Protein AF-A0A8H7AUF4-F1 (afdb_monomer_lite)

InterPro domains:
  IPR007304 TAP46-like protein [PF04177] (8-340)
  IPR007304 TAP46-like protein [PTHR10933] (5-415)
  IPR038511 TAP42/TAP46-like superfamily [G3DSA:1.25.40.540] (6-226)

pLDDT: mean 72.1, std 21.13, range [29.23, 98.19]

Radius of gyration: 40.29 Å; chains: 1; bounding box: 100×97×95 Å

Sequence (462 aa):
MSSEPQSLRGLFSKAERAREELSSSYEANSPTYQENLGATIATYEECLKISEQVSLFSPNETLEDISSSDLQYMAINYHMAELIQRIFNTDISFRKQNLLRARGHYERFLKLLDSYDVLGKADAKLFEAYTEDKGNFSTANTRDAAARRDAKISRFREEKELKRKLEYLRQNPKLAEQDEQVVRELHLTNLAFMVHQTFASLESMAQELHIISLAPPAPPQGQAQQAPDSRQDGRDKDGYSERLDGQYAGLRYSGPILSGDGKPMRPFTLLDSRQTLKKNVFRPDHSLPTMTIDEYLEEEKRRGGMIEGGGPQSEIQPEPNEDDLVAADEETMKQRAWDDVNIPTMSSISLRLRAFQRPITSQLRTFTTTPSHAKLMDTPNPASNLPDPSENSSAAPNAKMRSDTQNTDHQSSASKDENKSGDDHPAKQPDHQAQPTRTTGIGGATKVQGGKEGLGERGDKQ

Foldseek 3Di:
DDDDPDDLVRLVVVLVVLLVVLVPDPCLPDPVSLVSLVVSLVSLVVSVVVCVVVVLQDLPDAPVVHALVCLLSLCSLLSNLVSLQSNDDPDLVSNLVSLVSSLVSLLSSVVSCVSRVLDDPLLVVLNVVCVVDQQQRDQQPDPDPVSSVVSVVVLVVLLVVLVVLLVVCVVCVVVVVVDVVSSSVNSSSVSVNSSSVSSVSSNVSSVVNVVSVVDDPDDPDPPDVPPPPPVVPPPCPPPDDPDPPPPPPDDPPPDDQADPVRHGPDDDDPDDPPVVVVVVVDDPPDPDDPDPPVRVVVVCVVVVVDPPDPDPVVPDDDDDPPPPPVVVVVVVVVVVVVVVVVDDDDDDDDDDDDDDDDDDDDDDDDDDDDDDDDDDDDDPDDDDPDDDPDPPDPDDDPPDDDPDDPDDDPPDPDDPQVPDDDCPDPVNFPPDDDDDPDDDPDDDDDDPDDGPVNDPDDDDDD

Secondary structure (DSSP, 8-state):
-------HHHHHHHHHHHHHHHHH-S-TTSHHHHHHHHHHHHHHHHHHHHHHHHT-S-TT--GGGS-TTTGGGGGHHHHHHHHHHT---SSHHHHHHHHHHHHHHHHHHHHHHHHTT-S-HHHHHHHHHHHH-SSS--TT--S-HHHHHHHHHHHHHHHHHHHHHHHHHHH-HHHHHH-HHHHHHHHHHHHHHHHHHHHHHHHHHHHHHHHHHHSPPPPPTT---PPP-GGGTTS-SS-----S----TT----S-SB-TTS-B-S-----S-HHHHHHHH--TTS----S-HHHHHHHHHHHT-S-TT-SGGGG-PPPP-TT-HHHHHHHHHHHHHHHHHTS----------------------PPPP-PPPP-----S-PPP------TTSTT--------S-S---TT----TTTT--STT-GGGSPP-PPPP-----SS-------SGGGS-------

Organism: NCBI:txid1187904

Structure (mmCIF, N/CA/C/O backbone):
data_AF-A0A8H7AUF4-F1
#
_entry.id   AF-A0A8H7AUF4-F1
#
loop_
_atom_site.group_PDB
_atom_site.id
_atom_site.type_symbol
_atom_site.label_atom_id
_atom_site.label_alt_id
_atom_site.label_comp_id
_atom_site.label_asym_id
_atom_site.label_entity_id
_atom_site.label_seq_id
_atom_site.pdbx_PDB_ins_code
_atom_site.Cartn_x
_atom_site.Cartn_y
_atom_site.Cartn_z
_atom_site.occupancy
_atom_site.B_iso_or_equiv
_atom_site.auth_seq_id
_atom_site.auth_comp_id
_atom_site.auth_asym_id
_atom_site.auth_atom_id
_atom_site.pdbx_PDB_model_num
ATOM 1 N N . MET A 1 1 ? 13.988 22.636 25.484 1.00 35.31 1 MET A N 1
ATOM 2 C CA . MET A 1 1 ? 12.556 22.692 25.138 1.00 35.31 1 MET A CA 1
ATOM 3 C C . MET A 1 1 ? 11.985 21.322 25.427 1.00 35.31 1 MET A C 1
ATOM 5 O O . MET A 1 1 ? 12.290 20.384 24.705 1.00 35.31 1 MET A O 1
ATOM 9 N N . SER A 1 2 ? 11.302 21.184 26.555 1.00 39.16 2 SER A N 1
ATOM 10 C CA . SER A 1 2 ? 10.685 19.940 27.012 1.00 39.16 2 SER A CA 1
ATOM 11 C C . SER A 1 2 ? 9.521 19.621 26.073 1.00 39.16 2 SER A C 1
ATOM 13 O O . SER A 1 2 ? 8.509 20.313 26.113 1.00 39.16 2 SER A O 1
ATOM 15 N N . SER A 1 3 ? 9.687 18.658 25.167 1.00 52.53 3 SER A N 1
ATOM 16 C CA . SER A 1 3 ? 8.602 18.203 24.298 1.00 52.53 3 SER A CA 1
ATOM 17 C C . SER A 1 3 ? 7.573 17.473 25.156 1.00 52.53 3 SER A C 1
ATOM 19 O O . SER A 1 3 ? 7.866 16.396 25.677 1.00 52.53 3 SER A O 1
ATOM 21 N N . GLU A 1 4 ? 6.394 18.061 25.339 1.00 57.19 4 GLU A N 1
ATOM 22 C CA . GLU A 1 4 ? 5.250 17.335 25.891 1.00 57.19 4 GLU A CA 1
ATOM 23 C C . GLU A 1 4 ? 5.015 16.059 25.064 1.00 57.19 4 GLU A C 1
ATOM 25 O O . GLU A 1 4 ? 5.157 16.103 23.835 1.00 57.19 4 GLU A O 1
ATOM 30 N N . PRO A 1 5 ? 4.692 14.916 25.696 1.00 65.50 5 PRO A N 1
ATOM 31 C CA . PRO A 1 5 ? 4.428 13.688 24.962 1.00 65.50 5 PRO A CA 1
ATOM 32 C C . PRO A 1 5 ? 3.194 13.895 24.077 1.00 65.50 5 PRO A C 1
ATOM 34 O O . PRO A 1 5 ? 2.069 14.003 24.567 1.00 65.50 5 PRO A O 1
ATOM 37 N N . GLN A 1 6 ? 3.402 13.994 22.763 1.00 78.44 6 GLN A N 1
ATOM 38 C CA . GLN A 1 6 ? 2.303 14.127 21.814 1.00 78.44 6 GLN A CA 1
ATOM 39 C C . GLN A 1 6 ? 1.523 12.808 21.757 1.00 78.44 6 GLN A C 1
ATOM 41 O O . GLN A 1 6 ? 2.104 11.729 21.662 1.00 78.44 6 GLN A O 1
ATOM 46 N N . SER A 1 7 ? 0.193 12.889 21.831 1.00 90.44 7 SER A N 1
ATOM 47 C CA . SER A 1 7 ? -0.670 11.707 21.744 1.00 90.44 7 SER A CA 1
ATOM 48 C C . SER A 1 7 ? -0.626 11.087 20.343 1.00 90.44 7 SER A C 1
ATOM 50 O O . SER A 1 7 ? -0.581 11.811 19.344 1.00 90.44 7 SER A O 1
ATOM 52 N N . LEU A 1 8 ? -0.714 9.751 20.262 1.00 92.50 8 LEU A N 1
ATOM 53 C CA . LEU A 1 8 ? -0.740 9.009 18.992 1.00 92.50 8 LEU A CA 1
ATOM 54 C C . LEU A 1 8 ? -1.817 9.550 18.041 1.00 92.50 8 LEU A C 1
ATOM 56 O O . LEU A 1 8 ? -1.539 9.825 16.878 1.00 92.50 8 LEU A O 1
ATOM 60 N N . ARG A 1 9 ? -3.029 9.787 18.556 1.00 93.06 9 ARG A N 1
ATOM 61 C CA . ARG A 1 9 ? -4.152 10.333 17.781 1.00 93.06 9 ARG A CA 1
ATOM 62 C C . ARG A 1 9 ? -3.843 11.709 17.188 1.00 93.06 9 ARG A C 1
ATOM 64 O O . ARG A 1 9 ? -4.190 11.971 16.036 1.00 93.06 9 ARG A O 1
ATOM 71 N N . GLY A 1 10 ? -3.205 12.589 17.964 1.00 93.50 10 GLY A N 1
ATOM 72 C CA . GLY A 1 10 ? -2.830 13.931 17.516 1.00 93.50 10 GLY A CA 1
ATOM 73 C C . GLY A 1 10 ? -1.742 13.901 16.442 1.00 93.50 10 GLY A C 1
ATOM 74 O O . GLY A 1 10 ? -1.874 14.572 15.418 1.00 93.50 10 GLY A O 1
ATOM 75 N N . LEU A 1 11 ? -0.709 13.080 16.648 1.00 94.44 11 LEU A N 1
ATOM 76 C CA . LEU A 1 11 ? 0.369 12.866 15.681 1.00 94.44 11 LEU A CA 1
ATOM 77 C C . LEU A 1 11 ? -0.144 12.265 14.371 1.00 94.44 11 LEU A C 1
ATOM 79 O O . LEU A 1 11 ? 0.156 12.789 13.300 1.00 94.44 11 LEU A O 1
ATOM 83 N N . PHE A 1 12 ? -0.975 11.228 14.455 1.00 95.56 12 PHE A N 1
ATOM 84 C CA . PHE A 1 12 ? -1.553 10.577 13.285 1.00 95.56 12 PHE A CA 1
ATOM 85 C C . PHE A 1 12 ? -2.454 11.536 12.501 1.00 95.56 12 PHE A C 1
ATOM 87 O O . PHE A 1 12 ? -2.295 11.679 11.296 1.00 95.56 12 PHE A O 1
ATOM 94 N N . SER A 1 13 ? -3.317 12.298 13.182 1.00 95.44 13 SER A N 1
ATOM 95 C CA . SER A 1 13 ? -4.164 13.308 12.523 1.00 95.44 13 SER A CA 1
ATOM 96 C C . SER A 1 13 ? -3.340 14.391 11.816 1.00 95.44 13 SER A C 1
ATOM 98 O O . SER A 1 13 ? -3.720 14.867 10.746 1.00 95.44 13 SER A O 1
ATOM 100 N N . LYS A 1 14 ? -2.204 14.796 12.400 1.00 95.69 14 LYS A N 1
ATOM 101 C CA . LYS A 1 14 ? -1.257 15.726 11.767 1.00 95.69 14 LYS A CA 1
ATOM 102 C C . LYS A 1 14 ? -0.616 15.099 10.522 1.00 95.69 14 LYS A C 1
ATOM 104 O O . LYS A 1 14 ? -0.512 15.772 9.500 1.00 95.69 14 LYS A O 1
ATOM 109 N N . ALA A 1 15 ? -0.213 13.833 10.603 1.00 95.75 15 ALA A N 1
ATOM 110 C CA . ALA A 1 15 ? 0.400 13.102 9.498 1.00 95.75 15 ALA A CA 1
ATOM 111 C C . ALA A 1 15 ? -0.579 12.859 8.333 1.00 95.75 15 ALA A C 1
ATOM 113 O O . ALA A 1 15 ? -0.195 13.002 7.172 1.00 95.75 15 ALA A O 1
ATOM 114 N N . GLU A 1 16 ? -1.845 12.551 8.625 1.00 95.44 16 GLU A N 1
ATOM 115 C CA . GLU A 1 16 ? -2.908 12.388 7.623 1.00 95.44 16 GLU A CA 1
ATOM 116 C C . GLU A 1 16 ? -3.156 13.693 6.859 1.00 95.44 16 GLU A C 1
ATOM 118 O O . GLU A 1 16 ? -3.146 13.689 5.630 1.00 95.44 16 GLU A O 1
ATOM 123 N N . ARG A 1 17 ? -3.272 14.829 7.564 1.00 95.81 17 ARG A N 1
ATOM 124 C CA . ARG A 1 17 ? -3.428 16.152 6.929 1.00 95.81 17 ARG A CA 1
ATOM 125 C C . ARG A 1 17 ? -2.252 16.491 6.019 1.00 95.81 17 ARG A C 1
ATOM 127 O O . ARG A 1 17 ? -2.457 16.852 4.866 1.00 95.81 17 ARG A O 1
ATOM 134 N N . ALA A 1 18 ? -1.024 16.305 6.503 1.00 95.31 18 ALA A N 1
ATOM 135 C CA . ALA A 1 18 ? 0.171 16.549 5.699 1.00 95.31 18 ALA A CA 1
ATOM 136 C C . ALA A 1 18 ? 0.233 15.625 4.464 1.00 95.31 18 ALA A C 1
ATOM 138 O O . ALA A 1 18 ? 0.613 16.056 3.376 1.00 95.31 18 ALA A O 1
ATOM 139 N N . ARG A 1 19 ? -0.199 14.361 4.590 1.00 95.62 19 ARG A N 1
ATOM 140 C CA . ARG A 1 19 ? -0.308 13.428 3.455 1.00 95.62 19 ARG A CA 1
ATOM 141 C C . ARG A 1 19 ? -1.351 13.891 2.434 1.00 95.62 19 ARG A C 1
ATOM 143 O O . ARG A 1 19 ? -1.092 13.811 1.234 1.00 95.62 19 ARG A O 1
ATOM 150 N N . GLU A 1 20 ? -2.517 14.347 2.885 1.00 94.00 20 GLU A N 1
ATOM 151 C CA . GLU A 1 20 ? -3.567 14.885 2.012 1.00 94.00 20 GLU A CA 1
ATOM 152 C C . GLU A 1 20 ? -3.084 16.133 1.261 1.00 94.00 20 GLU A C 1
ATOM 154 O O . GLU A 1 20 ? -3.231 16.204 0.039 1.00 94.00 20 GLU A O 1
ATOM 159 N N . GLU A 1 21 ? -2.407 17.053 1.947 1.00 93.38 21 GLU A N 1
ATOM 160 C CA . GLU A 1 21 ? -1.774 18.227 1.335 1.00 93.38 21 GLU A CA 1
ATOM 161 C C . GLU A 1 21 ? -0.761 17.816 0.253 1.00 93.38 21 GLU A C 1
ATOM 163 O O . GLU A 1 21 ? -0.839 18.295 -0.882 1.00 93.38 21 GLU A O 1
ATOM 168 N N . LEU A 1 22 ? 0.122 16.853 0.544 1.00 93.69 22 LEU A N 1
ATOM 169 C CA . LEU A 1 22 ? 1.065 16.304 -0.440 1.00 93.69 22 LEU A CA 1
ATOM 170 C C . LEU A 1 22 ? 0.353 15.639 -1.625 1.00 93.69 22 LEU A C 1
ATOM 172 O O . LEU A 1 22 ? 0.832 15.731 -2.750 1.00 93.69 22 LEU A O 1
ATOM 176 N N . SER A 1 23 ? -0.786 14.976 -1.404 1.00 90.06 23 SER A N 1
ATOM 177 C CA . SER A 1 23 ? -1.567 14.357 -2.485 1.00 90.06 23 SER A CA 1
ATOM 178 C C . SER A 1 23 ? -2.241 15.374 -3.410 1.00 90.06 23 SER A C 1
ATOM 180 O O . SER A 1 23 ? -2.476 15.071 -4.576 1.00 90.06 23 SER A O 1
ATOM 182 N N . SER A 1 24 ? -2.519 16.576 -2.899 1.00 90.50 24 SER A N 1
ATOM 183 C CA . SER A 1 24 ? -3.121 17.673 -3.661 1.00 90.50 24 SER A CA 1
ATOM 184 C C . SER A 1 24 ? -2.103 18.515 -4.440 1.00 90.50 24 SER A C 1
ATOM 186 O O . SER A 1 24 ? -2.484 19.269 -5.334 1.00 90.50 24 SER A O 1
ATOM 188 N N . SER A 1 25 ? -0.812 18.396 -4.112 1.00 89.19 25 SER A N 1
ATOM 189 C CA . SER A 1 25 ? 0.261 19.138 -4.775 1.00 89.19 25 SER A CA 1
ATOM 190 C C . SER A 1 25 ? 0.624 18.529 -6.131 1.00 89.19 25 SER A C 1
ATOM 192 O O . SER A 1 25 ? 0.787 17.317 -6.261 1.00 89.19 25 SER A O 1
ATOM 194 N N . TYR A 1 26 ? 0.812 19.385 -7.13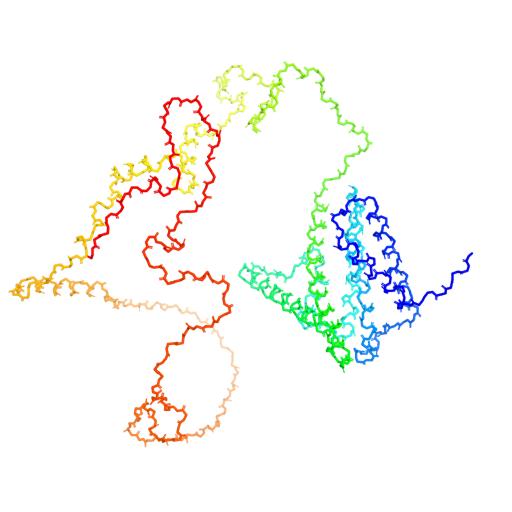8 1.00 81.38 26 TYR A N 1
ATOM 195 C CA . TYR A 1 26 ? 1.178 18.979 -8.499 1.00 81.38 26 TYR A CA 1
ATOM 196 C C . TYR A 1 26 ? 2.701 18.903 -8.725 1.00 81.38 26 TYR A C 1
ATOM 198 O O . TYR A 1 26 ? 3.152 18.265 -9.675 1.00 81.38 26 TYR A O 1
ATOM 206 N N . GLU A 1 27 ? 3.514 19.521 -7.860 1.00 85.06 27 GLU A N 1
ATOM 207 C CA . GLU A 1 27 ? 4.967 19.657 -8.048 1.00 85.06 27 GLU A CA 1
ATOM 208 C C . GLU A 1 27 ? 5.773 18.689 -7.165 1.00 85.06 27 GLU A C 1
ATOM 210 O O . GLU A 1 27 ? 6.450 19.087 -6.218 1.00 85.06 27 GLU A O 1
ATOM 215 N N . ALA A 1 28 ? 5.751 17.397 -7.500 1.00 80.50 28 ALA A N 1
ATOM 216 C CA . ALA A 1 28 ? 6.427 16.358 -6.710 1.00 80.50 28 ALA A CA 1
ATOM 217 C C . ALA A 1 28 ? 7.969 16.484 -6.659 1.00 80.50 28 ALA A C 1
ATOM 219 O O . ALA A 1 28 ? 8.607 15.951 -5.753 1.00 80.50 28 ALA A O 1
ATOM 220 N N . ASN A 1 29 ? 8.584 17.193 -7.610 1.00 86.00 29 ASN A N 1
ATOM 221 C CA . ASN A 1 29 ? 10.043 17.364 -7.679 1.00 86.00 29 ASN A CA 1
ATOM 222 C C . ASN A 1 29 ? 10.534 18.663 -7.017 1.00 86.00 29 ASN A C 1
ATOM 224 O O . ASN A 1 29 ? 11.732 18.941 -7.029 1.00 86.00 29 ASN A O 1
ATOM 228 N N . SER A 1 30 ? 9.627 19.477 -6.468 1.00 91.88 30 SER A N 1
ATOM 229 C CA . SER A 1 30 ? 9.992 20.728 -5.805 1.00 91.88 30 SER A CA 1
ATOM 230 C C . SER A 1 30 ? 10.738 20.453 -4.489 1.00 91.88 30 SER A C 1
ATOM 232 O O . SER A 1 30 ? 10.360 19.527 -3.761 1.00 91.88 30 SER A O 1
ATOM 234 N N . PRO A 1 31 ? 11.775 21.237 -4.130 1.00 91.94 31 PRO A N 1
ATOM 235 C CA . PRO A 1 31 ? 12.494 21.050 -2.868 1.00 91.94 31 PRO A CA 1
ATOM 236 C C . PRO A 1 31 ? 11.568 21.183 -1.653 1.00 91.94 31 PRO A C 1
ATOM 238 O O . PRO A 1 31 ? 11.667 20.388 -0.724 1.00 91.94 31 PRO A O 1
ATOM 241 N N . THR A 1 32 ? 10.599 22.103 -1.696 1.00 92.81 32 THR A N 1
ATOM 242 C CA . THR A 1 32 ? 9.612 22.282 -0.619 1.00 92.81 32 THR A CA 1
ATOM 243 C C . THR A 1 32 ? 8.713 21.056 -0.460 1.00 92.81 32 THR A C 1
ATOM 245 O O . THR A 1 32 ? 8.404 20.649 0.658 1.00 92.81 32 THR A O 1
ATOM 248 N N . TYR A 1 33 ? 8.328 20.417 -1.570 1.00 94.44 33 TYR A N 1
ATOM 249 C CA . TYR A 1 33 ? 7.573 19.166 -1.542 1.00 94.44 33 TYR A CA 1
ATOM 250 C C . TYR A 1 33 ? 8.391 18.044 -0.895 1.00 94.44 33 TYR A C 1
ATOM 252 O O . TYR A 1 33 ? 7.869 17.318 -0.054 1.00 94.44 33 TYR A O 1
ATOM 260 N N . GLN A 1 34 ? 9.675 17.916 -1.243 1.00 93.94 34 GLN A N 1
ATOM 261 C CA . GLN A 1 34 ? 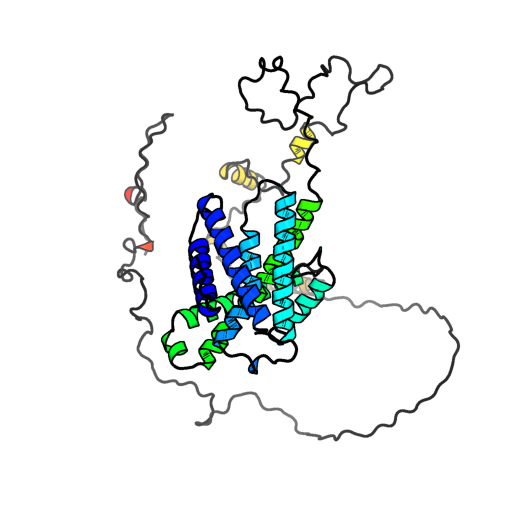10.552 16.880 -0.688 1.00 93.94 34 GLN A CA 1
ATOM 262 C C . GLN A 1 34 ? 10.857 17.108 0.805 1.00 93.94 34 GLN A C 1
ATOM 264 O O . GLN A 1 34 ? 10.894 16.146 1.573 1.00 93.94 34 GLN A O 1
ATOM 269 N N . GLU A 1 35 ? 10.992 18.360 1.249 1.00 94.25 35 GLU A N 1
ATOM 270 C CA . GLU A 1 35 ? 11.102 18.712 2.673 1.00 94.25 35 GLU A CA 1
ATOM 271 C C . GLU A 1 35 ? 9.832 18.332 3.449 1.00 94.25 35 GLU A C 1
ATOM 273 O O . GLU A 1 35 ? 9.906 17.641 4.470 1.00 94.25 35 GLU A O 1
ATOM 278 N N . ASN A 1 36 ? 8.656 18.703 2.929 1.00 95.00 36 ASN A N 1
ATOM 279 C CA . ASN A 1 36 ? 7.366 18.349 3.526 1.00 95.00 36 ASN A CA 1
ATOM 280 C C . ASN A 1 36 ? 7.135 16.830 3.535 1.00 95.00 36 ASN A C 1
ATOM 282 O O . ASN A 1 36 ? 6.620 16.281 4.513 1.00 95.00 36 ASN A O 1
ATOM 286 N N . LEU A 1 37 ? 7.556 16.130 2.479 1.00 96.19 37 LEU A N 1
ATOM 287 C CA . LEU A 1 37 ? 7.526 14.673 2.391 1.00 96.19 37 LEU A CA 1
ATOM 288 C C . LEU A 1 37 ? 8.394 14.040 3.484 1.00 96.19 37 LEU A C 1
ATOM 290 O O . LEU A 1 37 ? 7.919 13.166 4.209 1.00 96.19 37 LEU A O 1
ATOM 294 N N . GLY A 1 38 ? 9.633 14.511 3.648 1.00 95.81 38 GLY A N 1
ATOM 295 C CA . GLY A 1 38 ? 10.539 14.050 4.699 1.00 95.81 38 GLY A CA 1
ATOM 296 C C . GLY A 1 38 ? 9.978 14.279 6.105 1.00 95.81 38 GLY A C 1
ATOM 297 O O . GLY A 1 38 ? 9.989 13.363 6.928 1.00 95.81 38 GLY A O 1
ATOM 298 N N . ALA A 1 39 ? 9.409 15.460 6.366 1.00 96.38 39 ALA A N 1
ATOM 299 C CA . ALA A 1 39 ? 8.760 15.778 7.641 1.00 96.38 39 ALA A CA 1
ATOM 300 C C . ALA A 1 39 ? 7.527 14.894 7.913 1.00 96.38 39 ALA A C 1
ATOM 302 O O . ALA A 1 39 ? 7.301 14.449 9.043 1.00 96.38 39 ALA A O 1
ATOM 303 N N . THR A 1 40 ? 6.746 14.593 6.874 1.00 96.88 40 THR A N 1
ATOM 304 C CA . THR A 1 40 ? 5.581 13.704 6.971 1.00 96.88 40 THR A CA 1
ATOM 305 C C . THR A 1 40 ? 6.014 12.270 7.277 1.00 96.88 40 THR A C 1
ATOM 307 O O . THR A 1 40 ? 5.458 11.646 8.178 1.00 96.88 40 THR A O 1
ATOM 310 N N . ILE A 1 41 ? 7.055 11.766 6.602 1.00 97.25 41 ILE A N 1
ATOM 311 C CA . ILE A 1 41 ? 7.639 10.443 6.880 1.00 97.25 41 ILE A CA 1
ATOM 312 C C . ILE A 1 41 ? 8.123 10.364 8.332 1.00 97.25 41 ILE A C 1
ATOM 314 O O . ILE A 1 41 ? 7.777 9.409 9.023 1.00 97.25 41 ILE A O 1
ATOM 318 N N . ALA A 1 42 ? 8.845 11.377 8.821 1.00 96.94 42 ALA A N 1
ATOM 319 C CA . ALA A 1 42 ? 9.299 11.426 10.212 1.00 96.94 42 ALA A CA 1
ATOM 320 C C . ALA A 1 42 ? 8.126 11.394 11.211 1.00 96.94 42 ALA A C 1
ATOM 322 O O . ALA A 1 42 ? 8.184 10.690 12.217 1.00 96.94 42 ALA A O 1
ATOM 323 N N . THR A 1 43 ? 7.022 12.081 10.899 1.00 96.62 43 THR A N 1
ATOM 324 C CA . THR A 1 43 ? 5.814 12.068 11.742 1.00 96.62 43 THR A CA 1
ATOM 325 C C . THR A 1 43 ? 5.165 10.674 11.780 1.00 96.62 43 THR A C 1
ATOM 327 O O . THR A 1 43 ? 4.772 10.210 12.851 1.00 96.62 43 THR A O 1
ATOM 330 N N . TYR A 1 44 ? 5.090 9.956 10.650 1.00 97.50 44 TYR A N 1
ATOM 331 C CA . TYR A 1 44 ? 4.611 8.563 10.641 1.00 97.50 44 TYR A CA 1
ATOM 332 C C . TYR A 1 44 ? 5.570 7.600 11.354 1.00 97.50 44 TYR A C 1
ATOM 334 O O . TYR A 1 44 ? 5.107 6.668 12.008 1.00 97.50 44 TYR A O 1
ATOM 342 N N . GLU A 1 45 ? 6.887 7.818 11.281 1.00 96.38 45 GLU A N 1
ATOM 343 C CA . GLU A 1 45 ? 7.862 7.033 12.052 1.00 96.38 45 GLU A CA 1
ATOM 344 C C . GLU A 1 45 ? 7.659 7.196 13.561 1.00 96.38 45 GLU A C 1
ATOM 346 O O . GLU A 1 45 ? 7.770 6.224 14.307 1.00 96.38 45 GLU A O 1
ATOM 351 N N . GLU A 1 46 ? 7.355 8.408 14.026 1.00 95.69 46 GLU A N 1
ATOM 352 C CA . GLU A 1 46 ? 6.998 8.661 15.425 1.00 95.69 46 GLU A CA 1
ATOM 353 C C . GLU A 1 46 ? 5.683 7.973 15.808 1.00 95.69 46 GLU A C 1
ATOM 355 O O . GLU A 1 46 ? 5.628 7.319 16.850 1.00 95.69 46 GLU A O 1
ATOM 360 N N . CYS A 1 47 ? 4.659 8.031 14.945 1.00 95.69 47 CYS A N 1
ATOM 361 C CA . CYS A 1 47 ? 3.408 7.290 15.151 1.00 95.69 47 CYS A CA 1
ATOM 362 C C . CYS A 1 47 ? 3.667 5.786 15.294 1.00 95.69 47 CYS A C 1
ATOM 364 O O . CYS A 1 47 ? 3.145 5.155 16.212 1.00 95.69 47 CYS A O 1
ATOM 366 N N . LEU A 1 48 ? 4.506 5.221 14.419 1.00 94.94 48 LEU A N 1
ATOM 367 C CA . LEU A 1 48 ? 4.860 3.806 14.450 1.00 94.94 48 LEU A CA 1
ATOM 368 C C . LEU A 1 48 ? 5.573 3.443 15.760 1.00 94.94 48 LEU A C 1
ATOM 370 O O . LEU A 1 48 ? 5.162 2.499 16.430 1.00 94.94 48 LEU A O 1
ATOM 374 N N . LYS A 1 49 ? 6.569 4.234 16.180 1.00 94.94 49 LYS A N 1
ATOM 375 C CA . LYS A 1 49 ? 7.290 4.021 17.449 1.00 94.94 49 LYS A CA 1
ATOM 376 C C . LYS A 1 49 ? 6.349 4.025 18.651 1.00 94.94 49 LYS A C 1
ATOM 378 O O . LYS A 1 49 ? 6.469 3.164 19.516 1.00 94.94 49 LYS A O 1
ATOM 383 N N . ILE A 1 50 ? 5.412 4.971 18.708 1.00 94.25 50 ILE A N 1
ATOM 384 C CA . ILE A 1 50 ? 4.434 5.044 19.801 1.00 94.25 50 ILE A CA 1
ATOM 385 C C . ILE A 1 50 ? 3.485 3.840 19.747 1.00 94.25 50 ILE A C 1
ATOM 387 O O . ILE A 1 50 ? 3.215 3.243 20.785 1.00 94.25 50 ILE A O 1
ATOM 391 N N . SER A 1 51 ? 3.024 3.438 18.558 1.00 93.62 51 SER A N 1
ATOM 392 C CA . SER A 1 51 ? 2.151 2.264 18.409 1.00 93.62 51 SER A CA 1
ATOM 393 C C . SER A 1 51 ? 2.820 0.966 18.886 1.00 93.62 51 SER A C 1
ATOM 395 O O . SER A 1 51 ? 2.182 0.165 19.567 1.00 93.62 51 SER A O 1
ATOM 397 N N . GLU A 1 52 ? 4.119 0.797 18.615 1.00 92.25 52 GLU A N 1
ATOM 398 C CA . GLU A 1 52 ? 4.917 -0.348 19.072 1.00 92.25 52 GLU A CA 1
ATOM 399 C C . GLU A 1 52 ? 5.161 -0.295 20.591 1.00 92.25 52 GLU A C 1
ATOM 401 O O . GLU A 1 52 ? 5.038 -1.311 21.273 1.00 92.25 52 GLU A O 1
ATOM 406 N N . GLN A 1 53 ? 5.437 0.890 21.150 1.00 92.94 53 GLN A N 1
ATOM 407 C CA . GLN A 1 53 ? 5.615 1.085 22.598 1.00 92.94 53 GLN A CA 1
ATOM 408 C C . GLN A 1 53 ? 4.345 0.792 23.399 1.00 92.94 53 GLN A C 1
ATOM 410 O O . GLN A 1 53 ? 4.423 0.221 24.484 1.00 92.94 53 GLN A O 1
ATOM 415 N N . VAL A 1 54 ? 3.187 1.181 22.866 1.00 91.69 54 VAL A N 1
ATOM 416 C CA . VAL A 1 54 ? 1.877 0.876 23.457 1.00 91.69 54 VAL A CA 1
ATOM 417 C C . VAL A 1 54 ? 1.477 -0.580 23.184 1.00 91.69 54 VAL A C 1
ATOM 419 O O . VAL A 1 54 ? 0.589 -1.092 23.854 1.00 91.69 54 VAL A O 1
ATOM 422 N N . SER A 1 55 ? 2.161 -1.262 22.252 1.00 91.69 55 SER A N 1
ATOM 423 C CA . SER A 1 55 ? 1.815 -2.610 21.781 1.00 91.69 55 SER A CA 1
ATOM 424 C C . SER A 1 55 ? 0.348 -2.693 21.360 1.00 91.69 55 SER A C 1
ATOM 426 O O . SER A 1 55 ? -0.354 -3.630 21.718 1.00 91.69 55 SER A O 1
ATOM 428 N N . LEU A 1 56 ? -0.099 -1.681 20.602 1.00 90.81 56 LEU A N 1
ATOM 429 C CA . LEU A 1 56 ? -1.500 -1.509 20.199 1.00 90.81 56 LEU A CA 1
ATOM 430 C C . LEU A 1 56 ? -2.050 -2.708 19.416 1.00 90.81 56 LEU A C 1
ATOM 432 O O . LEU A 1 56 ? -3.249 -2.951 19.437 1.00 90.81 56 LEU A O 1
ATOM 436 N N . PHE A 1 57 ? -1.168 -3.414 18.711 1.00 93.50 57 PHE A N 1
ATOM 437 C CA . PHE A 1 57 ? -1.504 -4.626 17.992 1.00 93.50 57 PHE A CA 1
ATOM 438 C C . PHE A 1 57 ? -0.659 -5.780 18.524 1.00 93.50 57 PHE A C 1
ATOM 440 O O . PHE A 1 57 ? 0.562 -5.807 18.328 1.00 93.50 57 PHE A O 1
ATOM 447 N N . SER A 1 58 ? -1.304 -6.721 19.207 1.00 90.50 58 SER A N 1
ATOM 448 C CA . SER A 1 58 ? -0.684 -7.944 19.699 1.00 90.50 58 SER A CA 1
ATOM 449 C C . SER A 1 58 ? -1.009 -9.148 18.803 1.00 90.50 58 SER A C 1
ATOM 451 O O . SER A 1 58 ? -2.163 -9.342 18.431 1.00 90.50 58 SER A O 1
ATOM 453 N N . PRO A 1 59 ? -0.048 -10.052 18.529 1.00 87.00 59 PRO A N 1
ATOM 454 C CA . PRO A 1 59 ? -0.296 -11.270 17.747 1.00 87.00 59 PRO A CA 1
ATOM 455 C C . PRO A 1 59 ? -1.361 -12.222 18.317 1.00 87.00 59 PRO A C 1
ATOM 457 O O . PRO A 1 59 ? -1.762 -13.153 17.629 1.00 87.00 59 PRO A O 1
ATOM 460 N N . ASN A 1 60 ? -1.753 -12.049 19.583 1.00 88.62 60 ASN A N 1
ATOM 461 C CA . ASN A 1 60 ? -2.733 -12.903 20.261 1.00 88.62 60 ASN A CA 1
ATOM 462 C C . ASN A 1 60 ? -4.143 -12.286 20.315 1.00 88.62 60 ASN A C 1
ATOM 464 O O . ASN A 1 60 ? -5.017 -12.853 20.968 1.00 88.62 60 ASN A O 1
ATOM 468 N N . GLU A 1 61 ? -4.350 -11.120 19.708 1.00 90.88 61 GLU A N 1
ATOM 469 C CA . GLU A 1 61 ? -5.651 -10.451 19.642 1.00 90.88 61 GLU A CA 1
ATOM 470 C C . GLU A 1 61 ? -6.375 -10.801 18.345 1.00 90.88 61 GLU A C 1
ATOM 472 O O . GLU A 1 61 ? -5.757 -11.089 17.321 1.00 90.88 61 GLU A O 1
ATOM 477 N N . THR A 1 62 ? -7.702 -10.749 18.386 1.00 92.31 62 THR A N 1
ATOM 478 C CA . THR A 1 62 ? -8.543 -10.895 17.200 1.00 92.31 62 THR A CA 1
ATOM 479 C C . THR A 1 62 ? -8.990 -9.530 16.688 1.00 92.31 62 THR A C 1
ATOM 481 O O . THR A 1 62 ? -8.893 -8.518 17.382 1.00 92.31 62 THR A O 1
ATOM 484 N N . LEU A 1 63 ? -9.512 -9.481 15.460 1.00 93.44 63 LEU A N 1
ATOM 485 C CA . LEU A 1 63 ? -10.026 -8.240 14.878 1.00 93.44 63 LEU A CA 1
ATOM 486 C C . LEU A 1 63 ? -11.120 -7.586 15.742 1.00 93.44 63 LEU A C 1
ATOM 488 O O . LEU A 1 63 ? -11.232 -6.359 15.774 1.00 93.44 63 LEU A O 1
ATOM 492 N N . GLU A 1 64 ? -11.923 -8.389 16.445 1.00 92.44 64 GLU A N 1
ATOM 493 C CA . GLU A 1 64 ? -13.026 -7.906 17.287 1.00 92.44 64 GLU A CA 1
ATOM 494 C C . GLU A 1 64 ? -12.566 -7.265 18.599 1.00 92.44 64 GLU A C 1
ATOM 496 O O . GLU A 1 64 ? -13.313 -6.484 19.183 1.00 92.44 64 GLU A O 1
ATOM 501 N N . ASP A 1 65 ? -11.327 -7.519 19.023 1.00 92.75 65 ASP A N 1
ATOM 502 C CA . ASP A 1 65 ? -10.749 -6.910 20.226 1.00 92.75 65 ASP A CA 1
ATOM 503 C C . ASP A 1 65 ? -10.278 -5.463 19.979 1.00 92.75 65 ASP A C 1
ATOM 505 O O . ASP A 1 65 ? -9.978 -4.724 20.918 1.00 92.75 65 ASP A O 1
ATOM 509 N N . ILE A 1 66 ? -10.238 -5.029 18.713 1.00 93.44 66 ILE A N 1
ATOM 510 C CA . ILE A 1 66 ? -9.749 -3.709 18.308 1.00 93.44 66 ILE A CA 1
ATOM 511 C C . ILE A 1 66 ? -10.908 -2.730 18.148 1.00 93.44 66 ILE A C 1
ATOM 513 O O . ILE A 1 66 ? -11.859 -2.973 17.395 1.00 93.44 66 ILE A O 1
ATOM 517 N N . SER A 1 67 ? -10.778 -1.565 18.790 1.00 93.12 67 SER A N 1
ATOM 518 C CA . SER A 1 67 ? -11.749 -0.480 18.662 1.00 93.12 67 SER A CA 1
ATOM 519 C C . SER A 1 67 ? -11.827 0.045 17.224 1.00 93.12 67 SER A C 1
ATOM 521 O O . SER A 1 67 ? -10.826 0.131 16.507 1.00 93.12 67 SER A O 1
ATOM 523 N N . SER A 1 68 ? -13.019 0.467 16.802 1.00 92.69 68 SER A N 1
ATOM 524 C CA . SER A 1 68 ? -13.252 1.001 15.454 1.00 92.69 68 SER A CA 1
ATOM 525 C C . SER A 1 68 ? -12.325 2.180 15.121 1.00 92.69 68 SER A C 1
ATOM 527 O O . SER A 1 68 ? -11.877 2.306 13.984 1.00 92.69 68 SER A O 1
ATOM 529 N N . SER A 1 69 ? -11.972 3.003 16.117 1.00 90.69 69 SER A N 1
ATOM 530 C CA . SER A 1 69 ? -11.053 4.135 15.954 1.00 90.69 69 SER A CA 1
ATOM 531 C C . SER A 1 69 ? -9.582 3.748 15.822 1.00 90.69 69 SER A C 1
ATOM 533 O O . SER A 1 69 ? -8.810 4.526 15.261 1.00 90.69 69 SER A O 1
ATOM 535 N N . ASP A 1 70 ? -9.178 2.586 16.339 1.00 94.06 70 ASP A N 1
ATOM 536 C CA . ASP A 1 70 ? -7.776 2.158 16.324 1.00 94.06 70 ASP A CA 1
ATOM 537 C C . ASP A 1 70 ? -7.402 1.416 15.033 1.00 94.06 70 ASP A C 1
ATOM 539 O O . ASP A 1 70 ? -6.227 1.378 14.661 1.00 94.06 70 ASP A O 1
ATOM 543 N N . LEU A 1 71 ? -8.392 0.925 14.275 1.00 94.69 71 LEU A N 1
ATOM 544 C CA . LEU A 1 71 ? -8.191 0.281 12.968 1.00 94.69 71 LEU A CA 1
ATOM 545 C C . LEU A 1 71 ? -7.395 1.151 11.984 1.00 94.69 71 LEU A C 1
ATOM 547 O O . LEU A 1 71 ? -6.603 0.635 11.195 1.00 94.69 71 LEU A O 1
ATOM 551 N N . GLN A 1 72 ? -7.546 2.478 12.047 1.00 93.94 72 GLN A N 1
ATOM 552 C CA . GLN A 1 72 ? -6.798 3.401 11.186 1.00 93.94 72 GLN A CA 1
ATOM 553 C C . GLN A 1 72 ? -5.274 3.292 11.371 1.00 93.94 72 GLN A C 1
ATOM 555 O O . GLN A 1 72 ? -4.520 3.513 10.425 1.00 93.94 72 GLN A O 1
ATOM 560 N N . TYR A 1 73 ? -4.799 2.907 12.561 1.00 95.50 73 TYR A N 1
ATOM 561 C CA . TYR A 1 73 ? -3.367 2.813 12.838 1.00 95.50 73 TYR A CA 1
ATOM 562 C C . TYR A 1 73 ? -2.717 1.582 12.190 1.00 95.50 73 TYR A C 1
ATOM 564 O O . TYR A 1 73 ? -1.503 1.581 11.979 1.00 95.50 73 TYR A O 1
ATOM 572 N N . MET A 1 74 ? -3.495 0.576 11.765 1.00 95.50 74 MET A N 1
ATOM 573 C CA . MET A 1 74 ? -2.970 -0.529 10.947 1.00 95.50 74 MET A CA 1
ATOM 574 C C . MET A 1 74 ? -2.381 -0.021 9.621 1.00 95.50 74 MET A C 1
ATOM 576 O O . MET A 1 74 ? -1.443 -0.608 9.082 1.00 95.50 74 MET A O 1
ATOM 580 N N . ALA A 1 75 ? -2.880 1.112 9.116 1.00 96.44 75 ALA A N 1
ATOM 581 C CA . ALA A 1 75 ? -2.466 1.709 7.850 1.00 96.44 75 ALA A CA 1
ATOM 582 C C . ALA A 1 75 ? -1.135 2.484 7.913 1.00 96.44 75 ALA A C 1
ATOM 584 O O . ALA A 1 75 ? -0.619 2.893 6.873 1.00 96.44 75 ALA A O 1
ATOM 585 N N . ILE A 1 76 ? -0.530 2.673 9.096 1.00 96.88 76 ILE A N 1
ATOM 586 C CA . ILE A 1 76 ? 0.708 3.465 9.251 1.00 96.88 76 ILE A CA 1
ATOM 587 C C . ILE A 1 76 ? 1.816 2.954 8.317 1.00 96.88 76 ILE A C 1
ATOM 589 O O . ILE A 1 76 ? 2.415 3.729 7.569 1.00 96.88 76 ILE A O 1
ATOM 593 N N . ASN A 1 77 ? 2.062 1.639 8.308 1.00 97.44 77 ASN A N 1
ATOM 594 C CA . ASN A 1 77 ? 3.082 1.043 7.441 1.00 97.44 77 ASN A CA 1
ATOM 595 C C . ASN A 1 77 ? 2.742 1.199 5.948 1.00 97.44 77 ASN A C 1
ATOM 597 O O . ASN A 1 77 ? 3.639 1.428 5.138 1.00 97.44 77 ASN A O 1
ATOM 601 N N . TYR A 1 78 ? 1.461 1.130 5.581 1.00 98.19 78 TYR A N 1
ATOM 602 C CA . TYR A 1 78 ? 1.017 1.367 4.209 1.00 98.19 78 TYR A CA 1
ATOM 603 C C . TYR A 1 78 ? 1.356 2.797 3.748 1.00 98.19 78 TYR A C 1
ATOM 605 O O . TYR A 1 78 ? 2.011 2.973 2.718 1.00 98.19 78 TYR A O 1
ATOM 613 N N . HIS A 1 79 ? 0.996 3.816 4.536 1.00 97.56 79 HIS A N 1
ATOM 614 C CA . HIS A 1 79 ? 1.260 5.215 4.181 1.00 97.56 79 HIS A CA 1
ATOM 615 C C . HIS A 1 79 ? 2.755 5.528 4.130 1.00 97.56 79 HIS A C 1
ATOM 617 O O . HIS A 1 79 ? 3.207 6.220 3.218 1.00 97.56 79 HIS A O 1
ATOM 623 N N . MET A 1 80 ? 3.551 4.966 5.044 1.00 97.56 80 MET A N 1
ATOM 624 C CA . MET A 1 80 ? 5.009 5.086 4.975 1.00 97.56 80 MET A CA 1
ATOM 625 C C . MET A 1 80 ? 5.564 4.553 3.651 1.00 97.56 80 MET A C 1
ATOM 627 O O . MET A 1 80 ? 6.389 5.217 3.025 1.00 97.56 80 MET A O 1
ATOM 631 N N . ALA A 1 81 ? 5.107 3.381 3.200 1.00 97.50 81 ALA A N 1
ATOM 632 C CA . ALA A 1 81 ? 5.560 2.799 1.943 1.00 97.50 81 ALA A CA 1
ATOM 633 C C . ALA A 1 81 ? 5.209 3.681 0.733 1.00 97.50 81 ALA A C 1
ATOM 635 O O . ALA A 1 81 ? 6.055 3.878 -0.144 1.00 97.50 81 ALA A O 1
ATOM 636 N N . GLU A 1 82 ? 3.998 4.243 0.680 1.00 96.12 82 GLU A N 1
ATOM 637 C CA . GLU A 1 82 ? 3.599 5.179 -0.382 1.00 96.12 82 GLU A CA 1
ATOM 638 C C . GLU A 1 82 ? 4.451 6.450 -0.392 1.00 96.12 82 GLU A C 1
ATOM 640 O O . GLU A 1 82 ? 4.894 6.889 -1.452 1.00 96.12 82 GLU A O 1
ATOM 645 N N . LEU A 1 83 ? 4.711 7.036 0.777 1.00 96.06 83 LEU A N 1
ATOM 646 C CA . LEU A 1 83 ? 5.504 8.260 0.886 1.00 96.06 83 LEU A CA 1
ATOM 647 C C . LEU A 1 83 ? 6.966 8.021 0.495 1.00 96.06 83 LEU A C 1
ATOM 649 O O . LEU A 1 83 ? 7.536 8.806 -0.260 1.00 96.06 83 LEU A O 1
ATOM 653 N N . ILE A 1 84 ? 7.562 6.907 0.928 1.00 96.31 84 ILE A N 1
ATOM 654 C CA . ILE A 1 84 ? 8.947 6.551 0.579 1.00 96.31 84 ILE A CA 1
ATOM 655 C C . ILE A 1 84 ? 9.117 6.390 -0.939 1.00 96.31 84 ILE A C 1
ATOM 657 O O . ILE A 1 84 ? 10.147 6.780 -1.490 1.00 96.31 84 ILE A O 1
ATOM 661 N N . GLN A 1 85 ? 8.106 5.866 -1.639 1.00 94.19 85 GLN A N 1
ATOM 662 C CA . GLN A 1 85 ? 8.136 5.743 -3.101 1.00 94.19 85 GLN A CA 1
ATOM 663 C C . GLN A 1 85 ? 8.141 7.094 -3.826 1.00 94.19 85 GLN A C 1
ATOM 665 O O . GLN A 1 85 ? 8.604 7.155 -4.966 1.00 94.19 85 GLN A O 1
ATOM 670 N N . ARG A 1 86 ? 7.663 8.164 -3.182 1.00 93.75 86 ARG A N 1
ATOM 671 C CA . ARG A 1 86 ? 7.617 9.528 -3.735 1.00 93.75 86 ARG A CA 1
ATOM 672 C C . ARG A 1 86 ? 8.895 10.333 -3.483 1.00 93.75 86 ARG A C 1
ATOM 674 O O . ARG A 1 86 ? 8.993 11.466 -3.953 1.00 93.75 86 ARG A O 1
ATOM 681 N N . ILE A 1 87 ? 9.865 9.769 -2.758 1.00 93.50 87 ILE A N 1
ATOM 682 C CA . ILE A 1 87 ? 11.166 10.410 -2.553 1.00 93.50 87 ILE A CA 1
ATOM 683 C C . ILE A 1 87 ? 11.896 10.467 -3.894 1.00 93.50 87 ILE A C 1
ATOM 685 O O . ILE A 1 87 ? 12.157 9.432 -4.522 1.00 93.50 87 ILE A O 1
ATOM 689 N N . PHE A 1 88 ? 12.238 11.682 -4.308 1.00 89.75 88 PHE A N 1
ATOM 690 C CA . PHE A 1 88 ? 13.003 11.925 -5.521 1.00 89.75 88 PHE A CA 1
ATOM 691 C C . PHE A 1 88 ? 14.500 11.736 -5.250 1.00 89.75 88 PHE A C 1
ATOM 693 O O . PHE A 1 88 ? 15.048 12.350 -4.340 1.00 89.75 88 PHE A O 1
ATOM 700 N N . ASN A 1 89 ? 15.169 10.914 -6.063 1.00 85.94 89 ASN A N 1
ATOM 701 C CA . ASN A 1 89 ? 16.619 10.732 -6.018 1.00 85.94 89 ASN A CA 1
ATOM 702 C C . ASN A 1 89 ? 17.198 10.772 -7.430 1.00 85.94 89 ASN A C 1
ATOM 704 O O . ASN A 1 89 ? 16.655 10.145 -8.338 1.00 85.94 89 ASN A O 1
ATOM 708 N N . THR A 1 90 ? 18.354 11.413 -7.579 1.00 84.38 90 THR A N 1
ATOM 709 C CA . THR A 1 90 ? 19.124 11.394 -8.831 1.00 84.38 90 THR A CA 1
ATOM 710 C C . THR A 1 90 ? 19.897 10.082 -9.003 1.00 84.38 90 THR A C 1
ATOM 712 O O . THR A 1 90 ? 20.045 9.595 -10.121 1.00 84.38 90 THR A O 1
ATOM 715 N N . ASP A 1 91 ? 20.357 9.470 -7.904 1.00 88.38 91 ASP A N 1
ATOM 716 C CA . ASP A 1 91 ? 21.143 8.236 -7.964 1.00 88.38 91 ASP A CA 1
ATOM 717 C C . ASP A 1 91 ? 20.278 6.971 -7.909 1.00 88.38 91 ASP A C 1
ATOM 719 O O . ASP A 1 91 ? 19.456 6.762 -7.007 1.00 88.38 91 ASP A O 1
ATOM 723 N N . ILE A 1 92 ? 20.580 6.045 -8.820 1.00 88.94 92 ILE A N 1
ATOM 724 C CA . ILE A 1 92 ? 19.925 4.735 -8.942 1.00 88.94 92 ILE A CA 1
ATOM 725 C C . ILE A 1 92 ? 20.082 3.903 -7.656 1.00 88.94 92 ILE A C 1
ATOM 727 O O . ILE A 1 92 ? 19.154 3.208 -7.239 1.00 88.94 92 ILE A O 1
ATOM 731 N N . SER A 1 93 ? 21.235 3.994 -6.985 1.00 90.38 93 SER A N 1
ATOM 732 C CA . SER A 1 93 ? 21.500 3.272 -5.733 1.00 90.38 93 SER A CA 1
ATOM 733 C C . SER A 1 93 ? 20.562 3.702 -4.603 1.00 90.38 93 SER A C 1
ATOM 735 O O . SER A 1 93 ? 20.005 2.843 -3.916 1.00 90.38 93 SER A O 1
ATOM 737 N N . PHE A 1 94 ? 20.331 5.011 -4.438 1.00 92.00 94 PHE A N 1
ATOM 738 C CA . PHE A 1 94 ? 19.387 5.528 -3.443 1.00 92.00 94 PHE A CA 1
ATOM 739 C C . PHE A 1 94 ? 17.944 5.184 -3.815 1.00 92.00 94 PHE A C 1
ATOM 741 O O . PHE A 1 94 ? 17.164 4.792 -2.947 1.00 92.00 94 PHE A O 1
ATOM 748 N N . ARG A 1 95 ? 17.592 5.220 -5.110 1.00 93.44 95 ARG A N 1
ATOM 749 C CA . ARG A 1 95 ? 16.278 4.744 -5.569 1.00 93.44 95 ARG A CA 1
ATOM 750 C C . ARG A 1 95 ? 16.046 3.280 -5.193 1.00 93.44 95 ARG A C 1
ATOM 752 O O . ARG A 1 95 ? 15.020 2.967 -4.594 1.00 93.44 95 ARG A O 1
ATOM 759 N N . LYS A 1 96 ? 17.020 2.401 -5.446 1.00 94.06 96 LYS A N 1
ATOM 760 C CA . LYS A 1 96 ? 16.952 0.984 -5.055 1.00 94.06 96 LYS A CA 1
ATOM 761 C C . LYS A 1 96 ? 16.756 0.809 -3.547 1.00 94.06 96 LYS A C 1
ATOM 763 O O . LYS A 1 96 ? 15.937 -0.009 -3.134 1.00 94.06 96 LYS A O 1
ATOM 768 N N . GLN A 1 97 ? 17.481 1.566 -2.722 1.00 94.94 97 GLN A N 1
ATOM 769 C CA . GLN A 1 97 ? 17.322 1.520 -1.264 1.00 94.94 97 GLN A CA 1
ATOM 770 C C . GLN A 1 97 ? 15.911 1.941 -0.829 1.00 94.94 97 GLN A C 1
ATOM 772 O O . GLN A 1 97 ? 15.301 1.248 -0.014 1.00 94.94 97 GLN A O 1
ATOM 777 N N . ASN A 1 98 ? 15.360 3.006 -1.416 1.00 95.56 98 ASN A N 1
ATOM 778 C CA . ASN A 1 98 ? 13.998 3.456 -1.126 1.00 95.56 98 ASN A CA 1
ATOM 779 C C . ASN A 1 98 ? 12.946 2.411 -1.516 1.00 95.56 98 ASN A C 1
ATOM 781 O O . ASN A 1 98 ? 12.033 2.160 -0.733 1.00 95.56 98 ASN A O 1
ATOM 785 N N . LEU A 1 99 ? 13.100 1.737 -2.660 1.00 95.62 99 LEU A N 1
ATOM 786 C CA . LEU A 1 99 ? 12.208 0.643 -3.065 1.00 95.62 99 LEU A CA 1
ATOM 787 C C . LEU A 1 99 ? 12.243 -0.529 -2.081 1.00 95.62 99 LEU A C 1
ATOM 789 O O . LEU A 1 99 ? 11.198 -1.037 -1.682 1.00 95.62 99 LEU A O 1
ATOM 793 N N . LEU A 1 100 ? 13.435 -0.944 -1.643 1.00 96.31 100 LEU A N 1
ATOM 794 C CA . LEU A 1 100 ? 13.576 -2.013 -0.650 1.00 96.31 100 LEU A CA 1
ATOM 795 C C . LEU A 1 100 ? 12.979 -1.613 0.705 1.00 96.31 100 LEU A C 1
ATOM 797 O O . LEU A 1 100 ? 12.345 -2.436 1.368 1.00 96.31 100 LEU A O 1
ATOM 801 N N . ARG A 1 101 ? 13.133 -0.345 1.098 1.00 97.06 101 ARG A N 1
ATOM 802 C CA . ARG A 1 101 ? 12.532 0.205 2.315 1.00 97.06 101 ARG A CA 1
ATOM 803 C C . ARG A 1 101 ? 11.001 0.227 2.226 1.00 97.06 101 ARG A C 1
ATOM 805 O O . ARG A 1 101 ? 10.343 -0.264 3.140 1.00 97.06 101 ARG A O 1
ATOM 812 N N . ALA A 1 102 ? 10.435 0.732 1.128 1.00 97.50 102 ALA A N 1
ATOM 813 C CA . ALA A 1 102 ? 8.990 0.754 0.890 1.00 97.50 102 ALA A CA 1
ATOM 814 C C . ALA A 1 102 ? 8.395 -0.662 0.866 1.00 97.50 102 ALA A C 1
ATOM 816 O O . ALA A 1 102 ? 7.405 -0.932 1.544 1.00 97.50 102 ALA A O 1
ATOM 817 N N . ARG A 1 103 ? 9.059 -1.598 0.175 1.00 97.12 103 ARG A N 1
ATOM 818 C CA . ARG A 1 103 ? 8.715 -3.025 0.189 1.00 97.12 103 ARG A CA 1
ATOM 819 C C . ARG A 1 103 ? 8.664 -3.585 1.611 1.00 97.12 103 ARG A C 1
ATOM 821 O O . ARG A 1 103 ? 7.706 -4.268 1.955 1.00 97.12 103 ARG A O 1
ATOM 828 N N . GLY A 1 104 ? 9.662 -3.282 2.443 1.00 97.56 104 GLY A N 1
ATOM 829 C CA . GLY A 1 104 ? 9.691 -3.718 3.841 1.00 97.56 104 GLY A CA 1
ATOM 830 C C . GLY A 1 104 ? 8.487 -3.228 4.652 1.00 97.56 104 GLY A C 1
ATOM 831 O O . GLY A 1 104 ? 7.950 -3.982 5.461 1.00 97.56 104 GLY A O 1
ATOM 832 N N . HIS A 1 105 ? 8.025 -2.000 4.412 1.00 98.12 105 HIS A N 1
ATOM 833 C CA . HIS A 1 105 ? 6.825 -1.463 5.056 1.00 98.12 105 HIS A CA 1
ATOM 834 C C . HIS A 1 105 ? 5.536 -2.129 4.553 1.00 98.12 105 HIS A C 1
ATOM 836 O O . HIS A 1 105 ? 4.715 -2.532 5.376 1.00 98.12 105 HIS A O 1
ATOM 842 N N . TYR A 1 106 ? 5.379 -2.350 3.244 1.00 98.12 106 TYR A N 1
ATOM 843 C CA . TYR A 1 106 ? 4.234 -3.116 2.733 1.00 98.12 106 TYR A CA 1
ATOM 844 C C . TYR A 1 106 ? 4.197 -4.550 3.271 1.00 98.12 106 TYR A C 1
ATOM 846 O O . TYR A 1 106 ? 3.126 -5.043 3.611 1.00 98.12 106 TYR A O 1
ATOM 854 N N . GLU A 1 107 ? 5.349 -5.210 3.416 1.00 97.31 107 GLU A N 1
ATOM 855 C CA . GLU A 1 107 ? 5.416 -6.544 4.024 1.00 97.31 107 GLU A CA 1
ATOM 856 C C . GLU A 1 107 ? 4.965 -6.538 5.488 1.00 97.31 107 GLU A C 1
ATOM 858 O O . GLU A 1 107 ? 4.255 -7.449 5.903 1.00 97.31 107 GLU A O 1
ATOM 863 N N . ARG A 1 108 ? 5.349 -5.526 6.277 1.00 97.12 108 ARG A N 1
ATOM 864 C CA . ARG A 1 108 ? 4.874 -5.383 7.666 1.00 97.12 108 ARG A CA 1
ATOM 865 C C . ARG A 1 108 ? 3.369 -5.146 7.724 1.00 97.12 108 ARG A C 1
ATOM 867 O O . ARG A 1 108 ? 2.707 -5.740 8.563 1.00 97.12 108 ARG A O 1
ATOM 874 N N . PHE A 1 109 ? 2.844 -4.318 6.822 1.00 97.88 109 PHE A N 1
ATOM 875 C CA . PHE A 1 109 ? 1.411 -4.061 6.700 1.00 97.88 109 PHE A CA 1
ATOM 876 C C . PHE A 1 109 ? 0.623 -5.337 6.375 1.00 97.88 109 PHE A C 1
ATOM 878 O O . PHE A 1 109 ? -0.315 -5.666 7.091 1.00 97.88 109 PHE A O 1
ATOM 885 N N . LEU A 1 110 ? 1.033 -6.093 5.351 1.00 97.62 110 LEU A N 1
ATOM 886 C CA . LEU A 1 110 ? 0.346 -7.331 4.970 1.00 97.62 110 LEU A CA 1
ATOM 887 C C . LEU A 1 110 ? 0.429 -8.397 6.065 1.00 97.62 110 LEU A C 1
ATOM 889 O O . LEU A 1 110 ? -0.580 -9.018 6.363 1.00 97.62 110 LEU A O 1
ATOM 893 N N . LYS A 1 111 ? 1.589 -8.561 6.716 1.00 96.25 111 LYS A N 1
ATOM 894 C CA . LYS A 1 111 ? 1.736 -9.490 7.852 1.00 96.25 111 LYS A CA 1
ATOM 895 C C . LYS A 1 111 ? 0.833 -9.134 9.024 1.00 96.25 111 LYS A C 1
ATOM 897 O O . LYS A 1 111 ? 0.297 -10.034 9.655 1.00 96.25 111 LYS A O 1
ATOM 902 N N . LEU A 1 112 ? 0.699 -7.840 9.321 1.00 95.88 112 LEU A N 1
ATOM 903 C CA . LEU A 1 112 ? -0.194 -7.372 10.372 1.00 95.88 112 LEU A CA 1
ATOM 904 C C . LEU A 1 112 ? -1.643 -7.715 10.023 1.00 95.88 112 LEU A C 1
ATOM 906 O O . LEU A 1 112 ? -2.351 -8.292 10.828 1.00 95.88 112 LEU A O 1
ATOM 910 N N . LEU A 1 113 ? -2.087 -7.410 8.808 1.00 96.25 113 LEU A N 1
ATOM 911 C CA . LEU A 1 113 ? -3.459 -7.719 8.415 1.00 96.25 113 LEU A CA 1
ATOM 912 C C . LEU A 1 113 ? -3.733 -9.231 8.322 1.00 96.25 113 LEU A C 1
ATOM 914 O O . LEU A 1 113 ? -4.857 -9.654 8.577 1.00 96.25 113 LEU A O 1
ATOM 918 N N . ASP A 1 114 ? -2.722 -10.036 7.991 1.00 95.62 114 ASP A N 1
ATOM 919 C CA . ASP A 1 114 ? -2.809 -11.501 7.946 1.00 95.62 114 ASP A CA 1
ATOM 920 C C . ASP A 1 114 ? -2.947 -12.087 9.357 1.00 95.62 114 ASP A C 1
ATOM 922 O O . ASP A 1 114 ? -3.798 -12.938 9.581 1.00 95.62 114 ASP A O 1
ATOM 926 N N . SER A 1 115 ? -2.208 -11.565 10.349 1.00 94.50 115 SER A N 1
ATOM 927 C CA . SER A 1 115 ? -2.316 -12.039 11.739 1.00 94.50 115 SER A CA 1
ATOM 928 C C . SER A 1 115 ? -3.673 -11.762 12.391 1.00 94.50 115 SER A C 1
ATOM 930 O O . SER A 1 115 ? -4.017 -12.424 13.362 1.00 94.50 115 SER A O 1
ATOM 932 N N . TYR A 1 116 ? -4.422 -10.787 11.873 1.00 95.12 116 TYR A N 1
ATOM 933 C CA . TYR A 1 116 ? -5.766 -10.431 12.338 1.00 95.12 116 TYR A CA 1
ATOM 934 C C . TYR A 1 116 ? -6.885 -10.982 11.437 1.00 95.12 116 TYR A C 1
ATOM 936 O O . TYR A 1 116 ? -8.035 -10.573 11.592 1.00 95.12 116 TYR A O 1
ATOM 944 N N . ASP A 1 117 ? -6.567 -11.864 10.479 1.00 93.25 117 ASP A N 1
ATOM 945 C CA . ASP A 1 117 ? -7.515 -12.427 9.504 1.00 93.25 117 ASP A CA 1
ATOM 946 C C . ASP A 1 117 ? -8.310 -11.357 8.716 1.00 93.25 117 ASP A C 1
ATOM 948 O O . ASP A 1 117 ? -9.439 -11.577 8.271 1.00 93.25 117 ASP A O 1
ATOM 952 N N . VAL A 1 118 ? -7.713 -10.174 8.513 1.00 94.00 118 VAL A N 1
ATOM 953 C CA . VAL A 1 118 ? -8.311 -9.072 7.736 1.00 94.00 118 VAL A CA 1
ATOM 954 C C . VAL A 1 118 ? -8.137 -9.305 6.232 1.00 94.00 118 VAL A C 1
ATOM 956 O O . VAL A 1 118 ? -8.932 -8.809 5.430 1.00 94.00 118 VAL A O 1
ATOM 959 N N . LEU A 1 119 ? -7.113 -10.065 5.819 1.00 93.75 119 LEU A N 1
ATOM 960 C CA . LEU A 1 119 ? -6.932 -10.427 4.412 1.00 93.75 119 LEU A CA 1
ATOM 961 C C . LEU A 1 119 ? -8.050 -11.367 3.953 1.00 93.75 119 LEU A C 1
ATOM 963 O O . LEU A 1 119 ? -8.250 -12.458 4.484 1.00 93.75 119 LEU A O 1
ATOM 967 N N . GLY A 1 120 ? -8.725 -10.990 2.866 1.00 91.75 120 GLY A N 1
ATOM 968 C CA . GLY A 1 120 ? -9.627 -11.902 2.176 1.00 91.75 120 GLY A CA 1
ATOM 969 C C . GLY A 1 120 ? -8.883 -13.140 1.661 1.00 91.75 120 GLY A C 1
ATOM 970 O O . GLY A 1 120 ? -7.701 -13.091 1.331 1.00 91.75 120 GLY A O 1
ATOM 971 N N . LYS A 1 121 ? -9.592 -14.264 1.497 1.00 92.50 121 LYS A N 1
ATOM 972 C CA . LYS A 1 121 ? -9.000 -15.544 1.042 1.00 92.50 121 LYS A CA 1
ATOM 973 C C . LYS A 1 121 ? -8.214 -15.442 -0.273 1.00 92.50 121 LYS A C 1
ATOM 975 O O . LYS A 1 121 ? -7.285 -16.213 -0.490 1.00 92.50 121 LYS A O 1
ATOM 980 N N . ALA A 1 122 ? -8.628 -14.557 -1.180 1.00 92.12 122 ALA A N 1
ATOM 981 C CA . ALA A 1 122 ? -7.924 -14.323 -2.439 1.00 92.12 122 ALA A CA 1
ATOM 982 C C . ALA A 1 122 ? -6.614 -13.550 -2.217 1.00 92.12 122 ALA A C 1
ATOM 984 O O . ALA A 1 122 ? -5.583 -13.926 -2.769 1.00 92.12 122 ALA A O 1
ATOM 985 N N . ASP A 1 123 ? -6.642 -12.525 -1.366 1.00 94.19 123 ASP A N 1
ATOM 986 C CA . ASP A 1 123 ? -5.474 -11.717 -1.023 1.00 94.19 123 ASP A CA 1
ATOM 987 C C . ASP A 1 123 ? -4.457 -12.500 -0.189 1.00 94.19 123 ASP A C 1
ATOM 989 O O . ASP A 1 123 ? -3.264 -12.383 -0.444 1.00 94.19 123 ASP A O 1
ATOM 993 N N . ALA A 1 124 ? -4.899 -13.365 0.730 1.00 95.19 124 ALA A N 1
ATOM 994 C CA . ALA A 1 124 ? -4.011 -14.250 1.489 1.00 95.19 124 ALA A CA 1
ATOM 995 C C . ALA A 1 124 ? -3.216 -15.192 0.563 1.00 95.19 124 ALA A C 1
ATOM 997 O O . ALA A 1 124 ? -2.002 -15.326 0.692 1.00 95.19 124 ALA A O 1
ATOM 998 N N . LYS A 1 125 ? -3.871 -15.761 -0.462 1.00 94.06 125 LYS A N 1
ATOM 999 C CA . LYS A 1 125 ? -3.193 -16.564 -1.499 1.00 94.06 125 LYS A CA 1
ATOM 1000 C C . LYS A 1 125 ? -2.208 -15.743 -2.329 1.00 94.06 125 LYS A C 1
ATOM 1002 O O . LYS A 1 125 ? -1.152 -16.241 -2.707 1.00 94.06 125 LYS A O 1
ATOM 1007 N N . LEU A 1 126 ? -2.547 -14.492 -2.642 1.00 93.69 126 LEU A N 1
ATOM 1008 C CA . LEU A 1 126 ? -1.624 -13.592 -3.336 1.00 93.69 126 LEU A CA 1
ATOM 1009 C C . LEU A 1 126 ? -0.431 -13.223 -2.457 1.00 93.69 126 LEU A C 1
ATOM 1011 O O . LEU A 1 126 ? 0.680 -13.101 -2.971 1.00 93.69 126 LEU A O 1
ATOM 1015 N N . PHE A 1 127 ? -0.643 -13.068 -1.151 1.00 96.12 127 PHE A N 1
ATOM 1016 C CA . PHE A 1 127 ? 0.427 -12.824 -0.198 1.00 96.12 127 PHE A CA 1
ATOM 1017 C C . PHE A 1 127 ? 1.364 -14.031 -0.089 1.00 96.12 127 PHE A C 1
ATOM 1019 O O . PHE A 1 127 ? 2.577 -13.852 -0.167 1.00 96.12 127 PHE A O 1
ATOM 1026 N N . GLU A 1 128 ? 0.828 -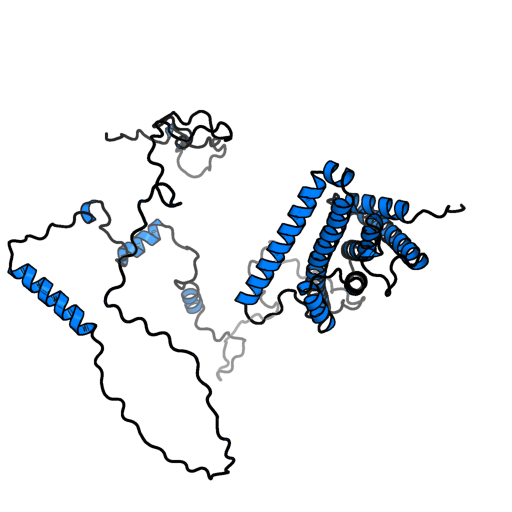15.250 -0.031 1.00 95.25 128 GLU A N 1
ATOM 1027 C CA . GLU A 1 128 ? 1.611 -16.489 -0.089 1.00 95.25 128 GLU A CA 1
ATOM 1028 C C . GLU A 1 128 ? 2.449 -16.552 -1.377 1.00 95.25 128 GLU A C 1
ATOM 1030 O O . GLU A 1 128 ? 3.678 -16.622 -1.309 1.00 95.25 128 GLU A O 1
ATOM 1035 N N . ALA A 1 129 ? 1.822 -16.372 -2.545 1.00 93.81 129 ALA A N 1
ATOM 1036 C CA . ALA A 1 129 ? 2.519 -16.361 -3.835 1.00 93.81 129 ALA A CA 1
ATOM 1037 C C . ALA A 1 129 ? 3.608 -15.271 -3.915 1.00 93.81 129 ALA A C 1
ATOM 1039 O O . ALA A 1 129 ? 4.681 -15.481 -4.482 1.00 93.81 129 ALA A O 1
ATOM 1040 N N . TYR A 1 130 ? 3.361 -14.103 -3.316 1.00 95.44 130 TYR A N 1
ATOM 1041 C CA . TYR A 1 130 ? 4.360 -13.044 -3.175 1.00 95.44 130 TYR A CA 1
ATOM 1042 C C . TYR A 1 130 ? 5.542 -13.457 -2.284 1.00 95.44 130 TYR A C 1
ATOM 1044 O O . TYR A 1 130 ? 6.687 -13.090 -2.566 1.00 95.44 130 TYR A O 1
ATOM 1052 N N . THR A 1 131 ? 5.290 -14.184 -1.193 1.00 95.00 131 THR A N 1
ATOM 1053 C CA . THR A 1 131 ? 6.359 -14.651 -0.301 1.00 95.00 131 THR A CA 1
ATOM 1054 C C . THR A 1 131 ? 7.218 -15.747 -0.928 1.00 95.00 131 THR A C 1
ATOM 1056 O O . THR A 1 131 ? 8.410 -15.799 -0.619 1.00 95.00 131 THR A O 1
ATOM 1059 N N . GLU A 1 132 ? 6.653 -16.554 -1.832 1.00 93.56 132 GLU A N 1
ATOM 1060 C CA . GLU A 1 132 ? 7.375 -17.577 -2.597 1.00 93.56 132 GLU A CA 1
ATOM 1061 C C . GLU A 1 132 ? 8.339 -16.961 -3.619 1.00 93.56 132 GLU A C 1
ATOM 1063 O O . GLU A 1 132 ? 9.521 -17.307 -3.635 1.00 93.56 132 GLU A O 1
ATOM 1068 N N . ASP A 1 133 ? 7.860 -16.021 -4.443 1.00 91.88 133 ASP A N 1
ATOM 1069 C CA . ASP A 1 133 ? 8.680 -15.340 -5.449 1.00 91.88 133 ASP A CA 1
ATOM 1070 C C . ASP A 1 133 ? 8.529 -13.820 -5.389 1.00 91.88 133 ASP A C 1
ATOM 1072 O O . ASP A 1 133 ? 7.740 -13.162 -6.071 1.00 91.88 133 ASP A O 1
ATOM 1076 N N . LYS A 1 134 ? 9.409 -13.257 -4.573 1.00 92.19 134 LYS A N 1
ATOM 1077 C CA . LYS A 1 134 ? 9.552 -11.833 -4.326 1.00 92.19 134 LYS A CA 1
ATOM 1078 C C . LYS A 1 134 ? 10.051 -11.022 -5.524 1.00 92.19 134 LYS A C 1
ATOM 1080 O O . LYS A 1 134 ? 9.889 -9.799 -5.498 1.00 92.19 134 LYS A O 1
ATOM 1085 N N . GLY A 1 135 ? 10.761 -11.638 -6.467 1.00 88.44 135 GLY A N 1
ATOM 1086 C CA . GLY A 1 135 ? 11.441 -10.949 -7.569 1.00 88.44 135 GLY A CA 1
ATOM 1087 C C . GLY A 1 135 ? 10.584 -10.865 -8.826 1.00 88.44 135 GLY A C 1
ATOM 1088 O O . GLY A 1 135 ? 10.653 -9.873 -9.547 1.00 88.44 135 GLY A O 1
ATOM 1089 N N . ASN A 1 136 ? 9.742 -11.873 -9.042 1.00 89.38 136 ASN A N 1
ATOM 1090 C CA . ASN A 1 136 ? 8.899 -12.004 -10.226 1.00 89.38 136 ASN A CA 1
ATOM 1091 C C . ASN A 1 136 ? 7.401 -11.975 -9.892 1.00 89.38 136 ASN A C 1
ATOM 1093 O O . ASN A 1 136 ? 6.575 -12.402 -10.702 1.00 89.38 136 ASN A O 1
ATOM 1097 N N . PHE A 1 137 ? 7.043 -11.462 -8.712 1.00 93.44 137 PHE A N 1
ATOM 1098 C CA . PHE A 1 137 ? 5.656 -11.327 -8.294 1.00 93.44 137 PHE A CA 1
ATOM 1099 C C . PHE A 1 137 ? 4.816 -10.564 -9.330 1.00 93.44 137 PHE A C 1
ATOM 1101 O O . PHE A 1 137 ? 5.173 -9.473 -9.776 1.00 93.44 137 PHE A O 1
ATOM 1108 N N . SER A 1 138 ? 3.657 -11.128 -9.660 1.00 91.56 138 SER A N 1
ATOM 1109 C CA . SER A 1 138 ? 2.616 -10.470 -10.441 1.00 91.56 138 SER A CA 1
ATOM 1110 C C . SER A 1 138 ? 1.255 -10.909 -9.927 1.00 91.56 138 SER A C 1
ATOM 1112 O O . SER A 1 138 ? 1.037 -12.086 -9.634 1.00 91.56 138 SER A O 1
ATOM 1114 N N . THR A 1 139 ? 0.314 -9.970 -9.888 1.00 89.31 139 THR A N 1
ATOM 1115 C CA . THR A 1 139 ? -1.080 -10.241 -9.510 1.00 89.31 139 THR A CA 1
ATOM 1116 C C . THR A 1 139 ? -1.796 -11.179 -10.484 1.00 89.31 139 THR A C 1
ATOM 1118 O O . THR A 1 139 ? -2.800 -11.791 -10.130 1.00 89.31 139 THR A O 1
ATOM 1121 N N . ALA A 1 140 ? -1.273 -11.322 -11.704 1.00 87.19 140 ALA A N 1
ATOM 1122 C CA . ALA A 1 140 ? -1.815 -12.178 -12.750 1.00 87.19 140 ALA A CA 1
ATOM 1123 C C . ALA A 1 140 ? -0.729 -13.115 -13.310 1.00 87.19 140 ALA A C 1
ATOM 1125 O O . ALA A 1 140 ? -0.513 -13.198 -14.528 1.00 87.19 140 ALA A O 1
ATOM 1126 N N . ASN A 1 141 ? -0.028 -13.819 -12.412 1.00 78.75 141 ASN A N 1
ATOM 1127 C CA . ASN A 1 141 ? 1.011 -14.783 -12.767 1.00 78.75 141 ASN A CA 1
ATOM 1128 C C . ASN A 1 141 ? 0.414 -16.078 -13.353 1.00 78.75 141 ASN A C 1
ATOM 1130 O O . ASN A 1 141 ? 0.302 -17.109 -12.698 1.00 78.75 141 ASN A O 1
ATOM 1134 N N . THR A 1 142 ? -0.008 -16.012 -14.612 1.00 80.88 142 THR A N 1
ATOM 1135 C CA . THR A 1 142 ? -0.475 -17.160 -15.396 1.00 80.88 142 THR A CA 1
ATOM 1136 C C . THR A 1 142 ? 0.184 -17.156 -16.769 1.00 80.88 142 THR A C 1
ATOM 1138 O O . THR A 1 142 ? 0.491 -16.095 -17.317 1.00 80.88 142 THR A O 1
ATOM 1141 N N . ARG A 1 143 ? 0.437 -18.347 -17.328 1.00 83.69 143 ARG A N 1
ATOM 1142 C CA . ARG A 1 143 ? 1.004 -18.514 -18.679 1.00 83.69 143 ARG A CA 1
ATOM 1143 C C . ARG A 1 143 ? -0.026 -18.215 -19.769 1.00 83.69 143 ARG A C 1
ATOM 1145 O O . ARG A 1 143 ? 0.367 -17.853 -20.874 1.00 83.69 143 ARG A O 1
ATOM 1152 N N . ASP A 1 144 ? -1.310 -18.348 -19.450 1.00 91.44 144 ASP A N 1
ATOM 1153 C CA . ASP A 1 144 ? -2.410 -18.093 -20.374 1.00 91.44 144 ASP A CA 1
ATOM 1154 C C . ASP A 1 144 ? -2.762 -16.598 -20.431 1.00 91.44 144 ASP A C 1
ATOM 1156 O O . ASP A 1 144 ? -2.980 -15.938 -19.412 1.00 91.44 144 ASP A O 1
ATOM 1160 N N . ALA A 1 145 ? -2.823 -16.056 -21.647 1.00 90.88 145 ALA A N 1
ATOM 1161 C CA . ALA A 1 145 ? -3.152 -14.659 -21.888 1.00 90.88 145 ALA A CA 1
ATOM 1162 C C . ALA A 1 145 ? -4.614 -14.334 -21.543 1.00 90.88 145 ALA A C 1
ATOM 1164 O O . ALA A 1 145 ? -4.874 -13.237 -21.042 1.00 90.88 145 ALA A O 1
ATOM 1165 N N . ALA A 1 146 ? -5.546 -15.269 -21.773 1.00 92.38 146 ALA A N 1
ATOM 1166 C CA . ALA A 1 146 ? -6.957 -15.075 -21.442 1.00 92.38 146 ALA A CA 1
ATOM 1167 C C . ALA A 1 146 ? -7.142 -15.007 -19.921 1.00 92.38 146 ALA A C 1
ATOM 1169 O O . ALA A 1 146 ? -7.593 -13.983 -19.407 1.00 92.38 146 ALA A O 1
ATOM 1170 N N . ALA A 1 147 ? -6.637 -16.006 -19.191 1.00 90.62 147 ALA A N 1
ATOM 1171 C CA . ALA A 1 147 ? -6.646 -15.998 -17.729 1.00 90.62 147 ALA A CA 1
ATOM 1172 C C . ALA A 1 147 ? -5.961 -14.753 -17.126 1.00 90.62 147 ALA A C 1
ATOM 1174 O O . ALA A 1 147 ? -6.435 -14.202 -16.131 1.00 90.62 147 ALA A O 1
ATOM 1175 N N . ARG A 1 148 ? -4.869 -14.257 -17.734 1.00 90.19 148 ARG A N 1
ATOM 1176 C CA . ARG A 1 148 ? -4.196 -13.028 -17.275 1.00 90.19 148 ARG A CA 1
ATOM 1177 C C . ARG A 1 148 ? -5.093 -11.803 -17.427 1.00 90.19 148 ARG A C 1
ATOM 1179 O O . ARG A 1 148 ? -5.131 -10.949 -16.541 1.00 90.19 148 ARG A O 1
ATOM 1186 N N . ARG A 1 149 ? -5.782 -11.694 -18.565 1.00 92.88 149 ARG A N 1
ATOM 1187 C CA . ARG A 1 149 ? -6.730 -10.609 -18.827 1.00 92.88 149 ARG A CA 1
ATOM 1188 C C . ARG A 1 149 ? -7.886 -10.661 -17.834 1.00 92.88 149 ARG A C 1
ATOM 1190 O O . ARG A 1 149 ? -8.205 -9.631 -17.249 1.00 92.88 149 ARG A O 1
ATOM 1197 N N . ASP A 1 150 ? -8.458 -11.836 -17.610 1.00 93.44 150 ASP A N 1
ATOM 1198 C CA . ASP A 1 150 ? -9.602 -12.008 -16.714 1.00 93.44 150 ASP A CA 1
ATOM 1199 C C . ASP A 1 150 ? -9.244 -11.686 -15.259 1.00 93.44 150 ASP A C 1
ATOM 1201 O O . ASP A 1 150 ? -9.991 -10.967 -14.595 1.00 93.44 150 ASP A O 1
ATOM 1205 N N . ALA A 1 151 ? -8.060 -12.097 -14.788 1.00 91.19 151 ALA A N 1
ATOM 1206 C CA . ALA A 1 151 ? -7.552 -11.722 -13.466 1.00 91.19 151 ALA A CA 1
ATOM 1207 C C . ALA A 1 151 ? -7.422 -10.196 -13.309 1.00 91.19 151 ALA A C 1
ATOM 1209 O O . ALA A 1 151 ? -7.872 -9.629 -12.312 1.00 91.19 151 ALA A O 1
ATOM 1210 N N . LYS A 1 152 ? -6.881 -9.504 -14.323 1.00 92.19 152 LYS A N 1
ATOM 1211 C CA . LYS A 1 152 ? -6.802 -8.033 -14.326 1.00 92.19 152 LYS A CA 1
ATOM 1212 C C . LYS A 1 152 ? -8.182 -7.377 -14.341 1.00 92.19 152 LYS A C 1
ATOM 1214 O O . LYS A 1 152 ? -8.385 -6.384 -13.648 1.00 92.19 152 LYS A O 1
ATOM 1219 N N . ILE A 1 153 ? -9.133 -7.927 -15.097 1.00 94.38 153 ILE A N 1
ATOM 1220 C CA . ILE A 1 153 ? -10.515 -7.431 -15.128 1.00 94.38 153 ILE A CA 1
ATOM 1221 C C . ILE A 1 153 ? -11.180 -7.601 -13.759 1.00 94.38 153 ILE A C 1
ATOM 1223 O O . ILE A 1 153 ? -11.827 -6.661 -13.300 1.00 94.38 153 ILE A O 1
ATOM 1227 N N . SER A 1 154 ? -11.020 -8.756 -13.101 1.00 93.44 154 SER A N 1
ATOM 1228 C CA . SER A 1 154 ? -11.570 -8.991 -11.757 1.00 93.44 154 SER A CA 1
ATOM 1229 C C . SER A 1 154 ? -11.014 -7.984 -10.759 1.00 93.44 154 SER A C 1
ATOM 1231 O O . SER A 1 154 ? -11.779 -7.259 -10.130 1.00 93.44 154 SER A O 1
ATOM 1233 N N . ARG A 1 155 ? -9.684 -7.834 -10.715 1.00 93.06 155 ARG A N 1
ATOM 1234 C CA . ARG A 1 155 ? -9.011 -6.900 -9.800 1.00 93.06 155 ARG A CA 1
ATOM 1235 C C . ARG A 1 155 ? -9.428 -5.452 -10.038 1.00 93.06 155 ARG A C 1
ATOM 1237 O O . ARG A 1 155 ? -9.668 -4.725 -9.081 1.00 93.06 155 ARG A O 1
ATOM 1244 N N . PHE A 1 156 ? -9.582 -5.043 -11.298 1.00 95.06 156 PHE A N 1
ATOM 1245 C CA . PHE A 1 156 ? -10.075 -3.705 -11.634 1.00 95.06 156 PHE A CA 1
ATOM 1246 C C . PHE A 1 156 ? -11.536 -3.488 -11.207 1.00 95.06 156 PHE A C 1
ATOM 1248 O O . PHE A 1 156 ? -11.901 -2.403 -10.752 1.00 95.06 156 PHE A O 1
ATOM 1255 N N . ARG A 1 157 ? -12.396 -4.508 -11.343 1.00 96.31 157 ARG A N 1
ATOM 1256 C CA . ARG A 1 157 ? -13.790 -4.444 -10.871 1.00 96.31 157 ARG A CA 1
ATOM 1257 C C . ARG A 1 157 ? -13.857 -4.332 -9.350 1.00 96.31 157 ARG A C 1
ATOM 1259 O O . ARG A 1 157 ? -14.603 -3.488 -8.860 1.00 96.31 157 ARG A O 1
ATOM 1266 N N . GLU A 1 158 ? -13.062 -5.126 -8.639 1.00 94.25 158 GLU A N 1
ATOM 1267 C CA . GLU A 1 158 ? -12.939 -5.096 -7.176 1.00 94.25 158 GLU A CA 1
ATOM 1268 C C . GLU A 1 158 ? -12.451 -3.720 -6.694 1.00 94.25 158 GLU A C 1
ATOM 1270 O O . GLU A 1 158 ? -13.095 -3.092 -5.855 1.00 94.25 158 GLU A O 1
ATOM 1275 N N . GLU A 1 159 ? -11.391 -3.181 -7.304 1.00 95.19 159 GLU A N 1
ATOM 1276 C CA . GLU A 1 159 ? -10.883 -1.838 -7.002 1.00 95.19 159 GLU A CA 1
ATOM 1277 C C . GLU A 1 159 ? -11.962 -0.761 -7.209 1.00 95.19 159 GLU A C 1
ATOM 1279 O O . GLU A 1 159 ? -12.159 0.116 -6.363 1.00 95.19 159 GLU A O 1
ATOM 1284 N N . LYS A 1 160 ? -12.705 -0.833 -8.322 1.00 96.44 160 LYS A N 1
ATOM 1285 C CA . LYS A 1 160 ? -13.797 0.102 -8.619 1.00 96.44 160 LYS A CA 1
ATOM 1286 C C . LYS A 1 160 ? -14.934 -0.004 -7.602 1.00 96.44 160 LYS A C 1
ATOM 1288 O O . LYS A 1 160 ? -15.510 1.018 -7.228 1.00 96.44 160 LYS A O 1
ATOM 1293 N N . GLU A 1 161 ? -15.277 -1.213 -7.166 1.00 96.19 161 GLU A N 1
ATOM 1294 C CA . GLU A 1 161 ? -16.305 -1.433 -6.151 1.00 96.19 161 GLU A CA 1
ATOM 1295 C C . GLU A 1 161 ? -15.889 -0.851 -4.796 1.00 96.19 161 GLU A C 1
ATOM 1297 O O . GLU A 1 161 ? -16.684 -0.140 -4.179 1.00 96.19 161 GLU A O 1
ATOM 1302 N N . LEU A 1 162 ? -14.646 -1.088 -4.370 1.00 95.81 162 LEU A N 1
ATOM 1303 C CA . LEU A 1 162 ? -14.094 -0.547 -3.127 1.00 95.81 162 LEU A CA 1
ATOM 1304 C C . LEU A 1 162 ? -14.080 0.984 -3.142 1.00 95.81 162 LEU A C 1
ATOM 1306 O O . LEU A 1 162 ? -14.601 1.608 -2.218 1.00 95.81 162 LEU A O 1
ATOM 1310 N N . LYS A 1 163 ? -13.599 1.602 -4.230 1.00 95.56 163 LYS A N 1
ATOM 1311 C CA . LYS A 1 163 ? -13.643 3.065 -4.397 1.00 95.56 163 LYS A CA 1
ATOM 1312 C C . LYS A 1 163 ? -15.068 3.608 -4.333 1.00 95.56 163 LYS A C 1
ATOM 1314 O O . LYS A 1 163 ? -15.309 4.617 -3.678 1.00 95.56 163 LYS A O 1
ATOM 1319 N N . ARG A 1 164 ? -16.026 2.934 -4.978 1.00 95.88 164 ARG A N 1
ATOM 1320 C CA . ARG A 1 164 ? -17.439 3.336 -4.936 1.00 95.88 164 ARG A CA 1
ATOM 1321 C C . ARG A 1 164 ? -18.004 3.274 -3.514 1.00 95.88 164 ARG A C 1
ATOM 1323 O O . ARG A 1 164 ? -18.735 4.180 -3.131 1.00 95.88 164 ARG A O 1
ATOM 1330 N N . LYS A 1 165 ? -17.685 2.225 -2.746 1.00 93.19 165 LYS A N 1
ATOM 1331 C CA . LYS A 1 165 ? -18.121 2.084 -1.345 1.00 93.19 165 LYS A CA 1
ATOM 1332 C C . LYS A 1 165 ? -17.539 3.190 -0.465 1.00 93.19 165 LYS A C 1
ATOM 1334 O O . LYS A 1 165 ? -18.291 3.833 0.260 1.00 93.19 165 LYS A O 1
ATOM 1339 N N . LEU A 1 166 ? -16.239 3.460 -0.589 1.00 93.25 166 LEU A N 1
ATOM 1340 C CA . LEU A 1 166 ? -15.575 4.535 0.153 1.00 93.25 166 LEU A CA 1
ATOM 1341 C C . LEU A 1 166 ? -16.179 5.907 -0.159 1.00 93.25 166 LEU A C 1
ATOM 1343 O O . LEU A 1 166 ? -16.460 6.674 0.757 1.00 93.25 166 LEU A O 1
ATOM 1347 N N . GLU A 1 167 ? -16.438 6.198 -1.434 1.00 92.75 167 GLU A N 1
ATOM 1348 C CA . GLU A 1 167 ? -17.050 7.465 -1.838 1.00 92.75 167 GLU A CA 1
ATOM 1349 C C . GLU A 1 167 ? -18.487 7.602 -1.313 1.00 92.75 167 GLU A C 1
ATOM 1351 O O . GLU A 1 167 ? -18.859 8.651 -0.792 1.00 92.75 167 GLU A O 1
ATOM 1356 N N . TYR A 1 168 ? -19.283 6.529 -1.371 1.00 90.00 168 TYR A N 1
ATOM 1357 C CA . TYR A 1 168 ? -20.637 6.521 -0.815 1.00 90.00 168 TYR A CA 1
ATOM 1358 C C . TYR A 1 168 ? -20.647 6.824 0.691 1.00 90.00 168 TYR A C 1
ATOM 1360 O O . TYR A 1 168 ? -21.457 7.630 1.152 1.00 90.00 168 TYR A O 1
ATOM 1368 N N . LEU A 1 169 ? -19.734 6.215 1.453 1.00 84.56 169 LEU A N 1
ATOM 1369 C CA . LEU A 1 169 ? -19.609 6.461 2.891 1.00 84.56 169 LEU A CA 1
ATOM 1370 C C . LEU A 1 169 ? -19.107 7.883 3.180 1.00 84.56 169 LEU A C 1
ATOM 1372 O O . LEU A 1 169 ? -19.618 8.545 4.082 1.00 84.56 169 LEU A O 1
ATOM 1376 N N . ARG A 1 170 ? -18.177 8.397 2.366 1.00 86.06 170 ARG A N 1
ATOM 1377 C CA . ARG A 1 170 ? -17.655 9.766 2.483 1.00 86.06 170 ARG A CA 1
ATOM 1378 C C . ARG A 1 170 ? -18.724 10.833 2.227 1.00 86.06 170 ARG A C 1
ATOM 1380 O O . ARG A 1 170 ? -18.725 11.862 2.898 1.00 86.06 170 ARG A O 1
ATOM 1387 N N . GLN A 1 171 ? -19.635 10.598 1.283 1.00 88.75 171 GLN A N 1
ATOM 1388 C CA . GLN A 1 171 ? -20.722 11.528 0.949 1.00 88.75 171 GLN A CA 1
ATOM 1389 C C . GLN A 1 171 ? -21.854 11.551 1.985 1.00 88.75 171 GLN A C 1
ATOM 1391 O O . GLN A 1 171 ? -22.605 12.524 2.045 1.00 88.75 171 GLN A O 1
ATOM 1396 N N . ASN A 1 172 ? -21.968 10.515 2.820 1.00 88.06 172 ASN A N 1
ATOM 1397 C CA . ASN A 1 172 ? -23.042 10.365 3.800 1.00 88.06 172 ASN A CA 1
ATOM 1398 C C . ASN A 1 172 ? -22.513 10.387 5.250 1.00 88.06 172 ASN A C 1
ATOM 1400 O O . ASN A 1 172 ? -22.716 9.422 5.988 1.00 88.06 172 ASN A O 1
ATOM 1404 N N . PRO A 1 173 ? -21.894 11.491 5.718 1.00 84.94 173 PRO A N 1
ATOM 1405 C CA . PRO A 1 173 ? -21.276 11.552 7.047 1.00 84.94 173 PRO A CA 1
ATOM 1406 C C . PRO A 1 173 ? -22.283 11.360 8.190 1.00 84.94 173 PRO A C 1
ATOM 1408 O O . PRO A 1 173 ? -21.940 10.813 9.232 1.00 84.94 173 PRO A O 1
ATOM 1411 N N . LYS A 1 174 ? -23.554 11.724 7.977 1.00 84.94 174 LYS A N 1
ATOM 1412 C CA . LYS A 1 174 ? -24.632 11.519 8.959 1.00 84.94 174 LYS A CA 1
ATOM 1413 C C . LYS A 1 174 ? -24.870 10.044 9.290 1.00 84.94 174 LYS A C 1
ATOM 1415 O O . LYS A 1 174 ? -25.327 9.743 10.384 1.00 84.94 174 LYS A O 1
ATOM 1420 N N . LEU A 1 175 ? -24.586 9.140 8.350 1.00 80.56 175 LEU A N 1
ATOM 1421 C CA . LEU A 1 175 ? -24.725 7.701 8.567 1.00 80.56 175 LEU A CA 1
ATOM 1422 C C . LEU A 1 175 ? -23.633 7.194 9.522 1.00 80.56 175 LEU A C 1
ATOM 1424 O O . LEU A 1 175 ? -23.917 6.412 10.421 1.00 80.56 175 LEU A O 1
ATOM 1428 N N . ALA A 1 176 ? -22.412 7.713 9.373 1.00 77.50 176 ALA A N 1
ATOM 1429 C CA . ALA A 1 176 ? -21.285 7.414 10.252 1.00 77.50 176 ALA A CA 1
ATOM 1430 C C . ALA A 1 176 ? -21.455 8.001 11.668 1.00 77.50 176 ALA A C 1
ATOM 1432 O O . ALA A 1 176 ? -20.965 7.429 12.633 1.00 77.50 176 ALA A O 1
ATOM 1433 N N . GLU A 1 177 ? -22.162 9.126 11.813 1.00 81.19 177 GLU A N 1
ATOM 1434 C CA . GLU A 1 177 ? -22.473 9.705 13.132 1.00 81.19 177 GLU A CA 1
ATOM 1435 C C . GLU A 1 177 ? -23.515 8.894 13.918 1.00 81.19 177 GLU A C 1
ATOM 1437 O O . GLU A 1 177 ? -23.549 8.964 15.146 1.00 81.19 177 GLU A O 1
ATOM 1442 N N . GLN A 1 178 ? -24.384 8.156 13.224 1.00 84.62 178 GLN A N 1
ATOM 1443 C CA . GLN A 1 178 ? -25.494 7.421 13.836 1.00 84.62 178 GLN A CA 1
ATOM 1444 C C . GLN A 1 178 ? -25.139 5.978 14.191 1.00 84.62 178 GLN A C 1
ATOM 1446 O O . GLN A 1 178 ? -25.733 5.431 15.119 1.00 84.62 178 GLN A O 1
ATOM 1451 N N . ASP A 1 179 ? -24.199 5.370 13.464 1.00 88.88 179 ASP A N 1
ATOM 1452 C CA . ASP A 1 179 ? -23.882 3.951 13.585 1.00 88.88 179 ASP A CA 1
ATOM 1453 C C . ASP A 1 179 ? -22.364 3.707 13.599 1.00 88.88 179 ASP A C 1
ATOM 1455 O O . ASP A 1 179 ? -21.664 3.903 12.602 1.00 88.88 179 ASP A O 1
ATOM 1459 N N . GLU A 1 180 ? -21.851 3.235 14.739 1.00 89.19 180 GLU A N 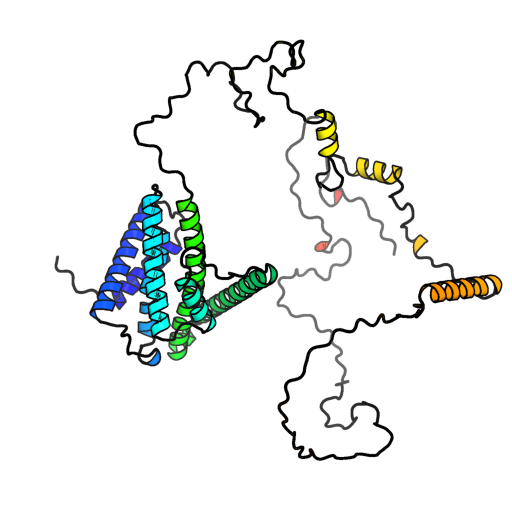1
ATOM 1460 C CA . GLU A 1 180 ? -20.443 2.855 14.891 1.00 89.19 180 GLU A CA 1
ATOM 1461 C C . GLU A 1 180 ? -20.059 1.703 13.949 1.00 89.19 180 GLU A C 1
ATOM 1463 O O . GLU A 1 180 ? -18.930 1.657 13.454 1.00 89.19 180 GLU A O 1
ATOM 1468 N N . GLN A 1 181 ? -20.999 0.808 13.626 1.00 90.19 181 GLN A N 1
ATOM 1469 C CA . GLN A 1 181 ? -20.742 -0.310 12.724 1.00 90.19 181 GLN A CA 1
ATOM 1470 C C . GLN A 1 181 ? -20.408 0.176 11.311 1.00 90.19 181 GLN A C 1
ATOM 1472 O O . GLN A 1 181 ? -19.543 -0.397 10.646 1.00 90.19 181 GLN A O 1
ATOM 1477 N N . VAL A 1 182 ? -21.027 1.276 10.873 1.00 90.56 182 VAL A N 1
ATOM 1478 C CA . VAL A 1 182 ? -20.732 1.914 9.582 1.00 90.56 182 VAL A CA 1
ATOM 1479 C C . VAL A 1 182 ? -19.329 2.525 9.585 1.00 90.56 182 VAL A C 1
ATOM 1481 O O . VAL A 1 182 ? -18.612 2.427 8.589 1.00 90.56 182 VAL A O 1
ATOM 1484 N N . VAL A 1 183 ? -18.893 3.110 10.706 1.00 90.19 183 VAL A N 1
ATOM 1485 C CA . VAL A 1 183 ? -17.518 3.620 10.869 1.00 90.19 183 VAL A CA 1
ATOM 1486 C C . VAL A 1 183 ? -16.507 2.475 10.806 1.00 90.19 183 VAL A C 1
ATOM 1488 O O . VAL A 1 183 ? -15.492 2.577 10.112 1.00 90.19 183 VAL A O 1
ATOM 1491 N N . ARG A 1 184 ? -16.796 1.357 11.478 1.00 93.69 184 ARG A N 1
ATOM 1492 C CA . ARG A 1 184 ? -15.964 0.149 11.426 1.00 93.69 184 ARG A CA 1
ATOM 1493 C C . ARG A 1 184 ? -15.869 -0.406 10.004 1.00 93.69 184 ARG A C 1
ATOM 1495 O O . ARG A 1 184 ? -14.768 -0.679 9.529 1.00 93.69 184 ARG A O 1
ATOM 1502 N N . GLU A 1 185 ? -16.994 -0.508 9.295 1.00 92.38 185 GLU A N 1
ATOM 1503 C CA . GLU A 1 185 ? -17.033 -0.941 7.893 1.00 92.38 185 GLU A CA 1
ATOM 1504 C C . GLU A 1 185 ? -16.237 0.005 6.978 1.00 92.38 185 GLU A C 1
ATOM 1506 O O . GLU A 1 185 ? -15.503 -0.456 6.101 1.00 92.38 185 GLU A O 1
ATOM 1511 N N . LEU A 1 186 ? -16.298 1.321 7.203 1.00 92.44 186 LEU A N 1
ATOM 1512 C CA . LEU A 1 186 ? -15.484 2.300 6.476 1.00 92.44 186 LEU A CA 1
ATOM 1513 C C . LEU A 1 186 ? -13.988 2.010 6.646 1.00 92.44 186 LEU A C 1
ATOM 1515 O O . LEU A 1 186 ? -13.254 1.930 5.660 1.00 92.44 186 LEU A O 1
ATOM 1519 N N . HIS A 1 187 ? -13.524 1.804 7.879 1.00 94.00 187 HIS A N 1
ATOM 1520 C CA . HIS A 1 187 ? -12.115 1.501 8.127 1.00 94.00 187 HIS A CA 1
ATOM 1521 C C . HIS A 1 187 ? -11.681 0.180 7.477 1.00 94.00 187 HIS A C 1
ATOM 1523 O O . HIS A 1 187 ? -10.632 0.141 6.833 1.00 94.00 187 HIS A O 1
ATOM 1529 N N . LEU A 1 188 ? -12.496 -0.875 7.564 1.00 95.38 188 LEU A N 1
ATOM 1530 C CA . LEU A 1 188 ? -12.199 -2.170 6.941 1.00 95.38 188 LEU A CA 1
ATOM 1531 C C . LEU A 1 188 ? -12.206 -2.103 5.409 1.00 95.38 188 LEU A C 1
ATOM 1533 O O . LEU A 1 188 ? -11.317 -2.653 4.762 1.00 95.38 188 LEU A O 1
ATOM 1537 N N . THR A 1 189 ? -13.163 -1.393 4.811 1.00 95.06 189 THR A N 1
ATOM 1538 C CA . THR A 1 189 ? -13.198 -1.185 3.353 1.00 95.06 189 THR A CA 1
ATOM 1539 C C . THR A 1 189 ? -12.008 -0.359 2.873 1.00 95.06 189 THR A C 1
ATOM 1541 O O . THR A 1 189 ? -11.460 -0.649 1.808 1.00 95.06 189 THR A O 1
ATOM 1544 N N . ASN A 1 190 ? -11.549 0.613 3.668 1.00 95.56 190 ASN A N 1
ATOM 1545 C CA . ASN A 1 190 ? -10.328 1.356 3.376 1.00 95.56 190 ASN A CA 1
ATOM 1546 C C . ASN A 1 190 ? -9.091 0.449 3.458 1.00 95.56 190 ASN A C 1
ATOM 1548 O O . ASN A 1 190 ? -8.251 0.482 2.562 1.00 95.56 190 ASN A O 1
ATOM 1552 N N . LEU A 1 191 ? -8.992 -0.410 4.480 1.00 97.00 191 LEU A N 1
ATOM 1553 C CA . LEU A 1 191 ? -7.913 -1.401 4.592 1.00 97.00 191 LEU A CA 1
ATOM 1554 C C . LEU A 1 191 ? -7.905 -2.363 3.400 1.00 97.00 191 LEU A C 1
ATOM 1556 O O . LEU A 1 191 ? -6.848 -2.575 2.809 1.00 97.00 191 LEU A O 1
ATOM 1560 N N . ALA A 1 192 ? -9.068 -2.864 2.979 1.00 96.69 192 ALA A N 1
ATOM 1561 C CA . ALA A 1 192 ? -9.193 -3.699 1.786 1.00 96.69 192 ALA A CA 1
ATOM 1562 C C . ALA A 1 192 ? -8.737 -2.959 0.516 1.00 96.69 192 ALA A C 1
ATOM 1564 O O . ALA A 1 192 ? -7.975 -3.499 -0.285 1.00 96.69 192 ALA A O 1
ATOM 1565 N N . PHE A 1 193 ? -9.134 -1.694 0.345 1.00 96.94 193 PHE A N 1
ATOM 1566 C CA . PHE A 1 193 ? -8.664 -0.864 -0.766 1.00 96.94 193 PHE A CA 1
ATOM 1567 C C . PHE A 1 193 ? -7.139 -0.680 -0.750 1.00 96.94 193 PHE A C 1
ATOM 1569 O O . PHE A 1 193 ? -6.480 -0.833 -1.781 1.00 96.94 193 PHE A O 1
ATOM 1576 N N . MET A 1 194 ? -6.561 -0.431 0.425 1.00 97.44 194 MET A N 1
ATOM 1577 C CA . MET A 1 194 ? -5.114 -0.328 0.594 1.00 97.44 194 MET A CA 1
ATOM 1578 C C . MET A 1 194 ? -4.407 -1.650 0.269 1.00 97.44 194 MET A C 1
ATOM 1580 O O . MET A 1 194 ? -3.386 -1.619 -0.410 1.00 97.44 194 MET A O 1
ATOM 1584 N N . VAL A 1 195 ? -4.957 -2.810 0.649 1.00 97.75 195 VAL A N 1
ATOM 1585 C CA . VAL A 1 195 ? -4.433 -4.140 0.267 1.00 97.75 195 VAL A CA 1
ATOM 1586 C C . VAL A 1 195 ? -4.429 -4.337 -1.252 1.00 97.75 195 VAL A C 1
ATOM 1588 O O . VAL A 1 195 ? -3.439 -4.797 -1.818 1.00 97.75 195 VAL A O 1
ATOM 1591 N N . HIS A 1 196 ? -5.489 -3.933 -1.951 1.00 95.88 196 HIS A N 1
ATOM 1592 C CA . HIS A 1 196 ? -5.489 -3.953 -3.416 1.00 95.88 196 HIS A CA 1
ATOM 1593 C C . HIS A 1 196 ? -4.347 -3.116 -4.001 1.00 95.88 196 HIS A C 1
ATOM 1595 O O . HIS A 1 196 ? -3.618 -3.576 -4.888 1.00 95.88 196 HIS A O 1
ATOM 1601 N N . GLN A 1 197 ? -4.166 -1.905 -3.472 1.00 96.62 197 GLN A N 1
ATOM 1602 C CA . GLN A 1 197 ? -3.118 -0.996 -3.915 1.00 96.62 197 GLN A CA 1
ATOM 1603 C C . GLN A 1 197 ? -1.715 -1.525 -3.579 1.00 96.62 197 GLN A C 1
ATOM 1605 O O . GLN A 1 197 ? -0.806 -1.368 -4.394 1.00 96.62 197 GLN A O 1
ATOM 1610 N N . THR A 1 198 ? -1.514 -2.194 -2.436 1.00 97.62 198 THR A N 1
ATOM 1611 C CA . THR A 1 198 ? -0.198 -2.749 -2.077 1.00 97.62 198 THR A CA 1
ATOM 1612 C C . THR A 1 198 ? 0.261 -3.798 -3.065 1.00 97.62 198 THR A C 1
ATOM 1614 O O . THR A 1 198 ? 1.411 -3.746 -3.487 1.00 97.62 198 THR A O 1
ATOM 1617 N N . PHE A 1 199 ? -0.606 -4.718 -3.489 1.00 96.81 199 PHE A N 1
ATOM 1618 C CA . PHE A 1 199 ? -0.222 -5.732 -4.467 1.00 96.81 199 PHE A CA 1
ATOM 1619 C C . PHE A 1 199 ? 0.114 -5.127 -5.833 1.00 96.81 199 PHE A C 1
ATOM 1621 O O . PHE A 1 199 ? 1.082 -5.557 -6.461 1.00 96.81 199 PHE A O 1
ATOM 1628 N N . ALA A 1 200 ? -0.627 -4.105 -6.272 1.00 95.31 200 ALA A N 1
ATOM 1629 C CA . ALA A 1 200 ? -0.289 -3.367 -7.489 1.00 95.31 200 ALA A CA 1
ATOM 1630 C C . ALA A 1 200 ? 1.083 -2.674 -7.364 1.00 95.31 200 ALA A C 1
ATOM 1632 O O . ALA A 1 200 ? 1.922 -2.782 -8.261 1.00 95.31 200 ALA A O 1
ATOM 1633 N N . SER A 1 201 ? 1.351 -2.033 -6.222 1.00 96.56 201 SER A N 1
ATOM 1634 C CA . SER A 1 201 ? 2.648 -1.416 -5.932 1.00 96.56 201 SER A CA 1
ATOM 1635 C C . SER A 1 201 ? 3.777 -2.450 -5.843 1.00 96.56 201 SER A C 1
ATOM 1637 O O . SER A 1 201 ? 4.855 -2.213 -6.374 1.00 96.56 201 SER A O 1
ATOM 1639 N N . LEU A 1 202 ? 3.557 -3.616 -5.228 1.00 96.75 202 LEU A N 1
ATOM 1640 C CA . LEU A 1 202 ? 4.549 -4.695 -5.130 1.00 96.75 202 LEU A CA 1
ATOM 1641 C C . LEU A 1 202 ? 4.924 -5.256 -6.508 1.00 96.75 202 LEU A C 1
ATOM 1643 O O . LEU A 1 202 ? 6.109 -5.468 -6.763 1.00 96.75 202 LEU A O 1
ATOM 1647 N N . GLU A 1 203 ? 3.950 -5.438 -7.405 1.00 95.25 203 GLU A N 1
ATOM 1648 C CA . GLU A 1 203 ? 4.198 -5.825 -8.801 1.00 95.25 203 GLU A CA 1
ATOM 1649 C C . GLU A 1 203 ? 5.003 -4.745 -9.545 1.00 95.25 203 GLU A C 1
ATOM 1651 O O . GLU A 1 203 ? 6.009 -5.052 -10.188 1.00 95.25 203 GLU A O 1
ATOM 1656 N N . SER A 1 204 ? 4.627 -3.470 -9.397 1.00 95.56 204 SER A N 1
ATOM 1657 C CA . SER A 1 204 ? 5.365 -2.349 -9.996 1.00 95.56 204 SER A CA 1
ATOM 1658 C C . SER A 1 204 ? 6.805 -2.258 -9.477 1.00 95.56 204 SER A C 1
ATOM 1660 O O . SER A 1 204 ? 7.739 -2.060 -10.253 1.00 95.56 204 SER A O 1
ATOM 1662 N N . MET A 1 205 ? 7.017 -2.428 -8.170 1.00 95.00 205 MET A N 1
ATOM 1663 C CA . MET A 1 205 ? 8.351 -2.391 -7.567 1.00 95.00 205 MET A CA 1
ATOM 1664 C C . MET A 1 205 ? 9.206 -3.590 -7.979 1.00 95.00 205 MET A C 1
ATOM 1666 O O . MET A 1 205 ? 10.413 -3.434 -8.150 1.00 95.00 205 MET A O 1
ATOM 1670 N N . ALA A 1 206 ? 8.618 -4.778 -8.150 1.00 95.00 206 ALA A N 1
ATOM 1671 C CA . ALA A 1 206 ? 9.334 -5.945 -8.662 1.00 95.00 206 ALA A CA 1
ATOM 1672 C C . ALA A 1 206 ? 9.879 -5.675 -10.075 1.00 95.00 206 ALA A C 1
ATOM 1674 O O . ALA A 1 206 ? 11.062 -5.903 -10.339 1.00 95.00 206 ALA A O 1
ATOM 1675 N N . GLN A 1 207 ? 9.056 -5.087 -10.950 1.00 94.12 207 GLN A N 1
ATOM 1676 C CA . GLN A 1 207 ? 9.469 -4.669 -12.293 1.00 94.12 207 GLN A CA 1
ATOM 1677 C C . GLN A 1 207 ? 10.553 -3.585 -12.252 1.00 94.12 207 GLN A C 1
ATOM 1679 O O . GLN A 1 207 ? 11.553 -3.689 -12.959 1.00 94.12 207 GLN A O 1
ATOM 1684 N N . GLU A 1 208 ? 10.403 -2.573 -11.397 1.00 94.62 208 GLU A N 1
ATOM 1685 C CA . GLU A 1 208 ? 11.391 -1.500 -11.266 1.00 94.62 208 GLU A CA 1
ATOM 1686 C C . GLU A 1 208 ? 12.742 -2.022 -10.749 1.00 94.62 208 GLU A C 1
ATOM 1688 O O . GLU A 1 208 ? 13.790 -1.702 -11.308 1.00 94.62 208 GLU A O 1
ATOM 1693 N N . LEU A 1 209 ? 12.739 -2.888 -9.732 1.00 94.25 209 LEU A N 1
ATOM 1694 C CA . LEU A 1 209 ? 13.951 -3.538 -9.229 1.00 94.25 209 LEU A CA 1
ATOM 1695 C C . LEU A 1 209 ? 14.603 -4.431 -10.288 1.00 94.25 209 LEU A C 1
ATOM 1697 O O . LEU A 1 209 ? 15.834 -4.476 -10.364 1.00 94.25 209 LEU A O 1
ATOM 1701 N N . HIS A 1 210 ? 13.801 -5.108 -11.114 1.00 94.00 210 HIS A N 1
ATOM 1702 C CA . HIS A 1 210 ? 14.308 -5.878 -12.242 1.00 94.00 210 HIS A CA 1
ATOM 1703 C C . HIS A 1 210 ? 15.008 -4.962 -13.258 1.00 94.00 210 HIS A C 1
ATOM 1705 O O . HIS A 1 210 ? 16.163 -5.211 -13.604 1.00 94.00 210 HIS A O 1
ATOM 1711 N N . ILE A 1 211 ? 14.379 -3.848 -13.649 1.00 93.31 211 ILE A N 1
ATOM 1712 C CA . ILE A 1 211 ? 14.967 -2.853 -14.563 1.00 93.31 211 ILE A CA 1
ATOM 1713 C C . ILE A 1 211 ? 16.268 -2.276 -13.987 1.00 93.31 211 ILE A C 1
ATOM 1715 O O . ILE A 1 211 ? 17.279 -2.225 -14.686 1.00 93.31 211 ILE A O 1
ATOM 1719 N N . ILE A 1 212 ? 16.284 -1.910 -12.702 1.00 92.00 212 ILE A N 1
ATOM 1720 C CA . ILE A 1 212 ? 17.487 -1.408 -12.021 1.00 92.00 212 ILE A CA 1
ATOM 1721 C C . ILE A 1 212 ? 18.608 -2.455 -12.030 1.00 92.00 212 ILE A C 1
ATOM 1723 O O . ILE A 1 212 ? 19.778 -2.093 -12.128 1.00 92.00 212 ILE A O 1
ATOM 1727 N N . SER A 1 213 ? 18.287 -3.748 -11.945 1.00 91.56 213 SER A N 1
ATOM 1728 C CA . SER A 1 213 ? 19.307 -4.804 -11.975 1.00 91.56 213 SER A CA 1
ATOM 1729 C C . SER A 1 213 ? 19.956 -4.992 -13.351 1.00 91.56 213 SER A C 1
ATOM 1731 O O . SER A 1 213 ? 21.087 -5.464 -13.424 1.00 91.56 213 SER A O 1
ATOM 1733 N N . LEU A 1 214 ? 19.272 -4.578 -14.421 1.00 91.00 214 LEU A N 1
ATOM 1734 C CA . LEU A 1 214 ? 19.791 -4.564 -15.790 1.00 91.00 214 LEU A CA 1
ATOM 1735 C C . LEU A 1 214 ? 20.558 -3.273 -16.129 1.00 91.00 214 LEU A C 1
ATOM 1737 O O . LEU A 1 214 ? 21.196 -3.207 -17.180 1.00 91.00 214 LEU A O 1
ATOM 1741 N N . ALA A 1 215 ? 20.494 -2.243 -15.276 1.00 85.94 215 ALA A N 1
ATOM 1742 C CA . ALA A 1 215 ? 21.138 -0.963 -15.538 1.00 85.94 215 ALA A CA 1
ATOM 1743 C C . ALA A 1 215 ? 22.676 -1.111 -15.544 1.00 85.94 215 ALA A C 1
ATOM 1745 O O . ALA A 1 215 ? 23.240 -1.695 -14.612 1.00 85.94 215 ALA A O 1
ATOM 1746 N N . PRO A 1 216 ? 23.380 -0.585 -16.567 1.00 77.06 216 PRO A N 1
ATOM 1747 C CA . PRO A 1 216 ? 24.835 -0.654 -16.622 1.00 77.06 216 PRO A CA 1
ATOM 1748 C C . PRO A 1 216 ? 25.456 0.094 -15.429 1.00 77.06 216 PRO A C 1
ATOM 1750 O O . PRO A 1 216 ? 24.919 1.121 -15.002 1.00 77.06 216 PRO A O 1
ATOM 1753 N N . PRO A 1 217 ? 26.581 -0.396 -14.874 1.00 74.56 217 PRO A N 1
ATOM 1754 C CA . PRO A 1 217 ? 27.246 0.269 -13.760 1.00 74.56 217 PRO A CA 1
ATOM 1755 C C . PRO A 1 217 ? 27.654 1.687 -14.167 1.00 74.56 217 PRO A C 1
ATOM 1757 O O . PRO A 1 217 ? 28.094 1.910 -15.297 1.00 74.56 217 PRO A O 1
ATOM 1760 N N . ALA A 1 218 ? 27.513 2.643 -13.242 1.00 67.12 218 ALA A N 1
ATOM 1761 C CA . ALA A 1 218 ? 27.936 4.017 -13.482 1.00 67.12 218 ALA A CA 1
ATOM 1762 C C . ALA A 1 218 ? 29.406 4.028 -13.945 1.00 67.12 218 ALA A C 1
ATOM 1764 O O . ALA A 1 218 ? 30.234 3.338 -13.335 1.00 67.12 218 ALA A O 1
ATOM 1765 N N . PRO A 1 219 ? 29.747 4.767 -15.018 1.00 66.75 219 PRO A N 1
ATOM 1766 C CA . PRO A 1 219 ? 31.123 4.843 -15.479 1.00 66.75 219 PRO A CA 1
ATOM 1767 C C . PRO A 1 219 ? 32.012 5.355 -14.336 1.00 66.75 219 PRO A C 1
ATOM 1769 O O . PRO A 1 219 ? 31.596 6.250 -13.592 1.00 66.75 219 PRO A O 1
ATOM 1772 N N . PRO A 1 220 ? 33.221 4.792 -14.157 1.00 71.00 220 PRO A N 1
ATOM 1773 C CA . PRO A 1 220 ? 34.115 5.208 -13.088 1.00 71.00 220 PRO A CA 1
ATOM 1774 C C . PRO A 1 220 ? 34.385 6.713 -13.187 1.00 71.00 220 PRO A C 1
ATOM 1776 O O . PRO A 1 220 ? 34.755 7.223 -14.250 1.00 71.00 220 PRO A O 1
ATOM 1779 N N . GLN A 1 221 ? 34.195 7.420 -12.069 1.00 59.62 221 GLN A N 1
ATOM 1780 C CA . GLN A 1 221 ? 34.495 8.845 -11.945 1.00 59.62 221 GLN A CA 1
ATOM 1781 C C . GLN A 1 221 ? 35.971 9.067 -12.314 1.00 59.62 221 GLN A C 1
ATOM 1783 O O . GLN A 1 221 ? 36.867 8.647 -11.587 1.00 59.62 221 GLN A O 1
ATOM 1788 N N . GLY A 1 222 ? 36.223 9.659 -13.485 1.00 58.97 222 GLY A N 1
ATOM 1789 C CA . GLY A 1 222 ? 37.576 9.866 -14.018 1.00 58.97 222 GLY A CA 1
ATOM 1790 C C . GLY A 1 222 ? 37.724 9.595 -15.515 1.00 58.97 222 GLY A C 1
ATOM 1791 O O . GLY A 1 222 ? 38.642 10.126 -16.135 1.00 58.97 222 GLY A O 1
ATOM 1792 N N . GLN A 1 223 ? 36.801 8.856 -16.136 1.00 53.81 223 GLN A N 1
ATOM 1793 C CA . GLN A 1 223 ? 36.675 8.865 -17.595 1.00 53.81 223 GLN A CA 1
ATOM 1794 C C . GLN A 1 223 ? 35.800 10.051 -17.989 1.00 53.81 223 GLN A C 1
ATOM 1796 O O . GLN A 1 223 ? 34.610 9.905 -18.258 1.00 53.81 223 GLN A O 1
ATOM 1801 N N . ALA A 1 224 ? 36.391 11.251 -17.984 1.00 50.00 224 ALA A N 1
ATOM 1802 C CA . ALA A 1 224 ? 35.843 12.343 -18.770 1.00 50.00 224 ALA A CA 1
ATOM 1803 C C . ALA A 1 224 ? 35.584 11.774 -20.168 1.00 50.00 224 ALA A C 1
ATOM 1805 O O . ALA A 1 224 ? 36.514 11.267 -20.803 1.00 50.00 224 ALA A O 1
ATOM 1806 N N . GLN A 1 225 ? 34.325 11.790 -20.610 1.00 54.47 225 GLN A N 1
ATOM 1807 C CA . GLN A 1 225 ? 34.013 11.647 -22.025 1.00 54.47 225 GLN A CA 1
ATOM 1808 C C . GLN A 1 225 ? 34.982 12.589 -22.729 1.00 54.47 225 GLN A C 1
ATOM 1810 O O . GLN A 1 225 ? 34.966 13.790 -22.451 1.00 54.47 225 GLN A O 1
ATOM 1815 N N . GLN A 1 226 ? 35.922 12.034 -23.500 1.00 51.22 226 GLN A N 1
ATOM 1816 C CA . GLN A 1 226 ? 36.849 12.854 -24.263 1.00 51.22 226 GLN A CA 1
ATOM 1817 C C . GLN A 1 226 ? 35.968 13.836 -25.023 1.00 51.22 226 GLN A C 1
ATOM 1819 O O . GLN A 1 226 ? 35.065 13.403 -25.743 1.00 51.22 226 GLN A O 1
ATOM 1824 N N . ALA A 1 227 ? 36.144 15.130 -24.745 1.00 51.62 227 ALA A N 1
ATOM 1825 C CA . ALA A 1 227 ? 35.380 16.166 -25.414 1.00 51.62 227 ALA A CA 1
ATOM 1826 C C . ALA A 1 227 ? 35.432 15.867 -26.919 1.00 51.62 227 ALA A C 1
ATOM 1828 O O . ALA A 1 227 ? 36.512 15.503 -27.403 1.00 51.62 227 ALA A O 1
ATOM 1829 N N . PRO A 1 228 ? 34.299 15.934 -27.641 1.00 54.22 228 PRO A N 1
ATOM 1830 C CA . PRO A 1 228 ? 34.301 15.677 -29.072 1.00 54.22 228 PRO A CA 1
ATOM 1831 C C . PRO A 1 228 ? 35.392 16.542 -29.709 1.00 54.22 228 PRO A C 1
ATOM 1833 O O . PRO A 1 228 ? 35.480 17.740 -29.432 1.00 54.22 228 PRO A O 1
ATOM 1836 N N . ASP A 1 229 ? 36.284 15.901 -30.468 1.00 56.41 229 ASP A N 1
ATOM 1837 C CA . ASP A 1 229 ? 37.446 16.539 -31.081 1.00 56.41 229 ASP A CA 1
ATOM 1838 C C . ASP A 1 229 ? 36.991 17.797 -31.834 1.00 56.41 229 ASP A C 1
ATOM 1840 O O . ASP A 1 229 ? 36.246 17.720 -32.813 1.00 56.41 229 ASP A O 1
ATOM 1844 N N . SER A 1 230 ? 37.443 18.972 -31.384 1.00 55.91 230 SER A N 1
ATOM 1845 C CA . SER A 1 230 ? 37.061 20.280 -31.938 1.00 55.91 230 SER A CA 1
ATOM 1846 C C . SER A 1 230 ? 37.474 20.459 -33.408 1.00 55.91 230 SER A C 1
ATOM 1848 O O . SER A 1 230 ? 37.184 21.479 -34.026 1.00 55.91 230 SER A O 1
ATOM 1850 N N . ARG A 1 231 ? 38.154 19.471 -34.003 1.00 57.78 231 ARG A N 1
ATOM 1851 C CA . ARG A 1 231 ? 38.460 19.400 -35.438 1.00 57.78 231 ARG A CA 1
ATOM 1852 C C . ARG A 1 231 ? 37.286 18.911 -36.293 1.00 57.78 231 ARG A C 1
ATOM 1854 O O . ARG A 1 231 ? 37.396 18.936 -37.519 1.00 57.78 231 ARG A O 1
ATOM 1861 N N . GLN A 1 232 ? 36.182 18.470 -35.685 1.00 51.00 232 GLN A N 1
ATOM 1862 C CA . GLN A 1 232 ? 35.015 17.933 -36.394 1.00 51.00 232 GLN A CA 1
ATOM 1863 C C . GLN A 1 232 ? 33.917 18.979 -36.673 1.00 51.00 232 GLN A C 1
ATOM 1865 O O . GLN A 1 232 ? 32.950 18.686 -37.370 1.00 51.00 232 GLN A O 1
ATOM 1870 N N . ASP A 1 233 ? 34.115 20.226 -36.236 1.00 50.62 233 ASP A N 1
ATOM 1871 C CA . ASP A 1 233 ? 33.120 21.314 -36.252 1.00 50.62 233 ASP A CA 1
ATOM 1872 C C . ASP A 1 233 ? 32.960 22.036 -37.614 1.00 50.62 233 ASP A C 1
ATOM 1874 O O . ASP A 1 233 ? 32.419 23.134 -37.719 1.00 50.62 233 ASP A O 1
ATOM 1878 N N . GLY A 1 234 ? 33.481 21.449 -38.696 1.00 55.25 234 GLY A N 1
ATOM 1879 C CA . GLY A 1 234 ? 33.553 22.100 -40.010 1.00 55.25 234 GLY A CA 1
ATOM 1880 C C . GLY A 1 234 ? 32.586 21.589 -41.081 1.00 55.25 234 GLY A C 1
ATOM 1881 O O . GLY A 1 234 ? 32.607 22.132 -42.185 1.00 55.25 234 GLY A O 1
ATOM 1882 N N . ARG A 1 235 ? 31.801 20.527 -40.835 1.00 55.91 235 ARG A N 1
ATOM 1883 C CA . ARG A 1 235 ? 30.994 19.886 -41.902 1.00 55.91 235 ARG A CA 1
ATOM 1884 C C . ARG A 1 235 ? 29.505 19.702 -41.648 1.00 55.91 235 ARG A C 1
ATOM 1886 O O . ARG A 1 235 ? 28.805 19.496 -42.630 1.00 55.91 235 ARG A O 1
ATOM 1893 N N . ASP A 1 236 ? 29.017 19.864 -40.425 1.00 55.28 236 ASP A N 1
ATOM 1894 C CA . ASP A 1 236 ? 27.603 19.634 -40.097 1.00 55.28 236 ASP A CA 1
ATOM 1895 C C . ASP A 1 236 ? 26.977 20.882 -39.462 1.00 55.28 236 ASP A C 1
ATOM 1897 O O . ASP A 1 236 ? 26.611 20.901 -38.291 1.00 55.28 236 ASP A O 1
ATOM 1901 N N . LYS A 1 237 ? 26.880 21.967 -40.242 1.00 55.06 237 LYS A N 1
ATOM 1902 C CA . LYS A 1 237 ? 26.223 23.212 -39.799 1.00 55.06 237 LYS A CA 1
ATOM 1903 C C . LYS A 1 237 ? 24.689 23.126 -39.830 1.00 55.06 237 LYS A C 1
ATOM 1905 O O . LYS A 1 237 ? 24.023 23.921 -39.175 1.00 55.06 237 LYS A O 1
ATOM 1910 N N . ASP A 1 238 ? 24.149 22.122 -40.513 1.00 54.78 238 ASP A N 1
ATOM 1911 C CA . ASP A 1 238 ? 22.722 21.833 -40.547 1.00 54.78 238 ASP A CA 1
ATOM 1912 C C . ASP A 1 238 ? 22.506 20.531 -39.769 1.00 54.78 238 ASP A C 1
ATOM 1914 O O . ASP A 1 238 ? 22.650 19.439 -40.310 1.00 54.78 238 ASP A O 1
ATOM 1918 N N . GLY A 1 239 ? 22.238 20.653 -38.465 1.00 57.38 239 GLY A N 1
ATOM 1919 C CA . GLY A 1 239 ? 22.083 19.556 -37.496 1.00 57.38 239 GLY A CA 1
ATOM 1920 C C . GLY A 1 239 ? 20.858 18.657 -37.713 1.00 57.38 239 GLY A C 1
ATOM 1921 O O . GLY A 1 239 ? 20.172 18.307 -36.757 1.00 57.38 239 GLY A O 1
ATOM 1922 N N . TYR A 1 240 ? 20.570 18.292 -38.961 1.00 47.25 240 TYR A N 1
ATOM 1923 C CA . TYR A 1 240 ? 19.557 17.323 -39.346 1.00 47.25 240 TYR A CA 1
ATOM 1924 C C . TYR A 1 240 ? 20.207 16.183 -40.138 1.00 47.25 240 TYR A C 1
ATOM 1926 O O . TYR A 1 240 ? 20.435 16.283 -41.343 1.00 47.25 240 TYR A O 1
ATOM 1934 N N . SER A 1 241 ? 20.491 15.070 -39.457 1.00 57.59 241 SER A N 1
ATOM 1935 C CA . SER A 1 241 ? 20.836 13.801 -40.097 1.00 57.59 241 SER A CA 1
ATOM 1936 C C . SER A 1 241 ? 19.673 12.815 -39.941 1.00 57.59 241 SER A C 1
ATOM 1938 O O . SER A 1 241 ? 19.552 12.089 -38.964 1.00 57.59 241 SER A O 1
ATOM 1940 N N . GLU A 1 242 ? 18.805 12.737 -40.951 1.00 53.16 242 GLU A N 1
ATOM 1941 C CA . GLU A 1 242 ? 17.697 11.759 -41.021 1.00 53.16 242 GLU A CA 1
ATOM 1942 C C . GLU A 1 242 ? 18.177 10.300 -41.206 1.00 53.16 242 GLU A C 1
ATOM 1944 O O . GLU A 1 242 ? 17.396 9.371 -41.394 1.00 53.16 242 GLU A O 1
ATOM 1949 N N . ARG A 1 243 ? 19.492 10.066 -41.203 1.00 56.59 243 ARG A N 1
ATOM 1950 C CA . ARG A 1 243 ? 20.092 8.762 -41.485 1.00 56.59 243 ARG A CA 1
ATOM 1951 C C . ARG A 1 243 ? 20.624 8.145 -40.198 1.00 56.59 243 ARG A C 1
ATOM 1953 O O . ARG A 1 243 ? 21.669 8.553 -39.707 1.00 56.59 243 ARG A O 1
ATOM 1960 N N . LEU A 1 244 ? 19.946 7.096 -39.727 1.00 52.41 244 LEU A N 1
ATOM 1961 C CA . LEU A 1 244 ? 20.417 6.213 -38.648 1.00 52.41 244 LEU A CA 1
ATOM 1962 C C . LEU A 1 244 ? 21.685 5.417 -39.037 1.00 52.41 244 LEU A C 1
ATOM 1964 O O . LEU A 1 244 ? 22.340 4.833 -38.183 1.00 52.41 244 LEU A O 1
ATOM 1968 N N . ASP A 1 245 ? 22.073 5.444 -40.314 1.00 56.16 245 ASP A N 1
ATOM 1969 C CA . ASP A 1 245 ? 23.323 4.871 -40.806 1.00 56.16 245 ASP A CA 1
ATOM 1970 C C . ASP A 1 245 ? 24.400 5.959 -40.893 1.00 56.16 245 ASP A C 1
ATOM 1972 O O . ASP A 1 245 ? 24.749 6.446 -41.975 1.00 56.16 245 ASP A O 1
ATOM 1976 N N . GLY A 1 246 ? 24.924 6.359 -39.734 1.00 55.06 246 GLY A N 1
ATOM 1977 C CA . GLY A 1 246 ? 26.151 7.141 -39.660 1.00 55.06 246 GLY A CA 1
ATOM 1978 C C . GLY A 1 246 ? 27.265 6.384 -40.379 1.00 55.06 246 GLY A C 1
ATOM 1979 O O . GLY A 1 246 ? 27.728 5.339 -39.924 1.00 55.06 246 GLY A O 1
ATOM 1980 N N . GLN A 1 247 ? 27.674 6.884 -41.541 1.00 50.44 247 GLN A N 1
ATOM 1981 C CA . GLN A 1 247 ? 28.805 6.349 -42.285 1.00 50.44 247 GLN A CA 1
ATOM 1982 C C . GLN A 1 247 ? 30.031 6.422 -41.377 1.00 50.44 247 GLN A C 1
ATOM 1984 O O . GLN A 1 247 ? 30.494 7.515 -41.060 1.00 50.44 247 GLN A O 1
ATOM 1989 N N . TYR A 1 248 ? 30.534 5.260 -40.950 1.00 48.03 248 TYR A N 1
ATOM 1990 C CA . TYR A 1 248 ? 31.782 5.133 -40.204 1.00 48.03 248 TYR A CA 1
ATOM 1991 C C . TYR A 1 248 ? 32.846 6.056 -40.811 1.00 48.03 248 TYR A C 1
ATOM 1993 O O . TYR A 1 248 ? 33.312 5.851 -41.938 1.00 48.03 248 TYR A O 1
ATOM 2001 N N . ALA A 1 249 ? 33.202 7.098 -40.063 1.00 49.31 249 ALA A N 1
ATOM 2002 C CA . ALA A 1 249 ? 34.204 8.068 -40.454 1.00 49.31 249 ALA A CA 1
ATOM 2003 C C . ALA A 1 249 ? 35.563 7.359 -40.554 1.00 49.31 249 ALA A C 1
ATOM 2005 O O . ALA A 1 249 ? 36.186 7.046 -39.545 1.00 49.31 249 ALA A O 1
ATOM 2006 N N . GLY A 1 250 ? 36.010 7.063 -41.777 1.00 55.12 250 GLY A N 1
ATOM 2007 C CA . GLY A 1 250 ? 37.351 6.520 -42.011 1.00 55.12 250 GLY A CA 1
ATOM 2008 C C . GLY A 1 250 ? 37.522 5.661 -43.260 1.00 55.12 250 GLY A C 1
ATOM 2009 O O . GLY A 1 250 ? 38.628 5.600 -43.790 1.00 55.12 250 GLY A O 1
ATOM 2010 N N . LEU A 1 251 ? 36.465 5.042 -43.796 1.00 51.28 251 LEU A N 1
ATOM 2011 C CA . LEU A 1 251 ? 36.601 4.195 -44.986 1.00 51.28 251 LEU A CA 1
ATOM 2012 C C . LEU A 1 251 ? 36.111 4.915 -46.243 1.00 51.28 251 LEU A C 1
ATOM 2014 O O . LEU A 1 251 ? 34.958 4.808 -46.655 1.00 51.28 251 LEU A O 1
ATOM 2018 N N . ARG A 1 252 ? 37.029 5.623 -46.912 1.00 54.84 252 ARG A N 1
ATOM 2019 C CA . ARG A 1 252 ? 36.845 5.960 -48.329 1.00 54.84 252 ARG A CA 1
ATOM 2020 C C . ARG A 1 252 ? 36.966 4.671 -49.142 1.00 54.84 252 ARG A C 1
ATOM 2022 O O . ARG A 1 252 ? 38.054 4.295 -49.566 1.00 54.84 252 ARG A O 1
ATOM 2029 N N . TYR A 1 253 ? 35.851 3.982 -49.354 1.00 61.34 253 TYR A N 1
ATOM 2030 C CA . TYR A 1 253 ? 35.781 2.811 -50.227 1.00 61.34 253 TYR A CA 1
ATOM 2031 C C . TYR A 1 253 ? 35.927 3.227 -51.706 1.00 61.34 253 TYR A C 1
ATOM 2033 O O . TYR A 1 253 ? 34.953 3.250 -52.451 1.00 61.34 253 TYR A O 1
ATOM 2041 N N . SER A 1 254 ? 37.142 3.572 -52.143 1.00 58.09 254 SER A N 1
ATOM 2042 C CA . SER A 1 254 ? 37.466 3.883 -53.546 1.00 58.09 254 SER A CA 1
ATOM 2043 C C . SER A 1 254 ? 38.291 2.750 -54.161 1.00 58.09 254 SER A C 1
ATOM 2045 O O . SER A 1 254 ? 39.356 2.416 -53.648 1.00 58.09 254 SER A O 1
ATOM 2047 N N . GLY A 1 255 ? 37.748 2.036 -55.162 1.00 69.00 255 GLY A N 1
ATOM 2048 C CA . GLY A 1 255 ? 38.360 0.854 -55.822 1.00 69.00 255 GLY A CA 1
ATOM 2049 C C . GLY A 1 255 ? 37.410 -0.355 -56.019 1.00 69.00 255 GLY A C 1
ATOM 2050 O O . GLY A 1 255 ? 36.230 -0.243 -55.694 1.00 69.00 255 GLY A O 1
ATOM 2051 N N . PRO A 1 256 ? 37.881 -1.495 -56.553 1.00 74.50 256 PRO A N 1
ATOM 2052 C CA . PRO A 1 256 ? 37.049 -2.675 -56.841 1.00 74.50 256 PRO A CA 1
ATOM 2053 C C . PRO A 1 256 ? 36.579 -3.421 -55.576 1.00 74.50 256 PRO A C 1
ATOM 2055 O O . PRO A 1 256 ? 37.274 -3.429 -54.562 1.00 74.50 256 PRO A O 1
ATOM 2058 N N . ILE A 1 257 ? 35.394 -4.044 -55.627 1.00 69.25 257 ILE A N 1
ATOM 2059 C CA . ILE A 1 257 ? 34.773 -4.774 -54.495 1.00 69.25 257 ILE A CA 1
ATOM 2060 C C . ILE A 1 257 ? 35.447 -6.135 -54.256 1.00 69.25 257 ILE A C 1
ATOM 2062 O O . ILE A 1 257 ? 35.583 -6.580 -53.116 1.00 69.25 257 ILE A O 1
ATOM 2066 N N . LEU A 1 258 ? 35.903 -6.771 -55.332 1.00 75.75 258 LEU A N 1
ATOM 2067 C CA . LEU A 1 258 ? 36.582 -8.060 -55.322 1.00 75.75 258 LEU A CA 1
ATOM 2068 C C . LEU A 1 258 ? 38.039 -7.864 -55.755 1.00 75.75 258 LEU A C 1
ATOM 2070 O O . LEU A 1 258 ? 38.326 -7.012 -56.598 1.00 75.75 258 LEU A O 1
ATOM 2074 N N . SER A 1 259 ? 38.959 -8.655 -55.204 1.00 78.00 259 SER A N 1
ATOM 2075 C CA . SER A 1 259 ? 40.274 -8.843 -55.822 1.00 78.00 259 SER A CA 1
ATOM 2076 C C . SER A 1 259 ? 40.131 -9.612 -57.145 1.00 78.00 259 SER A C 1
ATOM 2078 O O . SER A 1 259 ? 39.095 -10.228 -57.399 1.00 78.00 259 SER A O 1
ATOM 2080 N N . GLY A 1 260 ? 41.178 -9.631 -57.979 1.00 76.00 260 GLY A N 1
ATOM 2081 C CA . GLY A 1 260 ? 41.207 -10.457 -59.200 1.00 76.00 260 GLY A CA 1
ATOM 2082 C C . GLY A 1 260 ? 40.981 -11.957 -58.947 1.00 76.00 260 GLY A C 1
ATOM 2083 O O . GLY A 1 260 ? 40.533 -12.661 -59.842 1.00 76.00 260 GLY A O 1
ATOM 2084 N N . ASP A 1 261 ? 41.192 -12.409 -57.707 1.00 72.88 261 ASP A N 1
ATOM 2085 C CA . ASP A 1 261 ? 40.963 -13.782 -57.238 1.00 72.88 261 ASP A CA 1
ATOM 2086 C C . ASP A 1 261 ? 39.593 -13.970 -56.550 1.00 72.88 261 ASP A C 1
ATOM 2088 O O . ASP A 1 261 ? 39.371 -14.958 -55.850 1.00 72.88 261 ASP A O 1
ATOM 2092 N N . GLY A 1 262 ? 38.675 -13.001 -56.672 1.00 75.12 262 GLY A N 1
ATOM 2093 C CA . GLY A 1 262 ? 37.307 -13.094 -56.150 1.00 75.12 262 GLY A CA 1
ATOM 2094 C C . GLY A 1 262 ? 37.168 -12.913 -54.634 1.00 75.12 262 GLY A C 1
ATOM 2095 O O . GLY A 1 262 ? 36.083 -13.120 -54.092 1.00 75.12 262 GLY A O 1
ATOM 2096 N N . LYS A 1 263 ? 38.231 -12.509 -53.926 1.00 81.75 263 LYS A N 1
ATOM 2097 C CA . LYS A 1 263 ? 38.161 -12.244 -52.482 1.00 81.75 263 LYS A CA 1
ATOM 2098 C C . LYS A 1 263 ? 37.544 -10.866 -52.229 1.00 81.75 263 LYS A C 1
ATOM 2100 O O . LYS A 1 263 ? 38.033 -9.883 -52.793 1.00 81.75 263 LYS A O 1
ATOM 2105 N N . PRO A 1 264 ? 36.505 -10.752 -51.388 1.00 75.62 264 PRO A N 1
ATOM 2106 C CA . PRO A 1 264 ? 35.902 -9.465 -51.080 1.00 75.62 264 PRO A CA 1
ATOM 2107 C C . PRO A 1 264 ? 36.852 -8.626 -50.228 1.00 75.62 264 PRO A C 1
ATOM 2109 O O . PRO A 1 264 ? 37.165 -8.965 -49.091 1.00 75.62 264 PRO A O 1
ATOM 2112 N N . MET A 1 265 ? 37.317 -7.515 -50.797 1.00 71.12 265 MET A N 1
ATOM 2113 C CA . MET A 1 265 ? 38.232 -6.572 -50.138 1.00 71.12 265 MET A CA 1
ATOM 2114 C C . MET A 1 265 ? 37.480 -5.486 -49.360 1.00 71.12 265 MET A C 1
ATOM 2116 O O . MET A 1 265 ? 38.087 -4.598 -48.761 1.00 71.12 265 MET A O 1
ATOM 2120 N N . ARG A 1 266 ? 36.144 -5.523 -49.403 1.00 69.50 266 ARG A N 1
ATOM 2121 C CA . ARG A 1 266 ? 35.247 -4.585 -48.731 1.00 69.50 266 ARG A CA 1
ATOM 2122 C C . ARG A 1 266 ? 34.072 -5.322 -48.120 1.00 69.50 266 ARG A C 1
ATOM 2124 O O . ARG A 1 266 ? 33.633 -6.307 -48.711 1.00 69.50 266 ARG A O 1
ATOM 2131 N N . PRO A 1 267 ? 33.520 -4.824 -47.004 1.00 70.88 267 PRO A N 1
ATOM 2132 C CA . PRO A 1 267 ? 32.212 -5.263 -46.561 1.00 70.88 267 PRO A CA 1
ATOM 2133 C C . PRO A 1 267 ? 31.198 -4.928 -47.660 1.00 70.88 267 PRO A C 1
ATOM 2135 O O . PRO A 1 267 ? 31.060 -3.779 -48.079 1.00 70.88 267 PRO A O 1
ATOM 2138 N N . PHE A 1 268 ? 30.523 -5.954 -48.157 1.00 67.06 268 PHE A N 1
ATOM 2139 C CA . PHE A 1 268 ? 29.435 -5.858 -49.117 1.00 67.06 268 PHE A CA 1
ATOM 2140 C C . PHE A 1 268 ? 28.235 -6.552 -48.486 1.00 67.06 268 PHE A C 1
ATOM 2142 O O . PHE A 1 268 ? 28.373 -7.593 -47.845 1.00 67.06 268 PHE A O 1
ATOM 2149 N N . THR A 1 269 ? 27.058 -5.953 -48.599 1.00 58.03 269 THR A N 1
ATOM 2150 C CA . THR A 1 269 ? 25.831 -6.573 -48.113 1.00 58.03 269 THR A CA 1
ATOM 2151 C C . THR A 1 269 ? 25.325 -7.540 -49.174 1.00 58.03 269 THR A C 1
ATOM 2153 O O . THR A 1 269 ? 25.088 -7.158 -50.318 1.00 58.03 269 THR A O 1
ATOM 2156 N N . LEU A 1 270 ? 25.163 -8.806 -48.788 1.00 59.06 270 LEU A N 1
ATOM 2157 C CA . LEU A 1 270 ? 24.585 -9.870 -49.612 1.00 59.06 270 LEU A CA 1
ATOM 2158 C C . LEU A 1 270 ? 23.053 -9.755 -49.636 1.00 59.06 270 LEU A C 1
ATOM 2160 O O . LEU A 1 270 ? 22.331 -10.691 -49.315 1.00 59.06 270 LEU A O 1
ATOM 2164 N N . LEU A 1 271 ? 22.549 -8.558 -49.911 1.00 54.41 271 LEU A N 1
ATOM 2165 C CA . LEU A 1 271 ? 21.122 -8.322 -50.048 1.00 54.41 271 LEU A CA 1
ATOM 2166 C C . LEU A 1 271 ? 20.830 -8.217 -51.536 1.00 54.41 271 LEU A C 1
ATOM 2168 O O . LEU A 1 271 ? 21.511 -7.473 -52.249 1.00 54.41 271 LEU A O 1
ATOM 2172 N N . ASP A 1 272 ? 19.815 -8.956 -51.991 1.00 52.47 272 ASP A N 1
ATOM 2173 C CA . ASP A 1 272 ? 19.197 -8.715 -53.289 1.00 52.47 272 ASP A CA 1
ATOM 2174 C C . ASP A 1 272 ? 19.005 -7.204 -53.439 1.00 52.47 272 ASP A C 1
ATOM 2176 O O . ASP A 1 272 ? 18.576 -6.545 -52.490 1.00 52.47 272 ASP A O 1
ATOM 2180 N N . SER A 1 273 ? 19.430 -6.671 -54.591 1.00 64.94 273 SER A N 1
ATOM 2181 C CA . SER A 1 273 ? 19.465 -5.248 -54.957 1.00 64.94 273 SER A CA 1
ATOM 2182 C C . SER A 1 273 ? 18.525 -4.379 -54.121 1.00 64.94 273 SER A C 1
ATOM 2184 O O . SER A 1 273 ? 17.354 -4.697 -53.983 1.00 64.94 273 SER A O 1
ATOM 2186 N N . ARG A 1 274 ? 18.965 -3.204 -53.662 1.00 57.97 274 ARG A N 1
ATOM 2187 C CA . ARG A 1 274 ? 18.116 -2.191 -52.990 1.00 57.97 274 ARG A CA 1
ATOM 2188 C C . ARG A 1 274 ? 16.727 -2.002 -53.644 1.00 57.97 274 ARG A C 1
ATOM 2190 O O . ARG A 1 274 ? 15.771 -1.620 -52.973 1.00 57.97 274 ARG A O 1
ATOM 2197 N N . GLN A 1 275 ? 16.601 -2.286 -54.940 1.00 59.34 275 GLN A N 1
ATOM 2198 C CA . GLN A 1 275 ? 15.336 -2.329 -55.674 1.00 59.34 275 GLN A CA 1
ATOM 2199 C C . GLN A 1 275 ? 14.370 -3.462 -55.261 1.00 59.34 275 GLN A C 1
ATOM 2201 O O . GLN A 1 275 ? 13.164 -3.230 -55.257 1.00 59.34 275 GLN A O 1
ATOM 2206 N N . THR A 1 276 ? 14.839 -4.660 -54.907 1.00 63.25 276 THR A N 1
ATOM 2207 C CA . THR A 1 276 ? 14.006 -5.769 -54.407 1.00 63.25 276 THR A CA 1
ATOM 2208 C C . THR A 1 276 ? 13.496 -5.482 -52.998 1.00 63.25 276 THR A C 1
ATOM 2210 O O . THR A 1 276 ? 12.318 -5.695 -52.736 1.00 63.25 276 THR A O 1
ATOM 2213 N N . LEU A 1 277 ? 14.321 -4.894 -52.124 1.00 63.50 277 LEU A N 1
ATOM 2214 C CA . LEU A 1 277 ? 13.878 -4.375 -50.825 1.00 63.50 277 LEU A CA 1
ATOM 2215 C C . LEU A 1 277 ? 12.827 -3.273 -51.002 1.00 63.50 277 LEU A C 1
ATOM 2217 O O . LEU A 1 277 ? 11.766 -3.361 -50.398 1.00 63.50 277 LEU A O 1
ATOM 2221 N N . LYS A 1 278 ? 13.035 -2.308 -51.912 1.00 62.41 278 LYS A N 1
ATOM 2222 C CA . LYS A 1 278 ? 12.024 -1.279 -52.228 1.00 62.41 278 LYS A CA 1
ATOM 2223 C C . LYS A 1 278 ? 10.695 -1.883 -52.713 1.00 62.41 278 LYS A C 1
ATOM 2225 O O . LYS A 1 278 ? 9.639 -1.391 -52.335 1.00 62.41 278 LYS A O 1
ATOM 2230 N N . LYS A 1 279 ? 10.737 -2.956 -53.512 1.00 64.06 279 LYS A N 1
ATOM 2231 C CA . LYS A 1 279 ? 9.538 -3.695 -53.957 1.00 64.06 279 LYS A CA 1
ATOM 2232 C C . LYS A 1 279 ? 8.878 -4.504 -52.835 1.00 64.06 279 LYS A C 1
ATOM 2234 O O . LYS A 1 279 ? 7.671 -4.687 -52.858 1.00 64.06 279 LYS A O 1
ATOM 2239 N N . ASN A 1 280 ? 9.652 -4.976 -51.860 1.00 63.78 280 ASN A N 1
ATOM 2240 C CA . ASN A 1 280 ? 9.163 -5.779 -50.738 1.00 63.78 280 ASN A CA 1
ATOM 2241 C C . ASN A 1 280 ? 8.662 -4.951 -49.545 1.00 63.78 280 ASN A C 1
ATOM 2243 O O . ASN A 1 280 ? 8.059 -5.528 -48.645 1.00 63.78 280 ASN A O 1
ATOM 2247 N N . VAL A 1 281 ? 8.906 -3.637 -49.528 1.00 59.06 281 VAL A N 1
ATOM 2248 C CA . VAL A 1 281 ? 8.449 -2.726 -48.462 1.00 59.06 281 VAL A CA 1
ATOM 2249 C C . VAL A 1 281 ? 6.973 -2.340 -48.629 1.00 59.06 281 VAL A C 1
ATOM 2251 O O . VAL A 1 281 ? 6.305 -2.086 -47.633 1.00 59.06 281 VAL A O 1
ATOM 2254 N N . PHE A 1 282 ? 6.429 -2.403 -49.847 1.00 47.41 282 PHE A N 1
ATOM 2255 C CA . PHE A 1 282 ? 5.002 -2.192 -50.112 1.00 47.41 282 PHE A CA 1
ATOM 2256 C C . PHE A 1 282 ? 4.338 -3.509 -50.496 1.00 47.41 282 PHE A C 1
ATOM 2258 O O . PHE A 1 282 ? 4.143 -3.828 -51.668 1.00 47.41 282 PHE A O 1
ATOM 2265 N N . ARG A 1 283 ? 4.039 -4.306 -49.472 1.00 59.03 283 ARG A N 1
ATOM 2266 C CA . ARG A 1 283 ? 3.155 -5.466 -49.583 1.00 59.03 283 ARG A CA 1
ATOM 2267 C C . ARG A 1 283 ? 1.738 -5.043 -49.175 1.00 59.03 283 ARG A C 1
ATOM 2269 O O . ARG A 1 283 ? 1.626 -4.181 -48.306 1.00 59.03 283 ARG A O 1
ATOM 2276 N N . PRO A 1 284 ? 0.685 -5.652 -49.749 1.00 59.66 284 PRO A N 1
ATOM 2277 C CA . PRO A 1 284 ? -0.713 -5.315 -49.454 1.00 59.66 284 PRO A CA 1
ATOM 2278 C C . PRO A 1 284 ? -1.098 -5.321 -47.962 1.00 59.66 284 PRO A C 1
ATOM 2280 O O . PRO A 1 284 ? -2.059 -4.662 -47.594 1.00 59.66 284 PRO A O 1
ATOM 2283 N N . ASP A 1 285 ? -0.330 -6.001 -47.104 1.00 51.19 285 ASP A N 1
ATOM 2284 C CA . ASP A 1 285 ? -0.601 -6.113 -45.662 1.00 51.19 285 ASP A CA 1
ATOM 2285 C C . ASP A 1 285 ? 0.052 -5.031 -44.773 1.00 51.19 285 ASP A C 1
ATOM 2287 O O . ASP A 1 285 ? 0.029 -5.152 -43.549 1.00 51.19 285 ASP A O 1
ATOM 2291 N N . HIS A 1 286 ? 0.622 -3.954 -45.330 1.00 53.34 286 HIS A N 1
ATOM 2292 C CA . HIS A 1 286 ? 1.007 -2.778 -44.533 1.00 53.34 286 HIS A CA 1
ATOM 2293 C C . HIS A 1 286 ? 0.123 -1.573 -44.871 1.00 53.34 286 HIS A C 1
ATOM 2295 O O . HIS A 1 286 ? 0.247 -0.957 -45.927 1.00 53.34 286 HIS A O 1
ATOM 2301 N N . SER A 1 287 ? -0.765 -1.227 -43.936 1.00 55.66 287 SER A N 1
ATOM 2302 C CA . SER A 1 287 ? -1.731 -0.134 -44.046 1.00 55.66 287 SER A CA 1
ATOM 2303 C C . SER A 1 287 ? -1.077 1.243 -43.876 1.00 55.66 287 SER A C 1
ATOM 2305 O O . SER A 1 287 ? -1.160 1.864 -42.816 1.00 55.66 287 SER A O 1
ATOM 2307 N N . LEU A 1 288 ? -0.446 1.750 -44.928 1.00 62.19 288 LEU A N 1
ATOM 2308 C CA . LEU A 1 288 ? -0.203 3.183 -45.078 1.00 62.19 288 LEU A CA 1
ATOM 2309 C C . LEU A 1 288 ? -0.563 3.576 -46.517 1.00 62.19 288 LEU A C 1
ATOM 2311 O O . LEU A 1 288 ? 0.158 3.189 -47.437 1.00 62.19 288 LEU A O 1
ATOM 2315 N N . PRO A 1 289 ? -1.673 4.304 -46.741 1.00 60.91 289 PRO A N 1
ATOM 2316 C CA . PRO A 1 289 ? -2.049 4.756 -48.076 1.00 60.91 289 PRO A CA 1
ATOM 2317 C C . PRO A 1 289 ? -0.984 5.701 -48.651 1.00 60.91 289 PRO A C 1
ATOM 2319 O O . PRO A 1 289 ? -0.785 6.804 -48.147 1.00 60.91 289 PRO A O 1
ATOM 2322 N N . THR A 1 290 ? -0.291 5.271 -49.706 1.00 57.41 290 THR A N 1
ATOM 2323 C CA . THR A 1 290 ? 0.621 6.123 -50.496 1.00 57.41 290 THR A CA 1
ATOM 2324 C C . THR A 1 290 ? -0.033 6.684 -51.759 1.00 57.41 290 THR A C 1
ATOM 2326 O O . THR A 1 290 ? 0.659 7.284 -52.574 1.00 57.41 290 THR A O 1
ATOM 2329 N N . MET A 1 291 ? -1.339 6.473 -51.930 1.00 60.56 291 MET A N 1
ATOM 2330 C CA . MET A 1 291 ? -2.121 6.868 -53.103 1.00 60.56 291 MET A CA 1
ATOM 2331 C C . MET A 1 291 ? -3.327 7.684 -52.640 1.00 60.56 291 MET A C 1
ATOM 2333 O O . MET A 1 291 ? -3.854 7.435 -51.550 1.00 60.56 291 MET A O 1
ATOM 2337 N N . THR A 1 292 ? -3.764 8.660 -53.436 1.00 66.12 292 THR A N 1
ATOM 2338 C CA . THR A 1 292 ? -5.022 9.361 -53.152 1.00 66.12 292 THR A CA 1
ATOM 2339 C C . THR A 1 292 ? -6.199 8.401 -53.340 1.00 66.12 292 THR A C 1
ATOM 2341 O O . THR A 1 292 ? -6.108 7.408 -54.063 1.00 66.12 292 THR A O 1
ATOM 2344 N N . ILE A 1 293 ? -7.309 8.674 -52.652 1.00 61.50 293 ILE A N 1
ATOM 2345 C CA . ILE A 1 293 ? -8.515 7.828 -52.677 1.00 61.50 293 ILE A CA 1
ATOM 2346 C C . ILE A 1 293 ? -9.007 7.619 -54.117 1.00 61.50 293 ILE A C 1
ATOM 2348 O O . ILE A 1 293 ? -9.376 6.505 -54.486 1.00 61.50 293 ILE A O 1
ATOM 2352 N N . ASP A 1 294 ? -8.935 8.668 -54.935 1.00 70.81 294 ASP A N 1
ATOM 2353 C CA . ASP A 1 294 ? -9.343 8.639 -56.340 1.00 70.81 294 ASP A CA 1
ATOM 2354 C C . ASP A 1 294 ? -8.439 7.721 -57.180 1.00 70.81 294 ASP A C 1
ATOM 2356 O O . ASP A 1 294 ? -8.926 6.912 -57.965 1.00 70.81 294 ASP A O 1
ATOM 2360 N N . GLU A 1 295 ? -7.124 7.766 -56.953 1.00 76.31 295 GLU A N 1
ATOM 2361 C CA . GLU A 1 295 ? -6.146 6.945 -57.677 1.00 76.31 295 GLU A CA 1
ATOM 2362 C C . GLU A 1 295 ? -6.256 5.456 -57.294 1.00 76.31 295 GLU A C 1
ATOM 2364 O O . GLU A 1 295 ? -6.098 4.567 -58.132 1.00 76.31 295 GLU A O 1
ATOM 2369 N N . TYR A 1 296 ? -6.613 5.171 -56.036 1.00 71.19 296 TYR A N 1
ATOM 2370 C CA . TYR A 1 296 ? -6.919 3.814 -55.578 1.00 71.19 296 TYR A CA 1
ATOM 2371 C C . TYR A 1 296 ? -8.223 3.269 -56.190 1.00 71.19 296 TYR A C 1
ATOM 2373 O O . TYR A 1 296 ? -8.261 2.122 -56.640 1.00 71.19 296 TYR A O 1
ATOM 2381 N N . LEU A 1 297 ? -9.275 4.091 -56.270 1.00 71.12 297 LEU A N 1
ATOM 2382 C CA . LEU A 1 297 ? -10.546 3.720 -56.905 1.00 71.12 297 LEU A CA 1
ATOM 2383 C C . LEU A 1 297 ? -10.381 3.424 -58.401 1.00 71.12 297 LEU A C 1
ATOM 2385 O O . LEU A 1 297 ? -10.993 2.487 -58.916 1.00 71.12 297 LEU A O 1
ATOM 2389 N N . GLU A 1 298 ? -9.533 4.176 -59.101 1.00 75.25 298 GLU A N 1
ATOM 2390 C CA . GLU A 1 298 ? -9.206 3.914 -60.505 1.00 75.25 298 GLU A CA 1
ATOM 2391 C C . GLU A 1 298 ? -8.442 2.596 -60.691 1.00 75.25 298 GLU A C 1
ATOM 2393 O O . GLU A 1 298 ? -8.723 1.842 -61.629 1.00 75.25 298 GLU A O 1
ATOM 2398 N N . GLU A 1 299 ? -7.513 2.263 -59.789 1.00 71.56 299 GLU A N 1
ATOM 2399 C CA . GLU A 1 299 ? -6.823 0.972 -59.821 1.00 71.56 299 GLU A CA 1
ATOM 2400 C C . GLU A 1 299 ? -7.748 -0.211 -59.516 1.00 71.56 299 GLU A C 1
ATOM 2402 O O . GLU A 1 299 ? -7.641 -1.240 -60.187 1.00 71.56 299 GLU A O 1
ATOM 2407 N N . GLU A 1 300 ? -8.670 -0.074 -58.562 1.00 71.44 300 GLU A N 1
ATOM 2408 C CA . GLU A 1 300 ? -9.692 -1.089 -58.272 1.00 71.44 300 GLU A CA 1
ATOM 2409 C C . GLU A 1 300 ? -10.682 -1.243 -59.439 1.00 71.44 300 GLU A C 1
ATOM 2411 O O . GLU A 1 300 ? -11.005 -2.369 -59.834 1.00 71.44 300 GLU A O 1
ATOM 2416 N N . LYS A 1 301 ? -11.083 -0.139 -60.092 1.00 70.69 301 LYS A N 1
ATOM 2417 C CA . LYS A 1 301 ? -11.895 -0.176 -61.323 1.00 70.69 301 LYS A CA 1
ATOM 2418 C C . LYS A 1 301 ? -11.153 -0.880 -62.462 1.00 70.69 301 LYS A C 1
ATOM 2420 O O . LYS A 1 301 ? -11.733 -1.711 -63.156 1.00 70.69 301 LYS A O 1
ATOM 2425 N N . ARG A 1 302 ? -9.850 -0.625 -62.619 1.00 73.06 302 ARG A N 1
ATOM 2426 C CA . ARG A 1 302 ? -8.985 -1.290 -63.612 1.00 73.06 302 ARG A CA 1
ATOM 2427 C C . ARG A 1 302 ? -8.784 -2.781 -63.324 1.00 73.06 302 ARG A C 1
ATOM 2429 O O . ARG A 1 302 ? -8.616 -3.559 -64.260 1.00 73.06 302 ARG A O 1
ATOM 2436 N N . ARG A 1 303 ? -8.769 -3.183 -62.051 1.00 70.00 303 ARG A N 1
ATOM 2437 C CA . ARG A 1 303 ? -8.651 -4.588 -61.620 1.00 70.00 303 ARG A CA 1
ATOM 2438 C C . ARG A 1 303 ? -9.992 -5.326 -61.583 1.00 70.00 303 ARG A C 1
ATOM 2440 O O . ARG A 1 303 ? -9.995 -6.526 -61.330 1.00 70.00 303 ARG A O 1
ATOM 2447 N N . GLY A 1 304 ? -11.098 -4.639 -61.876 1.00 67.19 304 GLY A N 1
ATOM 2448 C CA . GLY A 1 304 ? -12.439 -5.222 -61.900 1.00 67.19 304 GLY A CA 1
ATOM 2449 C C . GLY A 1 304 ? -13.015 -5.521 -60.512 1.00 67.19 304 GLY A C 1
ATOM 2450 O O . GLY A 1 304 ? -13.950 -6.307 -60.416 1.00 67.19 304 GLY A O 1
ATOM 2451 N N . GLY A 1 305 ? -12.463 -4.920 -59.449 1.00 63.69 305 GLY A N 1
ATOM 2452 C CA . GLY A 1 305 ? -12.945 -5.060 -58.066 1.00 63.69 305 GLY A CA 1
ATOM 2453 C C . GLY A 1 305 ? -14.111 -4.128 -57.716 1.00 63.69 305 GLY A C 1
ATOM 2454 O O . GLY A 1 305 ? -14.762 -4.305 -56.688 1.00 63.69 305 GLY A O 1
ATOM 2455 N N . MET A 1 306 ? -14.409 -3.149 -58.577 1.00 61.28 306 MET A N 1
ATOM 2456 C CA . MET A 1 306 ? -15.528 -2.226 -58.396 1.00 61.28 306 MET A CA 1
ATOM 2457 C C . MET A 1 306 ? -16.813 -2.831 -58.979 1.00 61.28 306 MET A C 1
ATOM 2459 O O . MET A 1 306 ? -16.932 -3.001 -60.193 1.00 61.28 306 MET A O 1
ATOM 2463 N N . ILE A 1 307 ? -17.787 -3.140 -58.120 1.00 57.69 307 ILE A N 1
ATOM 2464 C CA . ILE A 1 307 ? -19.116 -3.609 -58.536 1.00 57.69 307 ILE A CA 1
ATOM 2465 C C . ILE A 1 307 ? -19.881 -2.418 -59.128 1.00 57.69 307 ILE A C 1
ATOM 2467 O O . ILE A 1 307 ? -20.476 -1.610 -58.415 1.00 57.69 307 ILE A O 1
ATOM 2471 N N . GLU A 1 308 ? -19.857 -2.288 -60.450 1.00 58.91 308 GLU A N 1
ATOM 2472 C CA . GLU A 1 308 ? -20.652 -1.304 -61.188 1.00 58.91 308 GLU A CA 1
ATOM 2473 C C . GLU A 1 308 ? -22.089 -1.844 -61.319 1.00 58.91 308 GLU A C 1
ATOM 2475 O O . GLU A 1 308 ? -22.460 -2.450 -62.318 1.00 58.91 308 GLU A O 1
ATOM 2480 N N . GLY A 1 309 ? -22.881 -1.726 -60.244 1.00 58.88 309 GLY A N 1
ATOM 2481 C CA . GLY A 1 309 ? -24.250 -2.268 -60.224 1.00 58.88 309 GLY A CA 1
ATOM 2482 C C . GLY A 1 309 ? -24.997 -2.253 -58.886 1.00 58.88 309 GLY A C 1
ATOM 2483 O O . GLY A 1 309 ? -25.985 -2.962 -58.740 1.00 58.88 309 GLY A O 1
ATOM 2484 N N . GLY A 1 310 ? -24.556 -1.483 -57.888 1.00 54.06 310 GLY A N 1
ATOM 2485 C CA . GLY A 1 310 ? -25.211 -1.385 -56.573 1.00 54.06 310 GLY A CA 1
ATOM 2486 C C . GLY A 1 310 ? -26.223 -0.240 -56.465 1.00 54.06 310 GLY A C 1
ATOM 2487 O O . GLY A 1 310 ? -26.141 0.548 -55.529 1.00 54.06 310 GLY A O 1
ATOM 2488 N N . GLY A 1 311 ? -27.111 -0.082 -57.449 1.00 63.78 311 GLY A N 1
ATOM 2489 C CA . GLY A 1 311 ? -28.208 0.894 -57.398 1.00 63.78 311 GLY A CA 1
ATOM 2490 C C . GLY A 1 311 ? -29.548 0.245 -57.010 1.00 63.78 311 GLY A C 1
ATOM 2491 O O . GLY A 1 311 ? -29.652 -0.979 -57.049 1.00 63.78 311 GLY A O 1
ATOM 2492 N N . PRO A 1 312 ? -30.601 1.034 -56.717 1.00 58.78 312 PRO A N 1
ATOM 2493 C CA . PRO A 1 312 ? -31.935 0.542 -56.325 1.00 58.78 312 PRO A CA 1
ATOM 2494 C C . PRO A 1 312 ? -32.637 -0.354 -57.369 1.00 58.78 312 PRO A C 1
ATOM 2496 O O . PRO A 1 312 ? -33.674 -0.938 -57.084 1.00 58.78 312 PRO A O 1
ATOM 2499 N N . GLN A 1 313 ? -32.078 -0.507 -58.574 1.00 50.41 313 GLN A N 1
ATOM 2500 C CA . GLN A 1 313 ? -32.524 -1.503 -59.554 1.00 50.41 313 GLN A CA 1
ATOM 2501 C C . GLN A 1 313 ? -32.162 -2.950 -59.181 1.00 50.41 313 GLN A C 1
ATOM 2503 O O . GLN A 1 313 ? -32.823 -3.867 -59.656 1.00 50.41 313 GLN A O 1
ATOM 2508 N N . SER A 1 314 ? -31.151 -3.168 -58.336 1.00 56.81 314 SER A N 1
ATOM 2509 C CA . SER A 1 314 ? -30.687 -4.511 -57.951 1.00 56.81 314 SER A CA 1
ATOM 2510 C C . SER A 1 314 ? -31.533 -5.157 -56.844 1.00 56.81 314 SER A C 1
ATOM 2512 O O . SER A 1 314 ? -31.356 -6.338 -56.561 1.00 56.81 314 SER A O 1
ATOM 2514 N N . GLU A 1 315 ? -32.468 -4.411 -56.242 1.00 55.66 315 GLU A N 1
ATOM 2515 C CA . GLU A 1 315 ? -33.479 -4.930 -55.302 1.00 55.66 315 GLU A CA 1
ATOM 2516 C C . GLU A 1 315 ? -34.739 -5.468 -56.000 1.00 55.66 315 GLU A C 1
ATOM 2518 O O . GLU A 1 315 ? -35.595 -6.070 -55.354 1.00 55.66 315 GLU A O 1
ATOM 2523 N N . ILE A 1 316 ? -34.870 -5.286 -57.318 1.00 54.62 316 ILE A N 1
ATOM 2524 C CA . ILE A 1 316 ? -36.013 -5.803 -58.070 1.00 54.62 316 ILE A CA 1
ATOM 2525 C C . ILE A 1 316 ? -35.752 -7.287 -58.350 1.00 54.62 316 ILE A C 1
ATOM 2527 O O . ILE A 1 316 ? -35.120 -7.640 -59.345 1.00 54.62 316 ILE A O 1
ATOM 2531 N N . GLN A 1 317 ? -36.218 -8.167 -57.459 1.00 54.97 317 GLN A N 1
ATOM 2532 C CA . GLN A 1 317 ? -36.314 -9.594 -57.761 1.00 54.97 317 GLN A CA 1
ATOM 2533 C C . GLN A 1 317 ? -37.321 -9.781 -58.908 1.00 54.97 317 GLN A C 1
ATOM 2535 O O . GLN A 1 317 ? -38.478 -9.389 -58.751 1.00 54.97 317 GLN A O 1
ATOM 2540 N N . PRO A 1 318 ? -36.922 -10.344 -60.063 1.00 60.50 318 PRO A N 1
ATOM 2541 C CA . PRO A 1 318 ? -37.888 -10.711 -61.088 1.00 60.50 318 PRO A CA 1
ATOM 2542 C C . PRO A 1 318 ? -38.785 -11.820 -60.530 1.00 60.50 318 PRO A C 1
ATOM 2544 O O . PRO A 1 318 ? -38.282 -12.846 -60.070 1.00 60.50 318 PRO A O 1
ATOM 2547 N N . GLU A 1 319 ? -40.101 -11.604 -60.536 1.00 60.00 319 GLU A N 1
ATOM 2548 C CA . GLU A 1 319 ? -41.056 -12.634 -60.124 1.00 60.00 319 GLU A CA 1
ATOM 2549 C C . GLU A 1 319 ? -40.923 -13.858 -61.053 1.00 60.00 319 GLU A C 1
ATOM 2551 O O . GLU A 1 319 ? -40.900 -13.690 -62.280 1.00 60.00 319 GLU A O 1
ATOM 2556 N N . PRO A 1 320 ? -40.793 -15.082 -60.508 1.00 59.09 320 PRO A N 1
ATOM 2557 C CA . PRO A 1 320 ? -40.753 -16.297 -61.311 1.00 59.09 320 PRO A CA 1
ATOM 2558 C C . PRO A 1 320 ? -42.041 -16.446 -62.126 1.00 59.09 320 PRO A C 1
ATOM 2560 O O . PRO A 1 320 ? -43.142 -16.360 -61.589 1.00 59.09 320 PRO A O 1
ATOM 2563 N N . ASN A 1 321 ? -41.909 -16.675 -63.432 1.00 60.69 321 ASN A N 1
ATOM 2564 C CA . ASN A 1 321 ? -43.047 -16.929 -64.310 1.00 60.69 321 ASN A CA 1
ATOM 2565 C C . ASN A 1 321 ? -43.538 -18.374 -64.103 1.00 60.69 321 ASN A C 1
ATOM 2567 O O . ASN A 1 321 ? -42.938 -19.307 -64.636 1.00 60.69 321 ASN A O 1
ATOM 2571 N N . GLU A 1 322 ? -44.599 -18.557 -63.312 1.00 54.28 322 GLU A N 1
ATOM 2572 C CA . GLU A 1 322 ? -45.132 -19.874 -62.906 1.00 54.28 322 GLU A CA 1
ATOM 2573 C C . GLU A 1 322 ? -45.679 -20.733 -64.068 1.00 54.28 322 GLU A C 1
ATOM 2575 O O . GLU A 1 322 ? -45.922 -21.926 -63.884 1.00 54.28 322 GLU A O 1
ATOM 2580 N N . ASP A 1 323 ? -45.826 -20.172 -65.274 1.00 57.62 323 ASP A N 1
ATOM 2581 C CA . ASP A 1 323 ? -46.345 -20.886 -66.450 1.00 57.62 323 ASP A CA 1
ATOM 2582 C C . ASP A 1 323 ? -45.261 -21.609 -67.280 1.00 57.62 323 ASP A C 1
ATOM 2584 O O . ASP A 1 323 ? -45.593 -22.364 -68.201 1.00 57.62 323 ASP A O 1
ATOM 2588 N N . ASP A 1 324 ? -43.969 -21.422 -66.980 1.00 67.50 324 ASP A N 1
ATOM 2589 C CA . ASP A 1 324 ? -42.875 -22.062 -67.725 1.00 67.50 324 ASP A CA 1
ATOM 2590 C C . ASP A 1 324 ? -42.371 -23.334 -67.022 1.00 67.50 324 ASP A C 1
ATOM 2592 O O . ASP A 1 324 ? -41.407 -23.336 -66.249 1.00 67.50 324 ASP A O 1
ATOM 2596 N N . LEU A 1 325 ? -43.049 -24.451 -67.303 1.00 65.19 325 LEU A N 1
ATOM 2597 C CA . LEU A 1 325 ? -42.772 -25.767 -66.710 1.00 65.19 325 LEU A CA 1
ATOM 2598 C C . LEU A 1 325 ? -41.319 -26.236 -66.899 1.00 65.19 325 LEU A C 1
ATOM 2600 O O . LEU A 1 325 ? -40.841 -27.045 -66.108 1.00 65.19 325 LEU A O 1
ATOM 2604 N N . VAL A 1 326 ? -40.606 -25.741 -67.919 1.00 71.50 326 VAL A N 1
ATOM 2605 C CA . VAL A 1 326 ? -39.208 -26.119 -68.184 1.00 71.50 326 VAL A CA 1
ATOM 2606 C C . VAL A 1 326 ? -38.261 -25.495 -67.154 1.00 71.50 326 VAL A C 1
ATOM 2608 O O . VAL A 1 326 ? -37.365 -26.173 -66.657 1.00 71.50 326 VAL A O 1
ATOM 2611 N N . ALA A 1 327 ? -38.487 -24.234 -66.777 1.00 67.62 327 ALA A N 1
ATOM 2612 C CA . ALA A 1 327 ? -37.645 -23.526 -65.813 1.00 67.62 327 ALA A CA 1
ATOM 2613 C C . ALA A 1 327 ? -37.784 -24.101 -64.391 1.00 67.62 327 ALA A C 1
ATOM 2615 O O . ALA A 1 327 ? -36.788 -24.276 -63.686 1.00 67.62 327 ALA A O 1
ATOM 2616 N N . ALA A 1 328 ? -39.006 -24.475 -63.999 1.00 64.44 328 ALA A N 1
ATOM 2617 C CA . ALA A 1 328 ? -39.268 -25.121 -62.713 1.00 64.44 328 ALA A CA 1
ATOM 2618 C C . ALA A 1 328 ? -38.598 -26.506 -62.606 1.00 64.44 328 ALA A C 1
ATOM 2620 O O . ALA A 1 328 ? -38.073 -26.874 -61.549 1.00 64.44 328 ALA A O 1
ATOM 2621 N N . ASP A 1 329 ? -38.562 -27.271 -63.702 1.00 71.56 329 ASP A N 1
ATOM 2622 C CA . ASP A 1 329 ? -37.911 -28.585 -63.728 1.00 71.56 329 ASP A CA 1
ATOM 2623 C C . ASP A 1 329 ? -36.377 -28.454 -63.643 1.00 71.56 329 ASP A C 1
ATOM 2625 O O . ASP A 1 329 ? -35.720 -29.219 -62.931 1.00 71.56 329 ASP A O 1
ATOM 2629 N N . GLU A 1 330 ? -35.789 -27.433 -64.279 1.00 74.81 330 GLU A N 1
ATOM 2630 C CA . GLU A 1 330 ? -34.353 -27.134 -64.178 1.00 74.81 330 GLU A CA 1
ATOM 2631 C C . GLU A 1 330 ? -33.925 -26.717 -62.765 1.00 74.81 330 GLU A C 1
ATOM 2633 O O . GLU A 1 330 ? -32.871 -27.150 -62.281 1.00 74.81 330 GLU A O 1
ATOM 2638 N N . GLU A 1 331 ? -34.731 -25.910 -62.073 1.00 74.25 331 GLU A N 1
ATOM 2639 C CA . GLU A 1 331 ? -34.471 -25.554 -60.675 1.00 74.25 331 GLU A CA 1
ATOM 2640 C C . GLU A 1 331 ? -34.588 -26.763 -59.750 1.00 74.25 331 GLU A C 1
ATOM 2642 O O . GLU A 1 331 ? -33.723 -26.972 -58.895 1.00 74.25 331 GLU A O 1
ATOM 2647 N N . THR A 1 332 ? -35.587 -27.618 -59.973 1.00 72.31 332 THR A N 1
ATOM 2648 C CA . THR A 1 332 ? -35.756 -28.858 -59.205 1.00 72.31 332 THR A CA 1
ATOM 2649 C C . THR A 1 332 ? -34.569 -29.807 -59.420 1.00 72.31 332 THR A C 1
ATOM 2651 O O . THR A 1 332 ? -34.079 -30.432 -58.475 1.00 72.31 332 THR A O 1
ATOM 2654 N N . MET A 1 333 ? -34.041 -29.885 -60.646 1.00 75.62 333 MET A N 1
ATOM 2655 C CA . MET A 1 333 ? -32.835 -30.658 -60.961 1.00 75.62 333 MET A CA 1
ATOM 2656 C C . MET A 1 333 ? -31.569 -30.052 -60.339 1.00 75.62 333 MET A C 1
ATOM 2658 O O . MET A 1 333 ? -30.725 -30.800 -59.841 1.00 75.62 333 MET A O 1
ATOM 2662 N N . LYS A 1 334 ? -31.441 -28.718 -60.296 1.00 77.00 334 LYS A N 1
ATOM 2663 C CA . LYS A 1 334 ? -30.340 -28.037 -59.592 1.00 77.00 334 LYS A CA 1
ATOM 2664 C C . LYS A 1 334 ? -30.384 -28.277 -58.088 1.00 77.00 334 LYS A C 1
ATOM 2666 O O . LYS A 1 334 ? -29.333 -28.536 -57.512 1.00 77.00 334 LYS A O 1
ATOM 2671 N N . GLN A 1 335 ? -31.563 -28.229 -57.466 1.00 68.69 335 GLN A N 1
ATOM 2672 C CA . GLN A 1 335 ? -31.716 -28.502 -56.034 1.00 68.69 335 GLN A CA 1
ATOM 2673 C C . GLN A 1 335 ? -31.346 -29.950 -55.697 1.00 68.69 335 GLN A C 1
ATOM 2675 O O . GLN A 1 335 ? -30.563 -30.175 -54.779 1.00 68.69 335 GLN A O 1
ATOM 2680 N N . ARG A 1 336 ? -31.781 -30.928 -56.506 1.00 75.56 336 ARG A N 1
ATOM 2681 C CA . ARG A 1 336 ? -31.360 -32.333 -56.335 1.00 75.56 336 ARG A CA 1
ATOM 2682 C C . ARG A 1 336 ? -29.854 -32.527 -56.498 1.00 75.56 336 ARG A C 1
ATOM 2684 O O . ARG A 1 336 ? -29.249 -33.250 -55.715 1.00 75.56 336 ARG A O 1
ATOM 2691 N N . ALA A 1 337 ? -29.238 -31.867 -57.481 1.00 71.69 337 ALA A N 1
ATOM 2692 C CA . ALA A 1 337 ? -27.787 -31.914 -57.659 1.00 71.69 337 ALA A CA 1
ATOM 2693 C C . ALA A 1 337 ? -27.040 -31.282 -56.471 1.00 71.69 337 ALA A C 1
ATOM 2695 O O . ALA A 1 337 ? -25.940 -31.712 -56.136 1.00 71.69 337 ALA A O 1
ATOM 2696 N N . TRP A 1 338 ? -27.635 -30.275 -55.829 1.00 65.44 338 TRP A N 1
ATOM 2697 C CA . TRP A 1 338 ? -27.080 -29.632 -54.641 1.00 65.44 338 TRP A CA 1
ATOM 2698 C C . TRP A 1 338 ? -27.171 -30.521 -53.394 1.00 65.44 338 TRP A C 1
ATOM 2700 O O . TRP A 1 338 ? -26.249 -30.531 -52.576 1.00 65.44 338 TRP A O 1
ATOM 2710 N N . ASP A 1 339 ? -28.241 -31.307 -53.282 1.00 59.69 339 ASP A N 1
ATOM 2711 C CA . ASP A 1 339 ? -28.424 -32.271 -52.198 1.00 59.69 339 ASP A CA 1
ATOM 2712 C C . ASP A 1 339 ? -27.493 -33.488 -52.344 1.00 59.69 339 ASP A C 1
ATOM 2714 O O . ASP A 1 339 ? -26.873 -33.893 -51.361 1.00 59.69 339 ASP A O 1
ATOM 2718 N N . ASP A 1 340 ? -27.283 -34.013 -53.559 1.00 64.00 340 ASP A N 1
ATOM 2719 C CA . ASP A 1 340 ? -26.377 -35.152 -53.814 1.00 64.00 340 ASP A CA 1
ATOM 2720 C C . ASP A 1 340 ? -24.909 -34.859 -53.451 1.00 64.00 340 ASP A C 1
ATOM 2722 O O . ASP A 1 340 ? -24.173 -35.753 -53.028 1.00 64.00 340 ASP A O 1
ATOM 2726 N N . VAL A 1 341 ? -24.468 -33.602 -53.566 1.00 60.34 341 VAL A N 1
ATOM 2727 C CA . VAL A 1 341 ? -23.104 -33.184 -53.187 1.00 60.34 341 VAL A CA 1
ATOM 2728 C C . VAL A 1 341 ? -22.934 -33.110 -51.662 1.00 60.34 341 VAL A C 1
ATOM 2730 O O . VAL A 1 341 ? -21.812 -33.203 -51.162 1.00 60.34 341 VAL A O 1
ATOM 2733 N N . ASN A 1 342 ? -24.032 -32.991 -50.910 1.00 55.97 342 ASN A N 1
ATOM 2734 C CA . ASN A 1 342 ? -24.021 -32.761 -49.465 1.00 55.97 342 ASN A CA 1
ATOM 2735 C C . ASN A 1 342 ? -24.385 -33.995 -48.617 1.00 55.97 342 ASN A C 1
ATOM 2737 O O . ASN A 1 342 ? -24.415 -33.897 -47.387 1.00 55.97 342 ASN A O 1
ATOM 2741 N N . ILE A 1 343 ? -24.600 -35.171 -49.221 1.00 47.88 343 ILE A N 1
ATOM 2742 C CA . ILE A 1 343 ? -24.831 -36.423 -48.480 1.00 47.88 343 ILE A CA 1
ATOM 2743 C C . ILE A 1 343 ? -23.487 -37.145 -48.222 1.00 47.88 343 ILE A C 1
ATOM 2745 O O . ILE A 1 343 ? -22.815 -37.561 -49.167 1.00 47.88 343 ILE A O 1
ATOM 2749 N N . PRO A 1 344 ? -23.065 -37.366 -46.958 1.00 47.50 344 PRO A N 1
ATOM 2750 C CA . PRO A 1 344 ? -21.811 -38.056 -46.656 1.00 47.50 344 PRO A CA 1
ATOM 2751 C C . PRO A 1 344 ? -21.921 -39.570 -46.908 1.00 47.50 344 PRO A C 1
ATOM 2753 O O . PRO A 1 344 ? -22.635 -40.293 -46.212 1.00 47.50 344 PRO A O 1
ATOM 2756 N N . THR A 1 345 ? -21.163 -40.081 -47.880 1.00 42.91 345 THR A N 1
ATOM 2757 C CA . THR A 1 345 ? -21.067 -41.515 -48.193 1.00 42.91 345 THR A CA 1
ATOM 2758 C C . THR A 1 345 ? -20.335 -42.291 -47.086 1.00 42.91 345 THR A C 1
ATOM 2760 O O . THR A 1 345 ? -19.125 -42.143 -46.903 1.00 42.91 345 THR A O 1
ATOM 2763 N N . MET A 1 346 ? -21.049 -43.161 -46.365 1.00 40.34 346 MET A N 1
ATOM 2764 C CA . MET A 1 346 ? -20.484 -44.163 -45.448 1.00 40.34 346 MET A CA 1
ATOM 2765 C C . MET A 1 346 ? -19.721 -45.246 -46.230 1.00 40.34 346 MET A C 1
ATOM 2767 O O . MET A 1 346 ? -20.340 -46.104 -46.855 1.00 40.34 346 MET A O 1
ATOM 2771 N N . SER A 1 347 ? -18.385 -45.255 -46.148 1.00 34.72 347 SER A N 1
ATOM 2772 C CA . SER A 1 347 ? -17.549 -46.353 -46.657 1.00 34.72 347 SER A CA 1
ATOM 2773 C C . SER A 1 347 ? -16.555 -46.859 -45.599 1.00 34.72 347 SER A C 1
ATOM 2775 O O . SER A 1 347 ? -15.562 -46.213 -45.282 1.00 34.72 347 SER A O 1
ATOM 2777 N N . SER A 1 348 ? -16.843 -48.061 -45.085 1.00 34.16 348 SER A N 1
ATOM 2778 C CA . SER A 1 348 ? -15.905 -49.141 -44.714 1.00 34.16 348 SER A CA 1
ATOM 2779 C C . SER A 1 348 ? -14.606 -48.796 -43.951 1.00 34.16 348 SER A C 1
ATOM 2781 O O . SER A 1 348 ? -13.548 -48.610 -44.554 1.00 34.16 348 SER A O 1
ATOM 2783 N N . ILE A 1 349 ? -14.636 -48.893 -42.615 1.00 35.00 349 ILE A N 1
ATOM 2784 C CA . ILE A 1 349 ? -13.434 -48.970 -41.761 1.00 35.00 349 ILE A CA 1
ATOM 2785 C C . ILE A 1 349 ? -13.028 -50.443 -41.593 1.00 35.00 349 ILE A C 1
ATOM 2787 O O . ILE A 1 349 ? -13.707 -51.222 -40.928 1.00 35.00 349 ILE A O 1
ATOM 2791 N N . SER A 1 350 ? -11.902 -50.828 -42.197 1.00 31.19 350 SER A N 1
ATOM 2792 C CA . SER A 1 350 ? -11.276 -52.147 -42.025 1.00 31.19 350 SER A CA 1
ATOM 2793 C C . SER A 1 350 ? -10.360 -52.162 -40.793 1.00 31.19 350 SER A C 1
ATOM 2795 O O . SER A 1 350 ? -9.329 -51.490 -40.779 1.00 31.19 350 SER A O 1
ATOM 2797 N N . LEU A 1 351 ? -10.699 -52.957 -39.770 1.00 30.41 351 LEU A N 1
ATOM 2798 C CA . LEU A 1 351 ? -9.830 -53.224 -38.616 1.00 30.41 351 LEU A CA 1
ATOM 2799 C C . LEU A 1 351 ? -8.687 -54.185 -38.991 1.00 30.41 351 LEU A C 1
ATOM 2801 O O . LEU A 1 351 ? -8.927 -55.317 -39.409 1.00 30.41 351 LEU A O 1
ATOM 2805 N N . ARG A 1 352 ? -7.433 -53.774 -38.752 1.00 32.78 352 ARG A N 1
ATOM 2806 C CA . ARG A 1 352 ? -6.268 -54.674 -38.697 1.00 32.78 352 ARG A CA 1
ATOM 2807 C C . ARG A 1 352 ? -5.951 -55.040 -37.248 1.00 32.78 352 ARG A C 1
ATOM 2809 O O . ARG A 1 352 ? -5.544 -54.197 -36.454 1.00 32.78 352 ARG A O 1
ATOM 2816 N N . LEU A 1 353 ? -6.105 -56.326 -36.947 1.00 29.23 353 LEU A N 1
ATOM 2817 C CA . LEU A 1 353 ? -5.759 -56.983 -35.689 1.00 29.23 353 LEU A CA 1
ATOM 2818 C C . LEU A 1 353 ? -4.225 -57.063 -35.533 1.00 29.23 353 LEU A C 1
ATOM 2820 O O . LEU A 1 353 ? -3.544 -57.636 -36.384 1.00 29.23 353 LEU A O 1
ATOM 2824 N N . ARG A 1 354 ? -3.668 -56.533 -34.437 1.00 32.72 354 ARG A N 1
ATOM 2825 C CA . ARG A 1 354 ? -2.318 -56.878 -33.954 1.00 32.72 354 ARG A CA 1
ATOM 2826 C C . ARG A 1 354 ? -2.429 -57.420 -32.535 1.00 32.72 354 ARG A C 1
ATOM 2828 O O . ARG A 1 354 ? -2.817 -56.705 -31.618 1.00 32.72 354 ARG A O 1
ATOM 2835 N N . ALA A 1 355 ? -2.091 -58.696 -32.389 1.00 31.91 355 ALA A N 1
ATOM 2836 C CA . ALA A 1 355 ? -2.019 -59.404 -31.124 1.00 31.91 355 ALA A CA 1
ATOM 2837 C C . ALA A 1 355 ? -0.724 -59.046 -30.379 1.00 31.91 355 ALA A C 1
ATOM 2839 O O . ALA A 1 355 ? 0.359 -59.125 -30.954 1.00 31.91 355 ALA A O 1
ATOM 2840 N N . PHE A 1 356 ? -0.838 -58.705 -29.096 1.00 33.84 356 PHE A N 1
ATOM 2841 C CA . PHE A 1 356 ? 0.265 -58.773 -28.138 1.00 33.84 356 PHE A CA 1
ATOM 2842 C C . PHE A 1 356 ? -0.276 -59.287 -26.801 1.00 33.84 356 PHE A C 1
ATOM 2844 O O . PHE A 1 356 ? -1.081 -58.635 -26.141 1.00 33.84 356 PHE A O 1
ATOM 2851 N N . GLN A 1 357 ? 0.159 -60.494 -26.440 1.00 33.06 357 GLN A N 1
ATOM 2852 C CA . GLN A 1 357 ? -0.101 -61.151 -25.162 1.00 33.06 357 GLN A CA 1
ATOM 2853 C C . GLN A 1 357 ? 0.647 -60.439 -24.026 1.00 33.06 357 GLN A C 1
ATOM 2855 O O . GLN A 1 357 ? 1.833 -60.136 -24.146 1.00 33.06 357 GLN A O 1
ATOM 2860 N N . ARG A 1 358 ? -0.027 -60.241 -22.889 1.00 35.75 358 ARG A N 1
ATOM 2861 C CA . ARG A 1 358 ? 0.604 -60.050 -21.575 1.00 35.75 358 ARG A CA 1
ATOM 2862 C C . ARG A 1 358 ? 0.021 -61.071 -20.593 1.00 35.75 358 ARG A C 1
ATOM 2864 O O . ARG A 1 358 ? -1.180 -61.334 -20.675 1.00 35.75 358 ARG A O 1
ATOM 2871 N N . PRO A 1 359 ? 0.833 -61.658 -19.698 1.00 42.41 359 PRO A N 1
ATOM 2872 C CA . PRO A 1 359 ? 0.361 -62.671 -18.774 1.00 42.41 359 PRO A CA 1
ATOM 2873 C C . PRO A 1 359 ? -0.314 -62.081 -17.531 1.00 42.41 359 PRO A C 1
ATOM 2875 O O . PRO A 1 359 ? -0.095 -60.942 -17.125 1.00 42.41 359 PRO A O 1
ATOM 2878 N N . ILE A 1 360 ? -1.152 -62.949 -16.980 1.00 34.22 360 ILE A N 1
ATOM 2879 C CA . ILE A 1 360 ? -2.162 -62.800 -15.939 1.00 34.22 360 ILE A CA 1
ATOM 2880 C C . ILE A 1 360 ? -1.525 -62.719 -14.545 1.00 34.22 360 ILE A C 1
ATOM 2882 O O . ILE A 1 360 ? -0.680 -63.546 -14.212 1.00 34.22 360 ILE A O 1
ATOM 2886 N N . THR A 1 361 ? -2.036 -61.830 -13.690 1.00 35.47 361 THR A N 1
ATOM 2887 C CA . THR A 1 361 ? -2.076 -62.040 -12.234 1.00 35.47 361 THR A CA 1
ATOM 2888 C C . THR A 1 361 ? -3.459 -61.673 -11.695 1.00 35.47 361 THR A C 1
ATOM 2890 O O . THR A 1 361 ? -4.017 -60.613 -11.962 1.00 35.47 361 THR A O 1
ATOM 2893 N N . SER A 1 362 ? -4.040 -62.636 -10.987 1.00 32.88 362 SER A N 1
ATOM 2894 C CA . SER A 1 362 ? -5.412 -62.700 -10.493 1.00 32.88 362 SER A CA 1
ATOM 2895 C C . SER A 1 362 ? -5.561 -62.081 -9.104 1.00 32.88 362 SER A C 1
ATOM 2897 O O . SER A 1 362 ? -4.858 -62.500 -8.185 1.00 32.88 362 SER A O 1
ATOM 2899 N N . GLN A 1 363 ? -6.549 -61.208 -8.910 1.00 37.31 363 GLN A N 1
ATOM 2900 C CA . GLN A 1 363 ? -7.193 -60.990 -7.610 1.00 37.31 363 GLN A CA 1
ATOM 2901 C C . GLN A 1 363 ? -8.686 -60.712 -7.841 1.00 37.31 363 GLN A C 1
ATOM 2903 O O . GLN A 1 363 ? -9.063 -59.757 -8.516 1.00 37.31 363 GLN A O 1
ATOM 2908 N N . LEU A 1 364 ? -9.524 -61.599 -7.308 1.00 36.06 364 LEU A N 1
ATOM 2909 C CA . LEU A 1 364 ? -10.984 -61.568 -7.358 1.00 36.06 364 LEU A CA 1
ATOM 2910 C C . LEU A 1 364 ? -11.519 -60.594 -6.299 1.00 36.06 364 LEU A C 1
ATOM 2912 O O . LEU A 1 364 ? -11.182 -60.737 -5.125 1.00 36.06 364 LEU A O 1
ATOM 2916 N N . ARG A 1 365 ? -12.417 -59.673 -6.673 1.00 36.41 365 ARG A N 1
ATOM 2917 C CA . ARG A 1 365 ? -13.412 -59.111 -5.744 1.00 36.41 365 ARG A CA 1
ATOM 2918 C C . ARG A 1 365 ? -14.767 -58.959 -6.424 1.00 36.41 365 ARG A C 1
ATOM 2920 O O . ARG A 1 365 ? -14.901 -58.357 -7.482 1.00 36.41 365 ARG A O 1
ATOM 2927 N N . THR A 1 366 ? -15.745 -59.562 -5.769 1.00 34.59 366 THR A N 1
ATOM 2928 C CA . THR A 1 366 ? -17.170 -59.629 -6.077 1.00 34.59 366 THR A CA 1
ATOM 2929 C C . THR A 1 366 ? -17.874 -58.344 -5.643 1.00 34.59 366 THR A C 1
ATOM 2931 O O . THR A 1 366 ? -17.706 -57.914 -4.502 1.00 34.59 366 THR A O 1
ATOM 2934 N N . PHE A 1 367 ? -18.681 -57.757 -6.527 1.00 34.44 367 PHE A N 1
ATOM 2935 C CA . PHE A 1 367 ? -19.579 -56.646 -6.208 1.00 34.44 367 PHE A CA 1
ATOM 2936 C C . PHE A 1 367 ? -20.967 -57.179 -5.834 1.00 34.44 367 PHE A C 1
ATOM 2938 O O . PHE A 1 367 ? -21.550 -57.970 -6.572 1.00 34.44 367 PHE A O 1
ATOM 2945 N N . THR A 1 368 ? -21.482 -56.719 -4.694 1.00 31.56 368 THR A N 1
ATOM 2946 C CA . THR A 1 368 ? -22.843 -56.972 -4.206 1.00 31.56 368 THR A CA 1
ATOM 2947 C C . THR A 1 368 ? -23.708 -55.749 -4.498 1.00 31.56 368 THR A C 1
ATOM 2949 O O . THR A 1 368 ? -23.377 -54.638 -4.090 1.00 31.56 368 THR A O 1
ATOM 2952 N N . THR A 1 369 ? -24.816 -55.965 -5.202 1.00 34.81 369 THR A N 1
ATOM 2953 C CA . THR A 1 369 ? -25.857 -54.988 -5.548 1.00 34.81 369 THR A CA 1
ATOM 2954 C C . THR A 1 369 ? -26.988 -54.982 -4.517 1.00 34.81 369 THR A C 1
ATOM 2956 O O . THR A 1 369 ? -27.496 -56.047 -4.167 1.00 34.81 369 THR A O 1
ATOM 2959 N N . THR A 1 370 ? -27.454 -53.799 -4.108 1.00 40.22 370 THR A N 1
ATOM 2960 C CA . THR A 1 370 ? -28.770 -53.581 -3.475 1.00 40.22 370 THR A CA 1
ATOM 2961 C C . THR A 1 370 ? -29.573 -52.544 -4.282 1.00 40.22 370 THR A C 1
ATOM 2963 O O . THR A 1 370 ? -28.964 -51.683 -4.919 1.00 40.22 370 THR A O 1
ATOM 2966 N N . PRO A 1 371 ? -30.918 -52.643 -4.344 1.00 47.09 371 PRO A N 1
ATOM 2967 C CA . PRO A 1 371 ? -31.706 -52.020 -5.408 1.00 47.09 371 PRO A CA 1
ATOM 2968 C C . PRO A 1 371 ? -32.291 -50.651 -5.028 1.00 47.09 371 PRO A C 1
ATOM 2970 O O . PRO A 1 371 ? -32.711 -50.432 -3.892 1.00 47.09 371 PRO A O 1
ATOM 2973 N N . SER A 1 372 ? -32.390 -49.757 -6.015 1.00 34.16 372 SER A N 1
ATOM 2974 C CA . SER A 1 372 ? -33.188 -48.531 -5.962 1.00 34.16 372 SER A CA 1
ATOM 2975 C C . SER A 1 372 ? -34.602 -48.781 -6.499 1.00 34.16 372 SER A C 1
ATOM 2977 O O . SER A 1 372 ? -34.829 -49.527 -7.449 1.00 34.16 372 SER A O 1
ATOM 2979 N N . HIS A 1 373 ? -35.569 -48.171 -5.822 1.00 36.50 373 HIS A N 1
ATOM 2980 C CA . HIS A 1 373 ? -37.001 -48.351 -6.009 1.00 36.50 373 HIS A CA 1
ATOM 2981 C C . HIS A 1 373 ? -37.467 -47.778 -7.357 1.00 36.50 373 HIS A C 1
ATOM 2983 O O . HIS A 1 373 ? -37.336 -46.582 -7.613 1.00 36.50 373 HIS A O 1
ATOM 2989 N N . ALA A 1 374 ? -38.059 -48.625 -8.199 1.00 32.81 374 ALA A N 1
ATOM 2990 C CA . ALA A 1 374 ? -38.808 -48.212 -9.379 1.00 32.81 374 ALA A CA 1
ATOM 2991 C C . ALA A 1 374 ? -40.182 -47.659 -8.965 1.00 32.81 374 ALA A C 1
ATOM 2993 O O . ALA A 1 374 ? -40.845 -48.219 -8.085 1.00 32.81 374 ALA A O 1
ATOM 2994 N N . LYS A 1 375 ? -40.634 -46.589 -9.624 1.00 36.25 375 LYS A N 1
ATOM 2995 C CA . LYS A 1 375 ? -42.054 -46.245 -9.724 1.00 36.25 375 LYS A CA 1
ATOM 2996 C C . LYS A 1 375 ? -42.383 -46.094 -11.205 1.00 36.25 375 LYS A C 1
ATOM 2998 O O . LYS A 1 375 ? -41.971 -45.138 -11.853 1.00 36.25 375 LYS A O 1
ATOM 3003 N N . LEU A 1 376 ? -43.056 -47.119 -11.713 1.00 33.31 376 LEU A N 1
ATOM 3004 C CA . LEU A 1 376 ? -43.684 -47.191 -13.025 1.00 33.31 376 LEU A CA 1
ATOM 3005 C C . LEU A 1 376 ? -44.840 -46.176 -13.060 1.00 33.31 376 LEU A C 1
ATOM 3007 O O . LEU A 1 376 ? -45.653 -46.153 -12.136 1.00 33.31 376 LEU A O 1
ATOM 3011 N N . MET A 1 377 ? -44.920 -45.357 -14.105 1.00 39.81 377 MET A N 1
ATOM 3012 C CA . MET A 1 377 ? -46.131 -44.625 -14.481 1.00 39.81 377 MET A CA 1
ATOM 3013 C C . MET A 1 377 ? -46.393 -44.937 -15.953 1.00 39.81 377 MET A C 1
ATOM 3015 O O . MET A 1 377 ? -45.858 -44.282 -16.843 1.00 39.81 377 MET A O 1
ATOM 3019 N N . ASP A 1 378 ? -47.188 -45.979 -16.181 1.00 35.69 378 ASP A N 1
ATOM 3020 C CA . ASP A 1 378 ? -47.885 -46.216 -17.441 1.00 35.69 378 ASP A CA 1
ATOM 3021 C C . ASP A 1 378 ? -49.081 -45.258 -17.514 1.00 35.69 378 ASP A C 1
ATOM 3023 O O . ASP A 1 378 ? -50.058 -45.453 -16.798 1.00 35.69 378 ASP A O 1
ATOM 3027 N N . THR A 1 379 ? -49.026 -44.240 -18.378 1.00 50.50 379 THR A N 1
ATOM 3028 C CA . THR A 1 379 ? -50.198 -43.741 -19.128 1.00 50.50 379 THR A CA 1
ATOM 3029 C C . THR A 1 379 ? -49.727 -43.101 -20.449 1.00 50.50 379 THR A C 1
ATOM 3031 O O . THR A 1 379 ? -48.709 -42.405 -20.456 1.00 50.50 379 THR A O 1
ATOM 3034 N N . PRO A 1 380 ? -50.418 -43.330 -21.584 1.00 46.66 380 PRO A N 1
ATOM 3035 C CA . PRO A 1 380 ? -49.956 -42.904 -22.902 1.00 46.66 380 PRO A CA 1
ATOM 3036 C C . PRO A 1 380 ? -50.553 -41.536 -23.277 1.00 46.66 380 PRO A C 1
ATOM 3038 O O . PRO A 1 380 ? -51.692 -41.478 -23.726 1.00 46.66 380 PRO A O 1
ATOM 3041 N N . ASN A 1 381 ? -49.792 -40.455 -23.050 1.00 54.53 381 ASN A N 1
ATOM 3042 C CA . ASN A 1 381 ? -49.858 -39.105 -23.663 1.00 54.53 381 ASN A CA 1
ATOM 3043 C C . ASN A 1 381 ? -49.602 -38.007 -22.611 1.00 54.53 381 ASN A C 1
ATOM 3045 O O . ASN A 1 381 ? -50.503 -37.702 -21.828 1.00 54.53 381 ASN A O 1
ATOM 3049 N N . PRO A 1 382 ? -48.433 -37.340 -22.599 1.00 49.94 382 PRO A N 1
ATOM 3050 C CA . PRO A 1 382 ? -48.281 -36.101 -21.844 1.00 49.94 382 PRO A CA 1
ATOM 3051 C C . PRO A 1 382 ? -49.019 -34.951 -22.552 1.00 49.94 382 PRO A C 1
ATOM 3053 O O . PRO A 1 382 ? -48.826 -34.709 -23.744 1.00 49.94 382 PRO A O 1
ATOM 3056 N N . ALA A 1 383 ? -49.882 -34.257 -21.808 1.00 47.22 383 ALA A N 1
ATOM 3057 C CA . ALA A 1 383 ? -50.627 -33.090 -22.267 1.00 47.22 383 ALA A CA 1
ATOM 3058 C C . ALA A 1 383 ? -49.701 -31.892 -22.559 1.00 47.22 383 ALA A C 1
ATOM 3060 O O . ALA A 1 383 ? -48.681 -31.688 -21.903 1.00 47.22 383 ALA A O 1
ATOM 3061 N N . SER A 1 384 ? -50.088 -31.101 -23.559 1.00 52.66 384 SER A N 1
ATOM 3062 C CA . SER A 1 384 ? -49.438 -29.871 -24.021 1.00 52.66 384 SER A CA 1
ATOM 3063 C C . SER A 1 384 ? -49.193 -28.851 -22.902 1.00 52.66 384 SER A C 1
ATOM 3065 O O . SER A 1 384 ? -50.102 -28.561 -22.127 1.00 52.66 384 SER A O 1
ATOM 3067 N N . ASN A 1 385 ? -48.005 -28.238 -22.892 1.00 51.81 385 ASN A N 1
ATOM 3068 C CA . ASN A 1 385 ? -47.625 -27.113 -22.027 1.00 51.81 385 ASN A CA 1
ATOM 3069 C C . ASN A 1 385 ? -48.368 -25.816 -22.409 1.00 51.81 385 ASN A C 1
ATOM 3071 O O . ASN A 1 385 ? -47.772 -24.884 -22.947 1.00 51.81 385 ASN A O 1
ATOM 3075 N N . LEU A 1 386 ? -49.673 -25.761 -22.150 1.00 55.62 386 LEU A N 1
ATOM 3076 C CA . LEU A 1 386 ? -50.472 -24.539 -22.221 1.00 55.62 386 LEU A CA 1
ATOM 3077 C C . LEU A 1 386 ? -50.751 -24.044 -20.789 1.00 55.62 386 LEU A C 1
ATOM 3079 O O . LEU A 1 386 ? -51.150 -24.852 -19.949 1.00 55.62 386 LEU A O 1
ATOM 3083 N N . PRO A 1 387 ? -50.515 -22.756 -20.481 1.00 51.53 387 PRO A N 1
ATOM 3084 C CA . PRO A 1 387 ? -50.756 -22.207 -19.150 1.00 51.53 387 PRO A CA 1
ATOM 3085 C C . PRO A 1 387 ? -52.254 -22.188 -18.794 1.00 51.53 387 PRO A C 1
ATOM 3087 O O . PRO A 1 387 ? -53.107 -21.914 -19.637 1.00 51.53 387 PRO A O 1
ATOM 3090 N N . ASP A 1 388 ? -52.545 -22.494 -17.527 1.00 53.19 388 ASP A N 1
ATOM 3091 C CA . ASP A 1 388 ? -53.882 -22.589 -16.922 1.00 53.19 388 ASP A CA 1
ATOM 3092 C C . ASP A 1 388 ? -54.618 -21.226 -16.916 1.00 53.19 388 ASP A C 1
ATOM 3094 O O . ASP A 1 388 ? -54.070 -20.256 -16.385 1.00 53.19 388 ASP A O 1
ATOM 3098 N N . PRO A 1 389 ? -55.846 -21.120 -17.467 1.00 54.97 389 PRO A N 1
ATOM 3099 C CA . PRO A 1 389 ? -56.584 -19.860 -17.583 1.00 54.97 389 PRO A CA 1
ATOM 3100 C C . PRO A 1 389 ? -57.413 -19.493 -16.332 1.00 54.97 389 PRO A C 1
ATOM 3102 O O . PRO A 1 389 ? -58.408 -18.777 -16.444 1.00 54.97 389 PRO A O 1
ATOM 3105 N N . SER A 1 390 ? -57.053 -19.979 -15.141 1.00 55.34 390 SER A N 1
ATOM 3106 C CA . SER A 1 390 ? -57.774 -19.670 -13.898 1.00 55.34 390 SER A CA 1
ATOM 3107 C C . SER A 1 390 ? -57.423 -18.277 -13.333 1.00 55.34 390 SER A C 1
ATOM 3109 O O . SER A 1 390 ? -56.264 -17.860 -13.316 1.00 55.34 390 SER A O 1
ATOM 3111 N N . GLU A 1 391 ? -58.431 -17.543 -12.837 1.00 49.69 391 GLU A N 1
ATOM 3112 C CA . GLU A 1 391 ? -58.351 -16.117 -12.437 1.00 49.69 391 GLU A CA 1
ATOM 3113 C C . GLU A 1 391 ? -57.410 -15.793 -11.254 1.00 49.69 391 GLU A C 1
ATOM 3115 O O . GLU A 1 391 ? -57.249 -14.626 -10.909 1.00 49.69 391 GLU A O 1
ATOM 3120 N N . ASN A 1 392 ? -56.744 -16.786 -10.655 1.00 53.97 392 ASN A N 1
ATOM 3121 C CA . ASN A 1 392 ? -55.769 -16.596 -9.569 1.00 53.97 392 ASN A CA 1
ATOM 3122 C C . ASN A 1 392 ? -54.371 -17.157 -9.887 1.00 53.97 392 ASN A C 1
ATOM 3124 O O . ASN A 1 392 ? -53.551 -17.327 -8.982 1.00 53.97 392 ASN A O 1
ATOM 3128 N N . SER A 1 393 ? -54.076 -17.434 -11.158 1.00 45.84 393 SER A N 1
ATOM 3129 C CA . SER A 1 393 ? -52.743 -17.846 -11.594 1.00 45.84 393 SER A CA 1
ATOM 3130 C C . SER A 1 393 ? -51.891 -16.628 -11.968 1.00 45.84 393 SER A C 1
ATOM 3132 O O . SER A 1 393 ? -52.360 -15.686 -12.607 1.00 45.84 393 SER A O 1
ATOM 3134 N N . SER A 1 394 ? -50.613 -16.632 -11.589 1.00 50.44 394 SER A N 1
ATOM 3135 C CA . SER A 1 394 ? -49.652 -15.523 -11.744 1.00 50.44 394 SER A CA 1
ATOM 3136 C C . SER A 1 394 ? -49.231 -15.224 -13.198 1.00 50.44 394 SER A C 1
ATOM 3138 O O . SER A 1 394 ? -48.235 -14.540 -13.426 1.00 50.44 394 SER A O 1
ATOM 3140 N N . ALA A 1 395 ? -49.988 -15.720 -14.181 1.00 52.56 395 ALA A N 1
ATOM 3141 C CA . ALA A 1 395 ? -49.669 -15.697 -15.607 1.00 52.56 395 ALA A CA 1
ATOM 3142 C C . ALA A 1 395 ? -50.815 -15.169 -16.502 1.00 52.56 395 ALA A C 1
ATOM 3144 O O . ALA A 1 395 ? -50.898 -15.541 -17.671 1.00 52.56 395 ALA A O 1
ATOM 3145 N N . ALA A 1 396 ? -51.689 -14.290 -15.998 1.00 39.53 396 ALA A N 1
ATOM 3146 C CA . ALA A 1 396 ? -52.667 -13.578 -16.831 1.00 39.53 396 ALA A CA 1
ATOM 3147 C C . ALA A 1 396 ? -52.127 -12.204 -17.301 1.00 39.53 396 ALA A C 1
ATOM 3149 O O . ALA A 1 396 ? -51.618 -11.435 -16.479 1.00 39.53 396 ALA A O 1
ATOM 3150 N N . PRO A 1 397 ? -52.244 -11.843 -18.598 1.00 42.19 397 PRO A N 1
ATOM 3151 C CA . PRO A 1 397 ? -51.817 -10.545 -19.101 1.00 42.19 397 PRO A CA 1
ATOM 3152 C C . PRO A 1 397 ? -52.861 -9.482 -18.747 1.00 42.19 397 PRO A C 1
ATOM 3154 O O . PRO A 1 397 ? -54.050 -9.613 -19.035 1.00 42.19 397 PRO A O 1
ATOM 3157 N N . ASN A 1 398 ? -52.404 -8.400 -18.126 1.00 39.56 398 ASN A N 1
ATOM 3158 C CA . ASN A 1 398 ? -53.228 -7.271 -17.713 1.00 39.56 398 ASN A CA 1
ATOM 3159 C C . ASN A 1 398 ? -53.650 -6.445 -18.948 1.00 39.56 398 ASN A C 1
ATOM 3161 O O . ASN A 1 398 ? -53.057 -5.418 -19.271 1.00 39.56 398 ASN A O 1
ATOM 3165 N N . ALA A 1 399 ? -54.668 -6.911 -19.672 1.00 43.75 399 ALA A N 1
ATOM 3166 C CA . ALA A 1 399 ? -55.321 -6.170 -20.744 1.00 43.75 399 ALA A CA 1
ATOM 3167 C C . ALA A 1 399 ? -56.323 -5.169 -20.147 1.00 43.75 399 ALA A C 1
ATOM 3169 O O . ALA A 1 399 ? -57.533 -5.388 -20.136 1.00 43.75 399 ALA A O 1
ATOM 3170 N N . LYS A 1 400 ? -55.812 -4.043 -19.643 1.00 42.03 400 LYS A N 1
ATOM 3171 C CA . LYS A 1 400 ? -56.595 -2.813 -19.488 1.00 42.03 400 LYS A CA 1
ATOM 3172 C C . LYS A 1 400 ? -55.823 -1.657 -20.107 1.00 42.03 400 LYS A C 1
ATOM 3174 O O . LYS A 1 400 ? -54.684 -1.384 -19.739 1.00 42.03 400 LYS A O 1
ATOM 3179 N N . MET A 1 401 ? -56.483 -1.041 -21.084 1.00 41.84 401 MET A N 1
ATOM 3180 C CA . MET A 1 401 ? -56.095 0.150 -21.832 1.00 41.84 401 MET A CA 1
ATOM 3181 C C . MET A 1 401 ? -55.243 1.133 -21.018 1.00 41.84 401 MET A C 1
ATOM 3183 O O . MET A 1 401 ? -55.688 1.649 -19.995 1.00 41.84 401 MET A O 1
ATOM 3187 N N . ARG A 1 402 ? -54.053 1.450 -21.533 1.00 35.22 402 ARG A N 1
ATOM 3188 C CA . ARG A 1 402 ? -53.384 2.730 -21.291 1.00 35.22 402 ARG A CA 1
ATOM 3189 C C . ARG A 1 402 ? -53.513 3.541 -22.571 1.00 35.22 402 ARG A C 1
ATOM 3191 O O . ARG A 1 402 ? -52.974 3.148 -23.599 1.00 35.22 402 ARG A O 1
ATOM 3198 N N . SER A 1 403 ? -54.261 4.631 -22.508 1.00 45.41 403 SER A N 1
ATOM 3199 C CA . SER A 1 403 ? -54.440 5.595 -23.593 1.00 45.41 403 SER A CA 1
ATOM 3200 C C . SER A 1 403 ? -53.492 6.788 -23.456 1.00 45.41 403 SER A C 1
ATOM 3202 O O . SER A 1 403 ? -53.892 7.892 -23.788 1.00 45.41 403 SER A O 1
ATOM 3204 N N . ASP A 1 404 ? -52.267 6.585 -22.964 1.00 43.50 404 ASP A N 1
ATOM 3205 C CA . ASP A 1 404 ? -51.282 7.659 -22.808 1.00 43.50 404 ASP A CA 1
ATOM 3206 C C . ASP A 1 404 ? -49.875 7.150 -23.138 1.00 43.50 404 ASP A C 1
ATOM 3208 O O . ASP A 1 404 ? -49.406 6.140 -22.601 1.00 43.50 404 ASP A O 1
ATOM 3212 N N . THR A 1 405 ? -49.198 7.853 -24.045 1.00 45.44 405 THR A N 1
ATOM 3213 C CA . THR A 1 405 ? -47.799 7.625 -24.414 1.00 45.44 405 THR A CA 1
ATOM 3214 C C . THR A 1 405 ? -46.889 7.936 -23.228 1.00 45.44 405 THR A C 1
ATOM 3216 O O . THR A 1 405 ? -46.804 9.079 -22.782 1.00 45.44 405 THR A O 1
ATOM 3219 N N . GLN A 1 406 ? -46.173 6.932 -22.722 1.00 45.19 406 GLN A N 1
ATOM 3220 C CA . GLN A 1 406 ? -45.103 7.130 -21.745 1.00 45.19 406 GLN A CA 1
ATOM 3221 C C . GLN A 1 406 ? -43.869 7.701 -22.453 1.00 45.19 406 GLN A C 1
ATOM 3223 O O . GLN A 1 406 ? -43.080 6.933 -22.988 1.00 45.19 406 GLN A O 1
ATOM 3228 N N . ASN A 1 407 ? -43.735 9.030 -22.488 1.00 42.78 407 ASN A N 1
ATOM 3229 C CA . ASN A 1 407 ? -42.448 9.739 -22.532 1.00 42.78 407 ASN A CA 1
ATOM 3230 C C . ASN A 1 407 ? -42.665 11.258 -22.480 1.00 42.78 407 ASN A C 1
ATOM 3232 O O . ASN A 1 407 ? -42.667 11.933 -23.500 1.00 42.78 407 ASN A O 1
ATOM 3236 N N . THR A 1 408 ? -42.803 11.792 -21.271 1.00 45.22 408 THR A N 1
ATOM 3237 C CA . THR A 1 408 ? -42.447 13.182 -20.948 1.00 45.22 408 THR A CA 1
ATOM 3238 C C . THR A 1 408 ? -42.016 13.208 -19.489 1.00 45.22 408 THR A C 1
ATOM 3240 O O . THR A 1 408 ? -42.778 13.599 -18.607 1.00 45.22 408 THR A O 1
ATOM 3243 N N . ASP A 1 409 ? -40.809 12.712 -19.224 1.00 43.47 409 ASP A N 1
ATOM 3244 C CA . ASP A 1 409 ? -40.112 13.006 -17.976 1.00 43.47 409 ASP A CA 1
ATOM 3245 C C . ASP A 1 409 ? -39.250 14.258 -18.204 1.00 43.47 409 ASP A C 1
ATOM 3247 O O . ASP A 1 409 ? -38.412 14.301 -19.106 1.00 43.47 409 ASP A O 1
ATOM 3251 N N . HIS A 1 410 ? -39.475 15.311 -17.419 1.00 44.88 410 HIS A N 1
ATOM 3252 C CA . HIS A 1 410 ? -38.823 16.622 -17.565 1.00 44.88 410 HIS A CA 1
ATOM 3253 C C . HIS A 1 410 ? -37.409 16.669 -16.947 1.00 44.88 410 HIS A C 1
ATOM 3255 O O . HIS A 1 410 ? -36.968 17.711 -16.464 1.00 44.88 410 HIS A O 1
ATOM 3261 N N . GLN A 1 411 ? -36.687 15.548 -16.935 1.00 44.16 411 GLN A N 1
ATOM 3262 C CA . GLN A 1 411 ? -35.385 15.418 -16.264 1.00 44.16 411 GLN A CA 1
ATOM 3263 C C . GLN A 1 411 ? -34.190 15.271 -17.222 1.00 44.16 411 GLN A C 1
ATOM 3265 O O . GLN A 1 411 ? -33.072 15.035 -16.773 1.00 44.16 411 GLN A O 1
ATOM 3270 N N . SER A 1 412 ? -34.377 15.462 -18.530 1.00 43.78 412 SER A N 1
ATOM 3271 C CA . SER A 1 412 ? -33.268 15.435 -19.491 1.00 43.78 412 SER A CA 1
ATOM 3272 C C . SER A 1 412 ? -32.806 16.845 -19.852 1.00 43.78 412 SER A C 1
ATOM 3274 O O . SER A 1 412 ? -33.609 17.693 -20.228 1.00 43.78 412 SER A O 1
ATOM 3276 N N . SER A 1 413 ? -31.493 17.078 -19.836 1.00 52.97 413 SER A N 1
ATOM 3277 C CA . SER A 1 413 ? -30.811 18.271 -20.372 1.00 52.97 413 SER A CA 1
ATOM 3278 C C . SER A 1 413 ? -30.918 18.407 -21.905 1.00 52.97 413 SER A C 1
ATOM 3280 O O . SER A 1 413 ? -30.084 19.064 -22.527 1.00 52.97 413 SER A O 1
ATOM 3282 N N . ALA A 1 414 ? -31.894 17.744 -22.527 1.00 49.97 414 ALA A N 1
ATOM 3283 C CA . ALA A 1 414 ? -32.129 17.758 -23.961 1.00 49.97 414 ALA A CA 1
ATOM 3284 C C . ALA A 1 414 ? -32.848 19.056 -24.361 1.00 49.97 414 ALA A C 1
ATOM 3286 O O . ALA A 1 414 ? -33.684 19.587 -23.627 1.00 49.97 414 ALA A O 1
ATOM 3287 N N . SER A 1 415 ? -32.450 19.623 -25.501 1.00 53.81 415 SER A N 1
ATOM 3288 C CA . SER A 1 415 ? -32.881 20.943 -25.970 1.00 53.81 415 SER A CA 1
ATOM 3289 C C . SER A 1 415 ? -34.406 21.061 -26.075 1.00 53.81 415 SER A C 1
ATOM 3291 O O . SER A 1 415 ? -35.051 20.164 -26.600 1.00 53.81 415 SER A O 1
ATOM 3293 N N . LYS A 1 416 ? -34.978 22.211 -25.694 1.00 55.69 416 LYS A N 1
ATOM 3294 C CA . LYS A 1 416 ? -36.430 22.512 -25.737 1.00 55.69 416 LYS A CA 1
ATOM 3295 C C . LYS A 1 416 ? -37.053 22.586 -27.149 1.00 55.69 416 LYS A C 1
ATOM 3297 O O . LYS A 1 416 ? -38.180 23.048 -27.293 1.00 55.69 416 LYS A O 1
ATOM 3302 N N . ASP A 1 417 ? -36.329 22.163 -28.179 1.00 57.78 417 ASP A N 1
ATOM 3303 C CA . ASP A 1 417 ? -36.641 22.380 -29.595 1.00 57.78 417 ASP A CA 1
ATOM 3304 C C . ASP A 1 417 ? -37.013 21.089 -30.355 1.00 57.78 417 ASP A C 1
ATOM 3306 O O . ASP A 1 417 ? -37.072 21.096 -31.583 1.00 57.78 417 ASP A O 1
ATOM 3310 N N . GLU A 1 418 ? -37.310 19.989 -29.650 1.00 56.31 418 GLU A N 1
ATOM 3311 C CA . GLU A 1 418 ? -37.615 18.665 -30.238 1.00 56.31 418 GLU A CA 1
ATOM 3312 C C . GLU A 1 418 ? -38.843 18.645 -31.171 1.00 56.31 418 GLU A C 1
ATOM 3314 O O . GLU A 1 418 ? -38.984 17.743 -31.991 1.00 56.31 418 GLU A O 1
ATOM 3319 N N . ASN A 1 419 ? -39.702 19.667 -31.117 1.00 58.44 419 ASN A N 1
ATOM 3320 C CA . ASN A 1 419 ? -40.887 19.773 -31.976 1.00 58.44 419 ASN A CA 1
ATOM 3321 C C . ASN A 1 419 ? -40.609 20.406 -33.355 1.00 58.44 419 ASN A C 1
ATOM 3323 O O . ASN A 1 419 ? -41.540 20.580 -34.143 1.00 58.44 419 ASN A O 1
ATOM 3327 N N . LYS A 1 420 ? -39.364 20.797 -33.663 1.00 59.22 420 LYS A N 1
ATOM 3328 C CA . LYS A 1 420 ? -39.005 21.399 -34.958 1.00 59.22 420 LYS A CA 1
ATOM 3329 C C . LYS A 1 420 ? -38.639 20.311 -35.970 1.00 59.22 420 LYS A C 1
ATOM 3331 O O . LYS A 1 420 ? -37.568 19.725 -35.888 1.00 59.22 420 LYS A O 1
ATOM 3336 N N . SER A 1 421 ? -39.509 20.044 -36.943 1.00 61.31 421 SER A N 1
ATOM 3337 C CA . SER A 1 421 ? -39.247 19.109 -38.049 1.00 61.31 421 SER A CA 1
ATOM 3338 C C . SER A 1 421 ? -38.661 19.813 -39.279 1.00 61.31 421 SER A C 1
ATOM 3340 O O . SER A 1 421 ? -38.960 20.976 -39.527 1.00 61.31 421 SER A O 1
ATOM 3342 N N . GLY A 1 422 ? -37.882 19.092 -40.091 1.00 66.12 422 GLY A N 1
ATOM 3343 C CA . GLY A 1 422 ? -37.293 19.619 -41.331 1.00 66.12 422 GLY A CA 1
ATOM 3344 C C . GLY A 1 422 ? -35.952 20.333 -41.119 1.00 66.12 422 GLY A C 1
ATOM 3345 O O . GLY A 1 422 ? -35.184 19.965 -40.228 1.00 66.12 422 GLY A O 1
ATOM 3346 N N . ASP A 1 423 ? -35.673 21.339 -41.947 1.00 61.69 423 ASP A N 1
ATOM 3347 C CA . ASP A 1 423 ? -34.407 22.095 -41.992 1.00 61.69 423 ASP A CA 1
ATOM 3348 C C . ASP A 1 423 ? -34.166 23.038 -40.805 1.00 61.69 423 ASP A C 1
ATOM 3350 O O . ASP A 1 423 ? -33.133 23.709 -40.763 1.00 61.69 423 ASP A O 1
ATOM 3354 N N . ASP A 1 424 ? -35.086 23.074 -39.839 1.00 57.84 424 ASP A N 1
ATOM 3355 C CA . ASP A 1 424 ? -35.007 23.864 -38.604 1.00 57.84 424 ASP A CA 1
ATOM 3356 C C . ASP A 1 424 ? -34.714 23.007 -37.356 1.00 57.84 424 ASP A C 1
ATOM 3358 O O . ASP A 1 424 ? -34.624 23.532 -36.243 1.00 57.84 424 ASP A O 1
ATOM 3362 N N . HIS A 1 425 ? -34.521 21.690 -37.520 1.00 68.31 425 HIS A N 1
ATOM 3363 C CA . H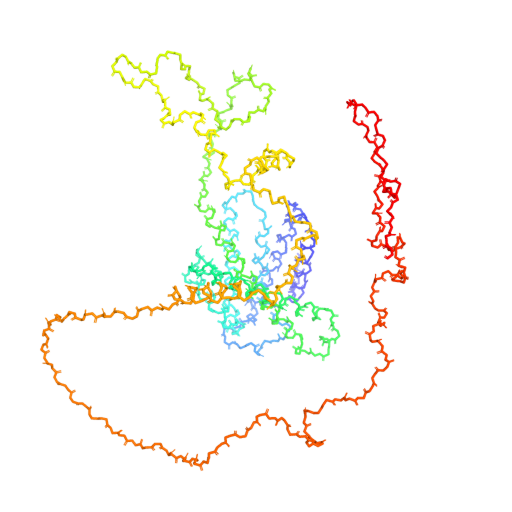I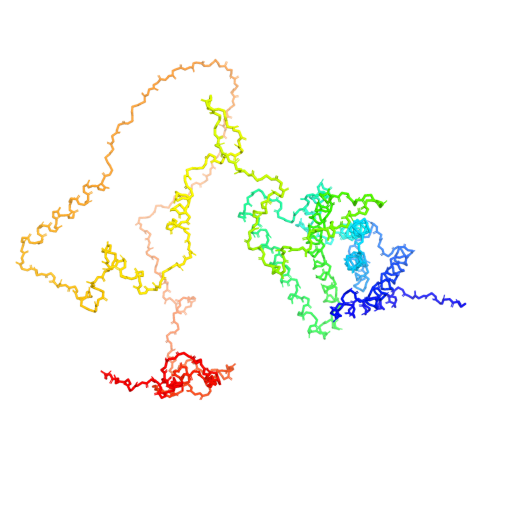S A 1 425 ? -34.122 20.807 -36.421 1.00 68.31 425 HIS A CA 1
ATOM 3364 C C . HIS A 1 425 ? -32.658 21.089 -36.008 1.00 68.31 425 HIS A C 1
ATOM 3366 O O . HIS A 1 425 ? -31.783 21.154 -36.879 1.00 68.31 425 HIS A O 1
ATOM 3372 N N . PRO A 1 426 ? -32.333 21.208 -34.704 1.00 63.88 426 PRO A N 1
ATOM 3373 C CA . PRO A 1 426 ? -30.992 21.583 -34.236 1.00 63.88 426 PRO A CA 1
ATOM 3374 C C . PRO A 1 426 ? -29.897 20.600 -34.674 1.00 63.88 426 PRO A C 1
ATOM 3376 O O . PRO A 1 426 ? -28.821 21.027 -35.071 1.00 63.88 426 PRO A O 1
ATOM 3379 N N . ALA A 1 427 ? -30.193 19.297 -34.715 1.00 63.53 427 ALA A N 1
ATOM 3380 C CA . ALA A 1 427 ? -29.257 18.276 -35.211 1.00 63.53 427 ALA A CA 1
ATOM 3381 C C . ALA A 1 427 ? -28.991 18.322 -36.735 1.00 63.53 427 ALA A C 1
ATOM 3383 O O . ALA A 1 427 ? -28.126 17.598 -37.218 1.00 63.53 427 ALA A O 1
ATOM 3384 N N . LYS A 1 428 ? -29.749 19.123 -37.499 1.00 60.81 428 LYS A N 1
ATOM 3385 C CA . LYS A 1 428 ? -29.554 19.327 -38.945 1.00 60.81 428 LYS A CA 1
ATOM 3386 C C . LYS A 1 428 ? -28.941 20.691 -39.280 1.00 60.81 428 LYS A C 1
ATOM 3388 O O . LYS A 1 428 ? -28.653 20.941 -40.450 1.00 60.81 428 LYS A O 1
ATOM 3393 N N . GLN A 1 429 ? -28.721 21.569 -38.294 1.00 63.34 429 GLN A N 1
ATOM 3394 C CA . GLN A 1 429 ? -27.970 22.800 -38.538 1.00 63.34 429 GLN A CA 1
ATOM 3395 C C . GLN A 1 429 ? -26.477 22.472 -38.668 1.00 63.34 429 GLN A C 1
ATOM 3397 O O . GLN A 1 429 ? -25.958 21.705 -37.858 1.00 63.34 429 GLN A O 1
ATOM 3402 N N . PRO A 1 430 ? -25.764 23.045 -39.650 1.00 61.00 430 PRO A N 1
ATOM 3403 C CA . PRO A 1 430 ? -24.315 22.928 -39.696 1.00 61.00 430 PRO A CA 1
ATOM 3404 C C . PRO A 1 430 ? -23.696 23.616 -38.471 1.00 61.00 430 PRO A C 1
ATOM 3406 O O . PRO A 1 430 ? -24.085 24.734 -38.123 1.00 61.00 430 PRO A O 1
ATOM 3409 N N . ASP A 1 431 ? -22.721 22.960 -37.839 1.00 59.22 431 ASP A N 1
ATOM 3410 C CA . ASP A 1 431 ? -21.985 23.523 -36.705 1.00 59.22 431 ASP A CA 1
ATOM 3411 C C . ASP A 1 431 ? -21.356 24.873 -37.072 1.00 59.22 431 ASP A C 1
ATOM 3413 O O . ASP A 1 431 ? -20.787 25.057 -38.154 1.00 59.22 431 ASP A O 1
ATOM 3417 N N . HIS A 1 432 ? -21.435 25.832 -36.150 1.00 57.78 432 HIS A N 1
ATOM 3418 C CA . HIS A 1 432 ? -20.920 27.180 -36.363 1.00 57.78 432 HIS A CA 1
ATOM 3419 C C . HIS A 1 432 ? -19.381 27.164 -36.382 1.00 57.78 432 HIS A C 1
ATOM 3421 O O . HIS A 1 432 ? -18.724 27.257 -35.346 1.00 57.78 432 HIS A O 1
ATOM 3427 N N . GLN A 1 433 ? -18.782 27.050 -37.567 1.00 56.22 433 GLN A N 1
ATOM 3428 C CA . GLN A 1 433 ? -17.336 27.174 -37.744 1.00 56.22 433 GLN A CA 1
ATOM 3429 C C . GLN A 1 433 ? -16.945 28.639 -37.965 1.00 56.22 433 GLN A C 1
ATOM 3431 O O . GLN A 1 433 ? -17.482 29.325 -38.838 1.00 56.22 433 GLN A O 1
ATOM 3436 N N . ALA A 1 434 ? -15.995 29.133 -37.169 1.00 58.91 434 ALA A N 1
ATOM 3437 C CA . ALA A 1 434 ? -15.408 30.453 -37.371 1.00 58.91 434 ALA A CA 1
ATOM 3438 C C . ALA A 1 434 ? -14.666 30.496 -38.717 1.00 58.91 434 ALA A C 1
ATOM 3440 O O . ALA A 1 434 ? -13.907 29.579 -39.036 1.00 58.91 434 ALA A O 1
ATOM 3441 N N . GLN A 1 435 ? -14.870 31.554 -39.511 1.00 57.44 435 GLN A N 1
ATOM 3442 C CA . GLN A 1 435 ? -14.217 31.650 -40.817 1.00 57.44 435 GLN A CA 1
ATOM 3443 C C . GLN A 1 435 ? -12.686 31.730 -40.668 1.00 57.44 435 GLN A C 1
ATOM 3445 O O . GLN A 1 435 ? -12.189 32.490 -39.829 1.00 57.44 435 GLN A O 1
ATOM 3450 N N . PRO A 1 436 ? -11.919 30.976 -41.476 1.00 55.59 436 PRO A N 1
ATOM 3451 C CA . PRO A 1 436 ? -10.466 30.981 -41.397 1.00 55.59 436 PRO A CA 1
ATOM 3452 C C . PRO A 1 436 ? -9.896 32.331 -41.856 1.00 55.59 436 PRO A C 1
ATOM 3454 O O . PRO A 1 436 ? -10.222 32.831 -42.929 1.00 55.59 436 PRO A O 1
ATOM 3457 N N . THR A 1 437 ? -8.993 32.911 -41.063 1.00 54.16 437 THR A N 1
ATOM 3458 C CA . THR A 1 437 ? -8.365 34.220 -41.335 1.00 54.16 437 THR A CA 1
ATOM 3459 C C . THR A 1 437 ? -7.087 34.141 -42.182 1.00 54.16 437 THR A C 1
ATOM 3461 O O . THR A 1 437 ? -6.464 35.169 -42.443 1.00 54.16 437 THR A O 1
ATOM 3464 N N . ARG A 1 438 ? -6.668 32.947 -42.635 1.00 53.94 438 ARG A N 1
ATOM 3465 C CA . ARG A 1 438 ? -5.470 32.763 -43.477 1.00 53.94 438 ARG A CA 1
ATOM 3466 C C . ARG A 1 438 ? -5.830 32.445 -44.924 1.00 53.94 438 ARG A C 1
ATOM 3468 O O . ARG A 1 438 ? -6.322 31.365 -45.224 1.00 53.94 438 ARG A O 1
ATOM 3475 N N . THR A 1 439 ? -5.463 33.351 -45.824 1.00 56.34 439 THR A N 1
ATOM 3476 C CA . THR A 1 439 ? -5.359 33.110 -47.269 1.00 56.34 439 THR A CA 1
ATOM 3477 C C . THR A 1 439 ? -4.008 32.475 -47.603 1.00 56.34 439 THR A C 1
ATOM 3479 O O . THR A 1 439 ? -2.959 33.073 -47.354 1.00 56.34 439 THR A O 1
ATOM 3482 N N . THR A 1 440 ? -4.010 31.271 -48.178 1.00 50.34 440 THR A N 1
ATOM 3483 C CA . THR A 1 440 ? -2.815 30.641 -48.757 1.00 50.34 440 THR A CA 1
ATOM 3484 C C . THR A 1 440 ? -2.559 31.215 -50.150 1.00 50.34 440 THR A C 1
ATOM 3486 O O . THR A 1 440 ? -3.354 31.056 -51.070 1.00 50.34 440 THR A O 1
ATOM 3489 N N . GLY A 1 441 ? -1.447 31.933 -50.302 1.00 49.59 441 GLY A N 1
ATOM 3490 C CA . GLY A 1 441 ? -1.066 32.590 -51.549 1.00 49.59 441 GLY A CA 1
ATOM 3491 C C . GLY A 1 441 ? -0.346 31.658 -52.516 1.00 49.59 441 GLY A C 1
ATOM 3492 O O . GLY A 1 441 ? 0.850 31.826 -52.696 1.00 49.59 441 GLY A O 1
ATOM 3493 N N . ILE A 1 442 ? -1.054 30.714 -53.143 1.00 42.19 442 ILE A N 1
ATOM 3494 C CA . ILE A 1 442 ? -0.654 30.109 -54.426 1.00 42.19 442 ILE A CA 1
ATOM 3495 C C . ILE A 1 442 ? -1.935 29.811 -55.224 1.00 42.19 442 ILE A C 1
ATOM 3497 O O . ILE A 1 442 ? -2.610 28.827 -54.959 1.00 42.19 442 ILE A O 1
ATOM 3501 N N . GLY A 1 443 ? -2.247 30.678 -56.195 1.00 44.00 443 GLY A N 1
ATOM 3502 C CA . GLY A 1 443 ? -3.117 30.386 -57.344 1.00 44.00 443 GLY A CA 1
ATOM 3503 C C . GLY A 1 443 ? -4.627 30.243 -57.099 1.00 44.00 443 GLY A C 1
ATOM 3504 O O . GLY A 1 443 ? -5.110 29.151 -56.845 1.00 44.00 443 GLY A O 1
ATOM 3505 N N . GLY A 1 444 ? -5.378 31.325 -57.345 1.00 42.25 444 GLY A N 1
ATOM 3506 C CA . GLY A 1 444 ? -6.823 31.278 -57.622 1.00 42.25 444 GLY A CA 1
ATOM 3507 C C . GLY A 1 444 ? -7.720 31.618 -56.431 1.00 42.25 444 GLY A C 1
ATOM 3508 O O . GLY A 1 444 ? -7.892 30.833 -55.509 1.00 42.25 444 GLY A O 1
ATOM 3509 N N . ALA A 1 445 ? -8.322 32.808 -56.461 1.00 50.66 445 ALA A N 1
ATOM 3510 C CA . ALA A 1 445 ? -9.278 33.253 -55.457 1.00 50.66 445 ALA A CA 1
ATOM 3511 C C . ALA A 1 445 ? -10.624 32.522 -55.614 1.00 50.66 445 ALA A C 1
ATOM 3513 O O . ALA A 1 445 ? -11.470 32.940 -56.400 1.00 50.66 445 ALA A O 1
ATOM 3514 N N . THR A 1 446 ? -10.851 31.474 -54.826 1.00 49.94 446 THR A N 1
ATOM 3515 C CA . THR A 1 446 ? -12.201 30.966 -54.543 1.00 49.94 446 THR A CA 1
ATOM 3516 C C . THR A 1 446 ? -12.498 31.153 -53.064 1.00 49.94 446 THR A C 1
ATOM 3518 O O . THR A 1 446 ? -11.880 30.536 -52.198 1.00 49.94 446 THR A O 1
ATOM 3521 N N . LYS A 1 447 ? -13.432 32.061 -52.776 1.00 52.81 447 LYS A N 1
ATOM 3522 C CA . LYS A 1 447 ? -13.958 32.325 -51.437 1.00 52.81 447 LYS A CA 1
ATOM 3523 C C . LYS A 1 447 ? -14.719 31.075 -50.982 1.00 52.81 447 LYS A C 1
ATOM 3525 O O . LYS A 1 447 ? -15.782 30.788 -51.517 1.00 52.81 447 LYS A O 1
ATOM 3530 N N . VAL A 1 448 ? -14.166 30.314 -50.040 1.00 54.56 448 VAL A N 1
ATOM 3531 C CA . VAL A 1 448 ? -14.856 29.153 -49.462 1.00 54.56 448 VAL A CA 1
ATOM 3532 C C . VAL A 1 448 ? -15.933 29.685 -48.513 1.00 54.56 448 VAL A C 1
ATOM 3534 O O . VAL A 1 448 ? -15.619 30.181 -47.432 1.00 54.56 448 VAL A O 1
ATOM 3537 N N . GLN A 1 449 ? -17.195 29.668 -48.945 1.00 51.56 449 GLN A N 1
ATOM 3538 C CA . GLN A 1 449 ? -18.335 30.022 -48.098 1.00 51.56 449 GLN A CA 1
ATOM 3539 C C . GLN A 1 449 ? -18.619 28.860 -47.141 1.00 51.56 449 GLN A C 1
ATOM 3541 O O . GLN A 1 449 ? -19.049 27.790 -47.560 1.00 51.56 449 GLN A O 1
ATOM 3546 N N . GLY A 1 450 ? -18.327 29.059 -45.856 1.00 54.53 450 GLY A N 1
ATOM 3547 C CA . GLY A 1 450 ? -18.692 28.126 -44.791 1.00 54.53 450 GLY A CA 1
ATOM 3548 C C . GLY A 1 450 ? -20.082 28.434 -44.233 1.00 54.53 450 GLY A C 1
ATOM 3549 O O . GLY A 1 450 ? -20.450 29.601 -44.102 1.00 54.53 450 GLY A O 1
ATOM 3550 N N . GLY A 1 451 ? -20.830 27.392 -43.872 1.00 58.97 451 GLY A N 1
ATOM 3551 C CA . GLY A 1 451 ? -22.177 27.491 -43.300 1.00 58.97 451 GLY A CA 1
ATOM 3552 C C . GLY A 1 451 ? -23.295 27.193 -44.304 1.00 58.97 451 GLY A C 1
ATOM 3553 O O . GLY A 1 451 ? -23.047 26.693 -45.400 1.00 58.97 451 GLY A O 1
ATOM 3554 N N . LYS A 1 452 ? -24.540 27.495 -43.913 1.00 53.34 452 LYS A N 1
ATOM 3555 C CA . LYS A 1 452 ? -25.778 27.168 -44.655 1.00 53.34 452 LYS A CA 1
ATOM 3556 C C . LYS A 1 452 ? -25.785 27.702 -46.104 1.00 53.34 452 LYS A C 1
ATOM 3558 O O . LYS A 1 452 ? -26.413 27.100 -46.957 1.00 53.34 452 LYS A O 1
ATOM 3563 N N . GLU A 1 453 ? -25.020 28.760 -46.398 1.00 52.88 453 GLU A N 1
ATOM 3564 C CA . GLU A 1 453 ? -24.858 29.345 -47.745 1.00 52.88 453 GLU A CA 1
ATOM 3565 C C . GLU A 1 453 ? -24.069 28.464 -48.737 1.00 52.88 453 GLU A C 1
ATOM 3567 O O . GLU A 1 453 ? -24.216 28.636 -49.944 1.00 52.88 453 GLU A O 1
ATOM 3572 N N . GLY A 1 454 ? -23.237 27.528 -48.259 1.00 57.12 454 GLY A N 1
ATOM 3573 C CA . GLY A 1 454 ? -22.483 26.596 -49.114 1.00 57.12 454 GLY A CA 1
ATOM 3574 C C . GLY A 1 454 ? -23.250 25.316 -49.473 1.00 57.12 454 GLY A C 1
ATOM 3575 O O . GLY A 1 454 ? -22.820 24.551 -50.337 1.00 57.12 454 GLY A O 1
ATOM 3576 N N . LEU A 1 455 ? -24.384 25.073 -48.813 1.00 56.59 455 LEU A N 1
ATOM 3577 C CA . LEU A 1 455 ? -25.286 23.955 -49.074 1.00 56.59 455 LEU A CA 1
ATOM 3578 C C . LEU A 1 455 ? -26.397 24.469 -49.997 1.00 56.59 455 LEU A C 1
ATOM 3580 O O . LEU A 1 455 ? -27.365 25.058 -49.532 1.00 56.59 455 LEU A O 1
ATOM 3584 N N . GLY A 1 456 ? -26.234 24.300 -51.312 1.00 58.47 456 GLY A N 1
ATOM 3585 C CA . GLY A 1 456 ? -27.276 24.650 -52.287 1.00 58.47 456 GLY A CA 1
ATOM 3586 C C . GLY A 1 456 ? -28.624 23.966 -51.998 1.00 58.47 456 GLY A C 1
ATOM 3587 O O . GLY A 1 456 ? -28.672 22.972 -51.271 1.00 58.47 456 GLY A O 1
ATOM 3588 N N . GLU A 1 457 ? -29.709 24.502 -52.572 1.00 51.41 457 GLU A N 1
ATOM 3589 C CA . GLU A 1 457 ? -31.088 24.036 -52.342 1.00 51.41 457 GLU A CA 1
ATOM 3590 C C . GLU A 1 457 ? -31.222 22.518 -52.540 1.00 51.41 457 GLU A C 1
ATOM 3592 O O . GLU A 1 457 ? -31.057 21.992 -53.644 1.00 51.41 457 GLU A O 1
ATOM 3597 N N . ARG A 1 458 ? -31.541 21.798 -51.458 1.00 53.41 458 ARG A N 1
ATOM 3598 C CA . ARG A 1 458 ? -31.956 20.396 -51.535 1.00 53.41 458 ARG A CA 1
ATOM 3599 C C . ARG A 1 458 ? -33.458 20.365 -51.786 1.00 53.41 458 ARG A C 1
ATOM 3601 O O . ARG A 1 458 ? -34.244 20.736 -50.926 1.00 53.41 458 ARG A O 1
ATOM 3608 N N . GLY A 1 459 ? -33.843 19.955 -52.991 1.00 43.62 459 GLY A N 1
ATOM 3609 C CA . GLY A 1 459 ? -35.239 19.701 -53.327 1.00 43.62 459 GLY A CA 1
ATOM 3610 C C . GLY A 1 459 ? -35.703 18.392 -52.697 1.00 43.62 459 GLY A C 1
ATOM 3611 O O . GLY A 1 459 ? -35.309 17.318 -53.152 1.00 43.62 459 GLY A O 1
ATOM 3612 N N . ASP A 1 460 ? -36.546 18.485 -51.676 1.00 41.91 460 ASP A N 1
ATOM 3613 C CA . ASP A 1 460 ? -37.233 17.330 -51.106 1.00 41.91 460 ASP A CA 1
ATOM 3614 C C . ASP A 1 460 ? -38.314 16.838 -52.085 1.00 41.91 460 ASP A C 1
ATOM 3616 O O . ASP A 1 460 ? -39.184 17.600 -52.517 1.00 41.91 460 ASP A O 1
ATOM 3620 N N . LYS A 1 461 ? -38.269 15.553 -52.460 1.00 40.91 461 LYS A N 1
ATOM 3621 C CA . LYS A 1 461 ? -39.412 14.874 -53.088 1.00 40.91 461 LYS A CA 1
ATOM 3622 C C . LYS A 1 461 ? -40.339 14.369 -51.982 1.00 40.91 461 LYS A C 1
ATOM 3624 O O . LYS A 1 461 ? -39.864 13.701 -51.066 1.00 40.91 461 LYS A O 1
ATOM 3629 N N . GLN A 1 462 ? -41.618 14.735 -52.102 1.00 36.97 462 GLN A N 1
ATOM 3630 C CA . GLN A 1 462 ? -42.729 14.326 -51.234 1.00 36.97 462 GLN A CA 1
ATOM 3631 C C . GLN A 1 462 ? -42.916 12.814 -51.171 1.00 36.97 462 GLN A C 1
ATOM 3633 O O . GLN A 1 462 ? -42.724 12.159 -52.224 1.00 36.97 462 GLN A O 1
#